Protein 4X3E (pdb70)

Organism: Homo sapiens (NCBI:txid9606)

B-factor: mean 21.31, std 10.8, range [5.72, 80.72]

Nearest PDB structures (foldseek):
  7msb-assembly1_A  TM=9.968E-01  e=7.074E-68  Homo sapiens
  6v3x-assembly1_A  TM=9.983E-01  e=2.914E-67  Homo sapiens
  3ijc-assembly1_A  TM=9.979E-01  e=2.094E-66  Homo sapiens
  7kxt-assembly2_B  TM=9.935E-01  e=1.799E-66  Homo sapiens
  5wuk-assembly1_A  TM=9.928E-01  e=8.200E-66  Homo sapiens

Radius of gyration: 19.61 Å; Cα contacts (8 Å, |Δi|>4): 1020; chains: 2; bounding box: 49×40×53 Å

Solvent-accessible surface area: 15484 Å² total

Foldseek 3Di:
DWDFQDKDFDPVQFFFQEKEWDPLDDDPDFTKMWIFFQQKIWIWGADPSRDTHTDDMAGDPDNPATWNYKDWFADPVPRHIWMWIFFFAQKIFIADPVVRDGPDIDHDAPGTWQYWDAQQPDRQWIWIWFQSQWIWIARNNLGDTLAIAADDATGPGGWAEKEAANNRQKMWTFWFSQKIFIAGCNPPSNVVSVVVSVVDDVVVDPDDRDYHYHHATFAMANPPDDGTWREWYDDHQWIWTDGLPFKIWIKHFDDPPDDSVVRGHVGHDMGTFAIGGDDAANDHQWYKDAAQVRQKIWTWHAQQKIKMWGNPDPTHHPIDIDIDDDPPGGGGFNYWYAGNVNQWIWTTGRSRMIIIMGD/DDDPPDD

CATH classification: 2.130.10.10

InterPro domains:
  IPR001680 WD40 repeat [PF00400] (181-219)
  IPR001680 WD40 repeat [PF00400] (233-263)
  IPR001680 WD40 repeat [PF00400] (401-438)
  IPR001680 WD40 repeat [PS50082] (186-228)
  IPR001680 WD40 repeat [PS50082] (232-273)
  IPR001680 WD40 repeat [SM00320] (81-125)
  IPR001680 WD40 repeat [SM00320] (131-176)
  IPR001680 WD40 repeat [SM00320] (179-219)
  IPR001680 WD40 repeat [SM00320] (222-264)
  IPR001680 WD40 repeat [SM00320] (295-332)
  IPR001680 WD40 repeat [SM00320] (397-438)
  IPR015943 WD40/YVTN repeat-like-containing domain superfamily [G3DSA:2.130.10.10] (74-441)
  IPR019775 WD40 repeat, conserved site [PS00678] (206-220)
  IPR036322 WD40-repeat-containing domain superfamily [SSF50978] (81-438)
  IPR051243 Polycomb group WD repeat-containing protein [PTHR10253] (59-440)

Sequence (366 aa):
SFKCVNSLKEDHNQPLFGVQFNWHSKEGDPLVFATVGSNRVTLYECHSQGEIRLLQSYVDADADENFYTCAWTYDSNTSHPLLAVAGSRGIIRIINPITMQCIKHYVGHGNAINELKFHPRDPNLLLSVSKDHALRLWNIQTDTLVAIFGGVEGHRDEVLSADYDLLGEKIMSCGMDHSLKLWRINSKRMMNAIKESYDYNPNKTNRPFISQKIHFPDFSTRDIHRNYVDCVRWLGDLILSKSCENAIVCWKPGKMEDDIDKIKPSESNVTILGRFDYSQCDIWYMRFSMDFWQKMLALGNQVGKLYVWDLEVEDPHKAKCTTLTHHKCGAAIRQTSFSRDSSILIAVCDDASIWRWDRAQRFAQS

Secondary structure (DSSP, 8-state):
--EEEEEEE-TT-S-EEEEEE--S--TT--EEEEEEETTEEEEEEE-STT-EEEEEEEE-S-TT--EEEEEEEE-TTT--EEEEEEETT--EEEEETTTTEEEEEE---SS-EEEEEE-SS-TTEEEEEETTS-E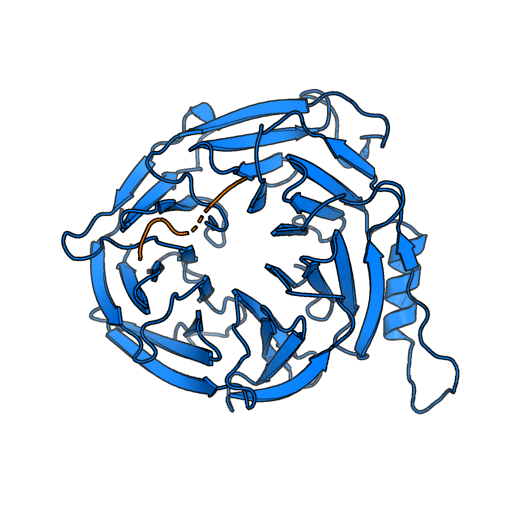EEEETTTTEEEEEE-STTS-SS-EEEEEE-TTSSEEEEEETTS-EEEEES-SHHHHHHHHHHHT--GGG--SPPPPEEE---SEEE-SS-SS---EEEEETTEEEEE-SSSEEEEEEESSTT--TTT--TT---EEEEEEEE-SS--SS----EE-TTSSEEEEE-TTS-EEEEE--SSSGGG--EEEE--TT--S-EEEEEE-TTSSEEEEEETTSEEEEEE-/-------

GO terms:
  GO:0005515 protein binding (F, IPI)
  GO:0001222 transcription corepressor binding (F, IPI)
  GO:0008047 enzyme activator activity (F, IDA)
  GO:0035098 ESC/E(Z) complex (C, IDA)
  GO:0008047 enzyme activator activity (F, IMP)
  GO:0005654 nucleoplasm (C, TAS)
  GO:0042802 identical protein binding (F, IPI)
  GO:0005654 nucleoplasm (C, IDA)

Structure (mmCIF, N/CA/C/O backbone):
data_4X3E
#
_entry.id   4X3E
#
_cell.length_a   49.419
_cell.length_b   58.144
_cell.length_c   127.042
_cell.angle_alpha   90.00
_cell.angle_beta   90.00
_cell.angle_gamma   90.00
#
_symmetry.space_group_name_H-M   'P 21 21 21'
#
loop_
_entity.id
_entity.type
_entity.pdbx_description
1 polymer 'Polycomb protein EED'
2 polymer ALA-GLN-ARG-M3L-PHE-ALA-GLN-SER
3 water water
#
loop_
_atom_site.group_PDB
_atom_site.id
_atom_site.type_symbol
_atom_site.label_atom_id
_atom_site.label_alt_id
_atom_site.label_comp_id
_atom_site.label_asym_id
_atom_site.label_entity_id
_atom_site.label_seq_id
_atom_site.pdbx_PDB_ins_code
_atom_site.Cartn_x
_atom_site.Cartn_y
_atom_site.Cartn_z
_atom_site.occupancy
_atom_site.B_iso_or_equiv
_atom_site.auth_seq_id
_atom_site.auth_comp_id
_atom_site.auth_asym_id
_atom_site.auth_atom_id
_atom_site.pdbx_PDB_model_num
ATOM 1 N N . SER A 1 7 ? 11.906 14.166 -5.361 1.00 31.57 81 SER A N 1
ATOM 2 C CA . SER A 1 7 ? 11.721 13.819 -3.948 1.00 38.49 81 SER A CA 1
ATOM 3 C C . SER A 1 7 ? 10.245 13.655 -3.569 1.00 28.72 81 SER A C 1
ATOM 4 O O . SER A 1 7 ? 9.364 14.281 -4.163 1.00 28.82 81 SER A O 1
ATOM 7 N N . PHE A 1 8 ? 9.995 12.828 -2.556 1.00 23.36 82 PHE A N 1
ATOM 8 C CA . PHE A 1 8 ? 8.655 12.366 -2.237 1.00 23.80 82 PHE A CA 1
ATOM 9 C C . PHE A 1 8 ? 8.455 12.255 -0.736 1.00 24.06 82 PHE A C 1
ATOM 10 O O . PHE A 1 8 ? 9.419 12.013 -0.006 1.00 18.28 82 PHE A O 1
ATOM 18 N N . LYS A 1 9 ? 7.208 12.409 -0.281 1.00 19.02 83 LYS A N 1
ATOM 19 C CA . LYS A 1 9 ? 6.857 12.089 1.108 1.00 23.60 83 LYS A CA 1
ATOM 20 C C . LYS A 1 9 ? 5.704 11.084 1.201 1.00 20.75 83 LYS A C 1
ATOM 21 O O . LYS A 1 9 ? 4.764 11.119 0.406 1.00 20.57 83 LYS A O 1
ATOM 27 N N . CYS A 1 10 ? 5.793 10.173 2.163 1.00 21.80 84 CYS A N 1
ATOM 28 C CA . CYS A 1 10 ? 4.728 9.202 2.372 1.00 21.68 84 CYS A CA 1
ATOM 29 C C . CYS A 1 10 ? 3.569 9.884 3.086 1.00 26.30 84 CYS A C 1
ATOM 30 O O . CYS A 1 10 ? 3.717 10.339 4.220 1.00 24.53 84 CYS A O 1
ATOM 33 N N . VAL A 1 11 ? 2.424 9.961 2.411 1.00 21.98 85 VAL A N 1
ATOM 34 C CA . VAL A 1 11 ? 1.280 10.692 2.923 1.00 21.34 85 VAL A CA 1
ATOM 35 C C . VAL A 1 11 ? 0.103 9.789 3.264 1.00 27.01 85 VAL A C 1
ATOM 36 O O . VAL A 1 11 ? -0.962 10.276 3.654 1.00 30.63 85 VAL A O 1
ATOM 40 N N . ASN A 1 12 ? 0.278 8.482 3.112 1.00 22.82 86 ASN A N 1
ATOM 41 C CA . ASN A 1 12 ? -0.791 7.555 3.470 1.00 20.09 86 ASN A CA 1
ATOM 42 C C . ASN A 1 12 ? -0.438 6.109 3.164 1.00 24.82 86 ASN A C 1
ATOM 43 O O . ASN A 1 12 ? 0.422 5.830 2.325 1.00 20.03 86 ASN A O 1
ATOM 48 N N . SER A 1 13 ? -1.115 5.197 3.855 1.00 19.97 87 SER A N 1
ATOM 49 C CA . SER A 1 13 ? -1.041 3.779 3.566 1.00 20.32 87 SER A CA 1
ATOM 50 C C . SER A 1 13 ? -2.338 3.125 4.023 1.00 21.82 87 SER A C 1
ATOM 51 O O . SER A 1 13 ? -3.050 3.662 4.869 1.00 23.82 87 SER A O 1
ATOM 54 N N . LEU A 1 14 ? -2.627 1.955 3.469 1.00 20.12 88 LEU A N 1
ATOM 55 C CA . LEU A 1 14 ? -3.739 1.147 3.928 1.00 20.77 88 LEU A CA 1
ATOM 56 C C . LEU A 1 14 ? -3.464 -0.305 3.580 1.00 21.49 88 LEU A C 1
ATOM 57 O O . LEU A 1 14 ? -2.437 -0.625 2.975 1.00 18.40 88 LEU A O 1
ATOM 62 N N . LYS A 1 15 ? -4.383 -1.183 3.965 1.00 21.63 89 LYS A N 1
ATOM 63 C CA . LYS A 1 15 ? -4.222 -2.613 3.727 1.00 24.48 89 LYS A CA 1
ATOM 64 C C . LYS A 1 15 ? -5.545 -3.211 3.268 1.00 19.58 89 LYS A C 1
ATOM 65 O O . LYS A 1 15 ? -6.598 -2.865 3.796 1.00 24.92 89 LYS A O 1
ATOM 71 N N . GLU A 1 16 ? -5.497 -4.098 2.279 1.00 18.75 90 GLU A N 1
ATOM 72 C CA . GLU A 1 16 ? -6.706 -4.806 1.842 1.00 21.10 90 GLU A CA 1
ATOM 73 C C . GLU A 1 16 ? -6.991 -6.035 2.718 1.00 20.98 90 GLU A C 1
ATOM 74 O O . GLU A 1 16 ? -6.068 -6.686 3.218 1.00 21.08 90 GLU A O 1
ATOM 80 N N . ASP A 1 17 ? -8.269 -6.354 2.895 1.00 20.27 91 ASP A N 1
ATOM 81 C CA . ASP A 1 17 ? -8.675 -7.344 3.891 1.00 19.32 91 ASP A CA 1
ATOM 82 C C . ASP A 1 17 ? -8.577 -8.809 3.456 1.00 19.86 91 ASP A C 1
ATOM 83 O O . ASP A 1 17 ? -8.991 -9.689 4.195 1.00 19.67 91 ASP A O 1
ATOM 88 N N . HIS A 1 18 ? -8.038 -9.077 2.270 1.00 19.01 92 HIS A N 1
ATOM 89 C CA . HIS A 1 18 ? -7.752 -10.460 1.885 1.00 17.41 92 HIS A CA 1
ATOM 90 C C . HIS A 1 18 ? -6.411 -10.905 2.476 1.00 17.75 92 HIS A C 1
ATOM 91 O O . HIS A 1 18 ? -6.108 -12.097 2.548 1.00 18.30 92 HIS A O 1
ATOM 98 N N . ASN A 1 19 ? -5.613 -9.931 2.902 1.00 17.72 93 ASN A N 1
ATOM 99 C CA . ASN A 1 19 ? -4.291 -10.193 3.481 1.00 19.72 93 ASN A CA 1
ATOM 100 C C . ASN A 1 19 ? -3.371 -11.097 2.640 1.00 19.73 93 ASN A C 1
ATOM 101 O O . ASN A 1 19 ? -2.483 -11.768 3.170 1.00 19.82 93 ASN A O 1
ATOM 106 N N . GLN A 1 20 ? -3.588 -11.084 1.325 1.00 13.84 94 GLN A N 1
ATOM 107 C CA . GLN A 1 20 ? -2.722 -11.768 0.385 1.00 14.51 94 GLN A CA 1
ATOM 108 C C . GLN A 1 20 ? -1.833 -10.729 -0.294 1.00 15.64 94 GLN A C 1
ATOM 109 O O . GLN A 1 20 ? -2.090 -9.531 -0.200 1.00 15.00 94 GLN A O 1
ATOM 115 N N . PRO A 1 21 ? -0.782 -11.187 -0.979 1.00 15.32 95 PRO A N 1
ATOM 116 C CA . PRO A 1 21 ? 0.070 -10.266 -1.736 1.00 17.06 95 PRO A CA 1
ATOM 117 C C . PRO A 1 21 ? -0.720 -9.469 -2.771 1.00 14.94 95 PRO A C 1
ATOM 118 O O . PRO A 1 21 ? -1.621 -10.013 -3.413 1.00 15.29 95 PRO A O 1
ATOM 122 N N . LEU A 1 22 ? -0.400 -8.184 -2.901 1.00 13.93 96 LEU A N 1
ATOM 123 C CA . LEU A 1 22 ? -0.852 -7.403 -4.040 1.00 15.47 96 LEU A CA 1
ATOM 124 C C . LEU A 1 22 ? 0.274 -7.456 -5.047 1.00 14.07 96 LEU A C 1
ATOM 125 O O . LEU A 1 22 ? 1.324 -6.856 -4.829 1.00 17.27 96 LEU A O 1
ATOM 130 N N . PHE A 1 23 ? 0.072 -8.187 -6.139 1.00 16.52 97 PHE A N 1
ATOM 131 C CA . PHE A 1 23 ? 1.127 -8.343 -7.149 1.00 15.20 97 PHE A CA 1
ATOM 132 C C . PHE A 1 23 ? 1.123 -7.229 -8.192 1.00 18.71 97 PHE A C 1
ATOM 133 O O . PHE A 1 23 ? 2.078 -7.101 -8.971 1.00 15.27 97 PHE A O 1
ATOM 141 N N . GLY A 1 24 ? 0.061 -6.428 -8.233 1.00 13.58 98 GLY A N 1
ATOM 142 C CA . GLY A 1 24 ? -0.000 -5.422 -9.273 1.00 13.01 98 GLY A CA 1
ATOM 143 C C . GLY A 1 24 ? -0.673 -4.113 -8.932 1.00 14.77 98 GLY A C 1
ATOM 144 O O . GLY A 1 24 ? -1.562 -4.052 -8.073 1.00 13.60 98 GLY A O 1
ATOM 145 N N . VAL A 1 25 ? -0.229 -3.059 -9.612 1.00 10.95 99 VAL A N 1
ATOM 146 C CA . VAL A 1 25 ? -0.861 -1.753 -9.521 1.00 12.55 99 VAL A CA 1
ATOM 147 C C . VAL A 1 25 ? -0.662 -0.952 -10.798 1.00 12.24 99 VAL A C 1
ATOM 148 O O . VAL A 1 25 ? 0.431 -0.897 -11.344 1.00 10.86 99 VAL A O 1
ATOM 152 N N . GLN A 1 26 ? -1.739 -0.339 -11.276 1.00 14.50 100 GLN A N 1
ATOM 153 C CA . GLN A 1 26 ? -1.663 0.550 -12.432 1.00 11.98 100 GLN A CA 1
ATOM 154 C C . GLN A 1 26 ? -2.576 1.756 -12.271 1.00 13.44 100 GLN A C 1
ATOM 155 O O . GLN A 1 26 ? -3.783 1.591 -12.106 1.00 13.74 100 GLN A O 1
ATOM 161 N N . PHE A 1 27 ? -2.006 2.963 -12.314 1.00 11.38 101 PHE A N 1
ATOM 162 C CA . PHE A 1 27 ? -2.811 4.162 -12.457 1.00 13.59 101 PHE A CA 1
ATOM 163 C C . PHE A 1 27 ? -3.476 4.124 -13.835 1.00 17.31 101 PHE A C 1
ATOM 164 O O . PHE A 1 27 ? -2.910 3.600 -14.794 1.00 17.66 101 PHE A O 1
ATOM 172 N N . ASN A 1 28 ? -4.675 4.678 -13.924 1.00 13.89 102 ASN A N 1
ATOM 173 C CA . ASN A 1 28 ? -5.336 4.843 -15.204 1.00 19.66 102 ASN A CA 1
ATOM 174 C C . ASN A 1 28 ? -4.836 6.122 -15.881 1.00 23.21 102 ASN A C 1
ATOM 175 O O . ASN A 1 28 ? -5.169 7.229 -15.446 1.00 25.74 102 ASN A O 1
ATOM 180 N N . TRP A 1 29 ? -4.013 5.959 -16.916 1.00 16.03 103 TRP A N 1
ATOM 181 C CA . TRP A 1 29 ? -3.548 7.086 -17.727 1.00 21.17 103 TRP A CA 1
ATOM 182 C C . TRP A 1 29 ? -4.540 7.391 -18.860 1.00 25.85 103 TRP A C 1
ATOM 183 O O . TRP A 1 29 ? -4.426 8.415 -19.535 1.00 28.78 103 TRP A O 1
ATOM 194 N N . HIS A 1 30 ? -5.505 6.493 -19.063 1.00 24.09 104 HIS A N 1
ATOM 195 C CA . HIS A 1 30 ? -6.535 6.663 -20.094 1.00 27.68 104 HIS A CA 1
ATOM 196 C C . HIS A 1 30 ? -7.757 7.435 -19.586 1.00 31.61 104 HIS A C 1
ATOM 197 O O . HIS A 1 30 ? -8.880 7.128 -19.976 1.00 32.43 104 HIS A O 1
ATOM 204 N N . SER A 1 31 ? -7.539 8.421 -18.718 1.00 33.52 105 SER A N 1
ATOM 205 C CA . SER A 1 31 ? -8.638 9.192 -18.135 1.00 39.31 105 SER A CA 1
ATOM 206 C C . SER A 1 31 ? -8.816 10.535 -18.840 1.00 47.17 105 SER A C 1
ATOM 207 O O . SER A 1 31 ? -8.091 10.842 -19.787 1.00 51.70 105 SER A O 1
ATOM 210 N N . LYS A 1 32 ? -9.781 11.330 -18.378 1.00 59.17 106 LYS A N 1
ATOM 211 C CA . LYS A 1 32 ? -10.194 12.531 -19.105 1.00 58.40 106 LYS A CA 1
ATOM 212 C C . LYS A 1 32 ? -9.794 13.830 -18.421 1.00 64.46 106 LYS A C 1
ATOM 213 O O . LYS A 1 32 ? -8.933 13.847 -17.538 1.00 59.33 106 LYS A O 1
ATOM 219 N N . GLU A 1 33 ? -10.430 14.919 -18.846 1.00 72.53 107 GLU A N 1
ATOM 220 C CA . GLU A 1 33 ? -10.134 16.246 -18.313 1.00 72.92 107 GLU A CA 1
ATOM 221 C C . GLU A 1 33 ? -10.539 16.348 -16.844 1.00 71.08 107 GLU A C 1
ATOM 222 O O . GLU A 1 33 ? -11.712 16.188 -16.499 1.00 72.99 107 GLU A O 1
ATOM 228 N N . GLY A 1 34 ? -9.555 16.589 -15.982 1.00 62.69 108 GLY A N 1
ATOM 229 C CA . GLY A 1 34 ? -9.812 16.849 -14.576 1.00 64.76 108 GLY A CA 1
ATOM 230 C C . GLY A 1 34 ? -10.424 15.722 -13.758 1.00 73.55 108 GLY A C 1
ATOM 231 O O . GLY A 1 34 ? -10.680 15.900 -12.565 1.00 74.51 108 GLY A O 1
ATOM 232 N N . ASP A 1 35 ? -10.662 14.568 -14.380 1.00 73.49 109 ASP A N 1
ATOM 233 C CA . ASP A 1 35 ? -11.214 13.415 -13.661 1.00 68.33 109 ASP A CA 1
ATOM 234 C C . ASP A 1 35 ? -10.347 13.017 -12.466 1.00 64.82 109 ASP A C 1
ATOM 235 O O . ASP A 1 35 ? -9.130 13.224 -12.480 1.00 62.53 109 ASP A O 1
ATOM 240 N N . PRO A 1 36 ? -10.971 12.445 -11.419 1.00 69.28 110 PRO A N 1
ATOM 241 C CA . PRO A 1 36 ? -10.173 12.008 -10.266 1.00 61.13 110 PRO A CA 1
ATOM 242 C C . PRO A 1 36 ? -9.118 10.985 -10.693 1.00 37.76 110 PRO A C 1
ATOM 243 O O . PRO A 1 36 ? -9.365 10.212 -11.623 1.00 28.77 110 PRO A O 1
ATOM 247 N N . LEU A 1 37 ? -7.959 11.013 -10.034 1.00 33.27 111 LEU A N 1
ATOM 248 C CA . LEU A 1 37 ? -6.859 10.088 -10.309 1.00 33.55 111 LEU A CA 1
ATOM 249 C C . LEU A 1 37 ? -7.192 8.700 -9.776 1.00 26.63 111 LEU A C 1
ATOM 250 O O . LEU A 1 37 ? -7.288 8.502 -8.566 1.00 30.86 111 LEU A O 1
ATOM 255 N N . VAL A 1 38 ? -7.356 7.738 -10.672 1.00 23.40 112 VAL A N 1
ATOM 256 C CA . VAL A 1 38 ? -7.746 6.393 -10.264 1.00 20.61 112 VAL A CA 1
ATOM 257 C C . VAL A 1 38 ? -6.644 5.363 -10.535 1.00 19.16 112 VAL A C 1
ATOM 258 O O . VAL A 1 38 ? -5.960 5.418 -11.569 1.00 17.59 112 VAL A O 1
ATOM 262 N N . PHE A 1 39 ? -6.455 4.437 -9.597 1.00 16.07 113 PHE A N 1
ATOM 263 C CA . PHE A 1 39 ? -5.574 3.297 -9.840 1.00 15.16 113 PHE A CA 1
ATOM 264 C C . PHE A 1 39 ? -6.227 1.982 -9.456 1.00 17.43 113 PHE A C 1
ATOM 265 O O . PHE A 1 39 ? -7.114 1.944 -8.600 1.00 15.20 113 PHE A O 1
ATOM 273 N N . ALA A 1 40 ? -5.785 0.910 -10.106 1.00 12.85 114 ALA A N 1
ATOM 274 C CA . ALA A 1 40 ? -6.262 -0.427 -9.798 1.00 13.39 114 ALA A CA 1
ATOM 275 C C . ALA A 1 40 ? -5.165 -1.239 -9.137 1.00 16.30 114 ALA A C 1
ATOM 276 O O . ALA A 1 40 ? -3.984 -1.109 -9.484 1.00 14.58 114 ALA A O 1
ATOM 278 N N . THR A 1 41 ? -5.559 -2.070 -8.177 1.00 16.24 115 THR A N 1
ATOM 279 C CA . THR A 1 41 ? -4.650 -3.021 -7.554 1.00 16.99 115 THR A CA 1
ATOM 280 C C . THR A 1 41 ? -5.151 -4.437 -7.824 1.00 17.53 115 THR A C 1
ATOM 281 O O . THR A 1 41 ? -6.361 -4.671 -7.845 1.00 17.97 115 THR A O 1
ATOM 285 N N . VAL A 1 42 ? -4.234 -5.380 -8.034 1.00 13.56 116 VAL A N 1
ATOM 286 C CA . VAL A 1 42 ? -4.612 -6.791 -8.168 1.00 15.70 116 VAL A CA 1
ATOM 287 C C . VAL A 1 42 ? -3.909 -7.682 -7.129 1.00 15.78 116 VAL A C 1
ATOM 288 O O . VAL A 1 42 ? -2.691 -7.612 -6.953 1.00 15.96 116 VAL A O 1
ATOM 292 N N . GLY A 1 43 ? -4.684 -8.514 -6.441 1.00 16.90 117 GLY A N 1
ATOM 293 C CA . GLY A 1 43 ? -4.134 -9.480 -5.502 1.00 14.40 117 GLY A CA 1
ATOM 294 C C . GLY A 1 43 ? -5.219 -10.475 -5.183 1.00 17.10 117 GLY A C 1
ATOM 295 O O . GLY A 1 43 ? -6.381 -10.257 -5.552 1.00 15.37 117 GLY A O 1
ATOM 296 N N . SER A 1 44 ? -4.868 -11.564 -4.505 1.00 15.04 118 SER A N 1
ATOM 297 C CA . SER A 1 44 ? -5.867 -12.590 -4.223 1.00 16.90 118 SER A CA 1
ATOM 298 C C . SER A 1 44 ? -6.679 -12.822 -5.509 1.00 17.30 118 SER A C 1
ATOM 299 O O . SER A 1 44 ? -6.103 -12.867 -6.597 1.00 18.46 118 SER A O 1
ATOM 302 N N . ASN A 1 45 ? -8.001 -12.945 -5.400 1.00 13.83 119 ASN A N 1
ATOM 303 C CA . ASN A 1 45 ? -8.841 -13.076 -6.591 1.00 15.95 119 ASN A CA 1
ATOM 304 C C . ASN A 1 45 ? -9.615 -11.802 -6.921 1.00 15.25 119 ASN A C 1
ATOM 305 O O . ASN A 1 45 ? -10.672 -11.851 -7.538 1.00 20.23 119 ASN A O 1
ATOM 310 N N . ARG A 1 46 ? -9.097 -10.652 -6.517 1.00 17.00 120 ARG A N 1
ATOM 311 C CA . ARG A 1 46 ? -9.840 -9.428 -6.766 1.00 19.99 120 ARG A CA 1
ATOM 312 C C . ARG A 1 46 ? -9.051 -8.339 -7.480 1.00 19.24 120 ARG A C 1
ATOM 313 O O . ARG A 1 46 ? -7.817 -8.355 -7.524 1.00 18.52 120 ARG A O 1
ATOM 321 N N . VAL A 1 47 ? -9.789 -7.420 -8.088 1.00 19.23 121 VAL A N 1
ATOM 322 C CA . VAL A 1 47 ? -9.207 -6.192 -8.582 1.00 18.27 121 VAL A CA 1
ATOM 323 C C . VAL A 1 47 ? -9.978 -5.039 -7.943 1.00 17.84 121 VAL A C 1
ATOM 324 O O . VAL A 1 47 ? -11.198 -5.083 -7.843 1.00 19.85 121 VAL A O 1
ATOM 328 N N . THR A 1 48 ? -9.258 -4.024 -7.484 1.00 17.46 122 THR A N 1
ATOM 329 C CA . THR A 1 48 ? -9.847 -2.974 -6.666 1.00 16.65 122 THR A CA 1
ATOM 330 C C . THR A 1 48 ? -9.469 -1.612 -7.207 1.00 17.85 122 THR A C 1
ATOM 331 O O . THR A 1 48 ? -8.327 -1.398 -7.606 1.00 19.25 122 THR A O 1
ATOM 335 N N . LEU A 1 49 ? -10.438 -0.701 -7.212 1.00 18.59 123 LEU A N 1
ATOM 336 C CA . LEU A 1 49 ? -10.271 0.643 -7.749 1.00 19.11 123 LEU A CA 1
ATOM 337 C C . LEU A 1 49 ? -10.276 1.680 -6.635 1.00 19.18 123 LEU A C 1
ATOM 338 O O . LEU A 1 49 ? -11.173 1.679 -5.801 1.00 22.94 123 LEU A O 1
ATOM 343 N N . TYR A 1 50 ? -9.299 2.584 -6.654 1.00 16.86 124 TYR A N 1
ATOM 344 C CA . TYR A 1 50 ? -9.202 3.674 -5.688 1.00 18.52 124 TYR A CA 1
ATOM 345 C C . TYR A 1 50 ? -9.046 5.002 -6.410 1.00 20.21 124 TYR A C 1
ATOM 346 O O . TYR A 1 50 ? -8.398 5.056 -7.447 1.00 20.00 124 TYR A O 1
ATOM 355 N N . GLU A 1 51 ? -9.620 6.066 -5.847 1.00 20.79 125 GLU A N 1
ATOM 356 C CA . GLU A 1 51 ? -9.382 7.434 -6.304 1.00 23.12 125 GLU A CA 1
ATOM 357 C C . GLU A 1 51 ? -8.431 8.089 -5.336 1.00 19.02 125 GLU A C 1
ATOM 358 O O . GLU A 1 51 ? -8.551 7.897 -4.130 1.00 21.24 125 GLU A O 1
ATOM 364 N N . CYS A 1 52 ? -7.515 8.899 -5.850 1.00 23.25 126 CYS A N 1
ATOM 365 C CA . CYS A 1 52 ? -6.625 9.671 -4.989 1.00 30.26 126 CYS A CA 1
ATOM 366 C C . CYS A 1 52 ? -7.163 11.076 -4.753 1.00 28.59 126 CYS A C 1
ATOM 367 O O . CYS A 1 52 ? -7.570 11.760 -5.688 1.00 27.39 126 CYS A O 1
ATOM 370 N N . HIS A 1 53 ? -7.159 11.503 -3.495 1.00 26.43 127 HIS A N 1
ATOM 371 C CA . HIS A 1 53 ? -7.543 12.867 -3.161 1.00 30.61 127 HIS A CA 1
ATOM 372 C C . HIS A 1 53 ? -6.468 13.528 -2.318 1.00 33.23 127 HIS A C 1
ATOM 373 O O . HIS A 1 53 ? -5.506 12.879 -1.909 1.00 29.60 127 HIS A O 1
ATOM 380 N N . SER A 1 54 ? -6.629 14.824 -2.068 1.00 39.98 128 SER A N 1
ATOM 381 C CA . SER A 1 54 ? -5.668 15.574 -1.259 1.00 41.63 128 SER A CA 1
ATOM 382 C C . SER A 1 54 ? -5.651 15.058 0.172 1.00 42.08 128 SER A C 1
ATOM 383 O O . SER A 1 54 ? -6.503 14.250 0.563 1.00 42.22 128 SER A O 1
ATOM 386 N N . GLN A 1 55 ? -4.688 15.539 0.955 1.00 43.19 129 GLN A N 1
ATOM 387 C CA . GLN A 1 55 ? -4.473 15.027 2.303 1.00 40.23 129 GLN A CA 1
ATOM 388 C C . GLN A 1 55 ? -4.067 13.574 2.207 1.00 40.55 129 GLN A C 1
ATOM 389 O O . GLN A 1 55 ? -4.202 12.816 3.172 1.00 49.33 129 GLN A O 1
ATOM 395 N N . GLY A 1 56 ? -3.586 13.184 1.032 1.00 30.84 130 GLY A N 1
ATOM 396 C CA . GLY A 1 56 ? -3.155 11.816 0.809 1.00 31.25 130 GLY A CA 1
ATOM 397 C C . GLY A 1 56 ? -4.295 10.821 0.923 1.00 27.69 130 GLY A C 1
ATOM 398 O O . GLY A 1 56 ? -4.082 9.626 1.144 1.00 27.46 130 GLY A O 1
ATOM 399 N N . GLU A 1 57 ? -5.519 11.306 0.777 1.00 29.96 131 GLU A N 1
ATOM 400 C CA . GLU A 1 57 ? -6.668 10.420 0.905 1.00 32.84 131 GLU A CA 1
ATOM 401 C C . GLU A 1 57 ? -6.683 9.404 -0.225 1.00 28.15 131 GLU A C 1
ATOM 402 O O . GLU A 1 57 ? -6.460 9.743 -1.383 1.00 28.81 131 GLU A O 1
ATOM 408 N N . ILE A 1 58 ? -6.930 8.151 0.121 1.00 27.06 132 ILE A N 1
ATOM 409 C CA . ILE A 1 58 ? -7.161 7.127 -0.880 1.00 27.40 132 ILE A CA 1
ATOM 410 C C . ILE A 1 58 ? -8.547 6.537 -0.679 1.00 32.82 132 ILE A C 1
ATOM 411 O O . ILE A 1 58 ? -8.791 5.762 0.248 1.00 33.10 132 ILE A O 1
ATOM 416 N N . ARG A 1 59 ? -9.447 6.903 -1.578 1.00 34.46 133 ARG A N 1
ATOM 417 C CA . ARG A 1 59 ? -10.838 6.520 -1.488 1.00 23.89 133 ARG A CA 1
ATOM 418 C C . ARG A 1 59 ? -11.075 5.251 -2.311 1.00 25.88 133 ARG A C 1
ATOM 419 O O . ARG A 1 59 ? -10.914 5.247 -3.533 1.00 22.96 133 ARG A O 1
ATOM 427 N N . LEU A 1 60 ? -11.445 4.170 -1.634 1.00 22.90 134 LEU A N 1
ATOM 428 C CA . LEU A 1 60 ? -11.869 2.945 -2.306 1.00 23.22 134 LEU A CA 1
ATOM 429 C C . LEU A 1 60 ? -13.169 3.163 -3.076 1.00 26.05 134 LEU A C 1
ATOM 430 O O . LEU A 1 60 ? -14.165 3.627 -2.512 1.00 28.85 134 LEU A O 1
ATOM 435 N N . LEU A 1 61 ? -13.165 2.821 -4.360 1.00 24.09 135 LEU A N 1
ATOM 436 C CA . LEU A 1 61 ? -14.367 2.956 -5.181 1.00 24.73 135 LEU A CA 1
ATOM 437 C C . LEU A 1 61 ? -15.177 1.669 -5.230 1.00 26.41 135 LEU A C 1
ATOM 438 O O . LEU A 1 61 ? -16.178 1.526 -4.534 1.00 27.37 135 LEU A O 1
ATOM 443 N N . GLN A 1 62 ? -14.751 0.743 -6.079 1.00 31.18 136 GLN A N 1
ATOM 444 C CA . GLN A 1 62 ? -15.393 -0.561 -6.188 1.00 31.60 136 GLN A CA 1
ATOM 445 C C . GLN A 1 62 ? -14.340 -1.650 -6.301 1.00 27.78 136 GLN A C 1
ATOM 446 O O . GLN A 1 62 ? -13.148 -1.371 -6.497 1.00 25.74 136 GLN A O 1
ATOM 452 N N . SER A 1 63 ? -14.800 -2.890 -6.194 1.00 22.51 137 SER A N 1
ATOM 453 C CA . SER A 1 63 ? -13.967 -4.059 -6.416 1.00 20.20 137 SER A CA 1
ATOM 454 C C . SER A 1 63 ? -14.698 -5.040 -7.305 1.00 19.60 137 SER A C 1
ATOM 455 O O . SER A 1 63 ? -15.920 -5.041 -7.365 1.00 23.16 137 SER A O 1
ATOM 458 N N . TYR A 1 64 ? -13.931 -5.866 -7.999 1.00 21.32 138 TYR A N 1
ATOM 459 C CA . TYR A 1 64 ? -14.447 -7.045 -8.665 1.00 19.13 138 TYR A CA 1
ATOM 460 C C . TYR A 1 64 ? -13.778 -8.217 -7.972 1.00 20.47 138 TYR A C 1
ATOM 461 O O . TYR A 1 64 ? -12.557 -8.221 -7.787 1.00 20.40 138 TYR A O 1
ATOM 470 N N . VAL A 1 65 ? -14.582 -9.188 -7.550 1.00 21.65 139 VAL A N 1
ATOM 471 C CA . VAL A 1 65 ? -14.065 -10.423 -6.984 1.00 21.26 139 VAL A CA 1
ATOM 472 C C . VAL A 1 65 ? -14.437 -11.553 -7.924 1.00 23.54 139 VAL A C 1
ATOM 473 O O . VAL A 1 65 ? -15.566 -11.626 -8.381 1.00 23.61 139 VAL A O 1
ATOM 477 N N . ASP A 1 66 ? -13.488 -12.433 -8.219 1.00 21.39 140 ASP A N 1
ATOM 478 C CA . ASP A 1 66 ? -13.743 -13.487 -9.193 1.00 22.49 140 ASP A CA 1
ATOM 479 C C . ASP A 1 66 ? -14.644 -14.577 -8.634 1.00 25.47 140 ASP A C 1
ATOM 480 O O . ASP A 1 66 ? -14.485 -15.005 -7.489 1.00 26.66 140 ASP A O 1
ATOM 485 N N . ALA A 1 67 ? -15.580 -15.031 -9.459 1.00 24.88 141 ALA A N 1
ATOM 486 C CA . ALA A 1 67 ? -16.501 -16.091 -9.072 1.00 24.90 141 ALA A CA 1
ATOM 487 C C . ALA A 1 67 ? -15.741 -17.298 -8.532 1.00 29.64 141 ALA A C 1
ATOM 488 O O . ALA A 1 67 ? -16.254 -18.039 -7.693 1.00 28.00 141 ALA A O 1
ATOM 490 N N . ASP A 1 68 ? -14.515 -17.481 -9.017 1.00 25.09 142 ASP A N 1
ATOM 491 C CA . ASP A 1 68 ? -13.678 -18.605 -8.624 1.00 26.22 142 ASP A CA 1
ATOM 492 C C . ASP A 1 68 ? -12.718 -18.221 -7.502 1.00 26.70 142 ASP A C 1
ATOM 493 O O . ASP A 1 68 ? -11.772 -17.458 -7.714 1.00 19.22 142 ASP A O 1
ATOM 498 N N . ALA A 1 69 ? -12.970 -18.750 -6.309 1.00 23.73 143 ALA A N 1
ATOM 499 C CA . ALA A 1 69 ? -12.147 -18.449 -5.138 1.00 22.95 143 ALA A CA 1
ATOM 500 C C . ALA A 1 69 ? -10.701 -18.944 -5.276 1.00 21.12 143 ALA A C 1
ATOM 501 O O . ALA A 1 69 ? -9.840 -18.582 -4.481 1.00 24.34 143 ALA A O 1
ATOM 503 N N . ASP A 1 70 ? -10.442 -19.768 -6.288 1.00 25.11 144 ASP A N 1
ATOM 504 C CA . ASP A 1 70 ? -9.103 -20.311 -6.529 1.00 22.93 144 ASP A CA 1
ATOM 505 C C . ASP A 1 70 ? -8.267 -19.459 -7.504 1.00 24.98 144 ASP A C 1
ATOM 506 O O . ASP A 1 70 ? -7.051 -19.654 -7.630 1.00 23.49 144 ASP A O 1
ATOM 511 N N . GLU A 1 71 ? -8.907 -18.509 -8.182 1.00 19.97 145 GLU A N 1
ATOM 512 C CA . GLU A 1 71 ? -8.183 -17.579 -9.042 1.00 21.51 145 GLU A CA 1
ATOM 513 C C . GLU A 1 71 ? -7.268 -16.673 -8.217 1.00 18.72 145 GLU A C 1
ATOM 514 O O . GLU A 1 71 ? -7.613 -16.281 -7.104 1.00 17.29 145 GLU A O 1
ATOM 520 N N . ASN A 1 72 ? -6.104 -16.345 -8.774 1.00 13.28 146 ASN A N 1
ATOM 521 C CA . ASN A 1 72 ? -5.168 -15.401 -8.158 1.00 12.29 146 ASN A CA 1
ATOM 522 C C . ASN A 1 72 ? -4.635 -14.469 -9.255 1.00 14.14 146 ASN A C 1
ATOM 523 O O . ASN A 1 72 ? -3.790 -14.864 -10.062 1.00 15.49 146 ASN A O 1
ATOM 528 N N . PHE A 1 73 ? -5.154 -13.249 -9.309 1.00 11.00 147 PHE A N 1
ATOM 529 C CA . PHE A 1 73 ? -4.754 -12.276 -10.327 1.00 12.65 147 PHE A CA 1
ATOM 530 C C . PHE A 1 73 ? -3.349 -11.719 -10.066 1.00 13.41 147 PHE A C 1
ATOM 531 O O . PHE A 1 73 ? -3.020 -11.363 -8.941 1.00 13.28 147 PHE A O 1
ATOM 539 N N . TYR A 1 74 ? -2.537 -11.638 -11.121 1.00 13.38 148 TYR A N 1
ATOM 540 C CA . TYR A 1 74 ? -1.139 -11.232 -11.009 1.00 11.14 148 TYR A CA 1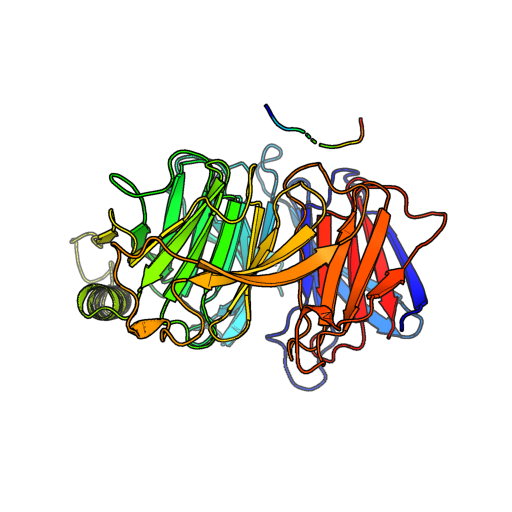
ATOM 541 C C . TYR A 1 74 ? -0.890 -9.835 -11.580 1.00 14.05 148 TYR A C 1
ATOM 542 O O . TYR A 1 74 ? 0.047 -9.155 -11.171 1.00 13.48 148 TYR A O 1
ATOM 551 N N . THR A 1 75 ? -1.714 -9.423 -12.544 1.00 11.74 149 THR A N 1
ATOM 552 C CA . THR A 1 75 ? -1.428 -8.230 -13.324 1.00 12.46 149 THR A CA 1
ATOM 553 C C . THR A 1 75 ? -2.694 -7.618 -13.914 1.00 15.07 149 THR A C 1
ATOM 554 O O . THR A 1 75 ? -3.718 -8.289 -14.052 1.00 14.13 149 THR A O 1
ATOM 558 N N . CYS A 1 76 ? -2.624 -6.342 -14.271 1.00 10.49 150 CYS A N 1
ATOM 559 C CA . CYS A 1 76 ? -3.715 -5.731 -15.016 1.00 13.34 150 CYS A CA 1
ATOM 560 C C . CYS A 1 76 ? -3.175 -4.650 -15.947 1.00 12.62 150 CYS A C 1
ATOM 561 O O . CYS A 1 76 ? -2.008 -4.267 -15.852 1.00 10.70 150 CYS A O 1
ATOM 564 N N . ALA A 1 77 ? -4.028 -4.159 -16.841 1.00 9.83 151 ALA A N 1
ATOM 565 C CA . ALA A 1 77 ? -3.622 -3.106 -17.761 1.00 11.66 151 ALA A CA 1
ATOM 566 C C . ALA A 1 77 ? -4.831 -2.355 -18.279 1.00 11.58 151 ALA A C 1
ATOM 567 O O . ALA A 1 77 ? -5.858 -2.959 -18.613 1.00 11.33 151 ALA A O 1
ATOM 569 N N . TRP A 1 78 ? -4.698 -1.037 -18.348 1.00 11.09 152 TRP A N 1
ATOM 570 C CA . TRP A 1 78 ? -5.763 -0.174 -18.839 1.00 10.84 152 TRP A CA 1
ATOM 571 C C . TRP A 1 78 ? -5.755 0.015 -20.351 1.00 13.66 152 TRP A C 1
ATOM 572 O O . TRP A 1 78 ? -4.698 0.029 -20.983 1.00 17.63 152 TRP A O 1
ATOM 583 N N . THR A 1 79 ? -6.935 0.207 -20.925 1.00 11.95 153 THR A N 1
ATOM 584 C CA . THR A 1 79 ? -7.051 0.583 -22.331 1.00 14.38 153 THR A CA 1
ATOM 585 C C . THR A 1 79 ? -8.352 1.378 -22.536 1.00 15.89 153 THR A C 1
ATOM 586 O O . THR A 1 79 ? -9.022 1.732 -21.567 1.00 13.52 153 THR A O 1
ATOM 590 N N . TYR A 1 80 ? -8.700 1.670 -23.786 1.00 13.72 154 TYR A N 1
ATOM 591 C CA . TYR A 1 80 ? -10.023 2.206 -24.099 1.00 16.40 154 TYR A CA 1
ATOM 592 C C . TYR A 1 80 ? -10.877 1.113 -24.718 1.00 14.51 154 TYR A C 1
ATOM 593 O O . TYR A 1 80 ? -10.382 0.318 -25.517 1.00 16.88 154 TYR A O 1
ATOM 602 N N . ASP A 1 81 ? -12.157 1.073 -24.357 1.00 14.44 155 ASP A N 1
ATOM 603 C CA . ASP A 1 81 ? -13.136 0.270 -25.096 1.00 14.32 155 ASP A CA 1
ATOM 604 C C . ASP A 1 81 ? -13.431 0.997 -26.401 1.00 15.69 155 ASP A C 1
ATOM 605 O O . ASP A 1 81 ? -14.028 2.065 -26.382 1.00 13.85 155 ASP A O 1
ATOM 610 N N . SER A 1 82 ? -13.016 0.421 -27.526 1.00 12.71 156 SER A N 1
ATOM 611 C CA . SER A 1 82 ? -13.303 0.999 -28.845 1.00 17.87 156 SER A CA 1
ATOM 612 C C . SER A 1 82 ? -14.784 1.199 -29.139 1.00 13.75 156 SER A C 1
ATOM 613 O O . SER A 1 82 ? -15.155 2.054 -29.935 1.00 18.93 156 SER A O 1
ATOM 616 N N . ASN A 1 83 ? -15.619 0.375 -28.523 1.00 15.56 157 ASN A N 1
ATOM 617 C CA . ASN A 1 83 ? -17.047 0.365 -28.795 1.00 17.67 157 ASN A CA 1
ATOM 618 C C . ASN A 1 83 ? -17.820 1.457 -28.042 1.00 20.34 157 ASN A C 1
ATOM 619 O O . ASN A 1 83 ? -18.633 2.165 -28.633 1.00 21.68 157 ASN A O 1
ATOM 624 N N . THR A 1 84 ? -17.563 1.591 -26.741 1.00 16.20 158 THR A N 1
ATOM 625 C CA . THR A 1 84 ? -18.278 2.563 -25.908 1.00 17.37 158 THR A CA 1
ATOM 626 C C . THR A 1 84 ? -17.439 3.799 -25.593 1.00 19.40 158 THR A C 1
ATOM 627 O O . THR A 1 84 ? -17.971 4.794 -25.116 1.00 18.81 158 THR A O 1
ATOM 631 N N . SER A 1 85 ? -16.132 3.708 -25.838 1.00 15.30 159 SER A N 1
ATOM 632 C CA . SER A 1 85 ? -15.169 4.793 -25.614 1.00 19.05 159 SER A CA 1
ATOM 633 C C . SER A 1 85 ? -14.776 4.984 -24.145 1.00 16.94 159 SER A C 1
ATOM 634 O O . SER A 1 85 ? -14.073 5.921 -23.802 1.00 24.09 159 SER A O 1
ATOM 637 N N . HIS A 1 86 ? -15.225 4.088 -23.281 1.00 18.26 160 HIS A N 1
ATOM 638 C CA . HIS A 1 86 ? -14.864 4.147 -21.871 1.00 18.12 160 HIS A CA 1
ATOM 639 C C . HIS A 1 86 ? -13.564 3.404 -21.631 1.00 17.15 160 HIS A C 1
ATOM 640 O O . HIS A 1 86 ? -13.242 2.475 -22.358 1.00 16.81 160 HIS A O 1
ATOM 647 N N . PRO A 1 87 ? -12.809 3.814 -20.605 1.00 18.80 161 PRO A N 1
ATOM 648 C CA . PRO A 1 87 ? -11.685 3.015 -20.102 1.00 14.77 161 PRO A CA 1
ATOM 649 C C . PRO A 1 87 ? -12.087 1.569 -19.866 1.00 14.35 161 PRO A C 1
ATOM 650 O O . PRO A 1 87 ? -13.191 1.341 -19.363 1.00 19.49 161 PRO A O 1
ATOM 654 N N . LEU A 1 88 ? -11.224 0.622 -20.249 1.00 14.61 162 LEU A N 1
ATOM 655 C CA . LEU A 1 88 ? -11.357 -0.790 -19.865 1.00 13.92 162 LEU A CA 1
ATOM 656 C C . LEU A 1 88 ? -10.134 -1.213 -19.076 1.00 14.59 162 LEU A C 1
ATOM 657 O O . LEU A 1 88 ? -9.093 -0.586 -19.163 1.00 11.74 162 LEU A O 1
ATOM 662 N N . LEU A 1 89 ? -10.269 -2.305 -18.336 1.00 13.92 163 LEU A N 1
ATOM 663 C CA . LEU A 1 89 ? -9.184 -2.852 -17.553 1.00 13.91 163 LEU A CA 1
ATOM 664 C C . LEU A 1 89 ? -9.108 -4.341 -17.845 1.00 17.18 163 LEU A C 1
ATOM 665 O O . LEU A 1 89 ? -10.097 -5.049 -17.682 1.00 17.15 163 LEU A O 1
ATOM 670 N N . ALA A 1 90 ? -7.954 -4.830 -18.286 1.00 12.19 164 ALA A N 1
ATOM 671 C CA . ALA A 1 90 ? -7.799 -6.267 -18.445 1.00 8.95 164 ALA A CA 1
ATOM 672 C C . ALA A 1 90 ? -6.990 -6.840 -17.274 1.00 13.14 164 ALA A C 1
ATOM 673 O O . ALA A 1 90 ? -6.016 -6.229 -16.844 1.00 14.25 164 ALA A O 1
ATOM 675 N N . VAL A 1 91 ? -7.419 -7.983 -16.731 1.00 11.95 165 VAL A N 1
ATOM 676 C CA . VAL A 1 91 ? -6.715 -8.631 -15.609 1.00 12.98 165 VAL A CA 1
ATOM 677 C C . VAL A 1 91 ? -6.497 -10.123 -15.879 1.00 10.28 165 VAL A C 1
ATOM 678 O O . VAL A 1 91 ? -7.278 -10.751 -16.596 1.00 12.57 165 VAL A O 1
ATOM 682 N N . ALA A 1 92 ? -5.435 -10.683 -15.305 1.00 10.52 166 ALA A N 1
ATOM 683 C CA . ALA A 1 92 ? -5.111 -12.099 -15.492 1.00 12.20 166 ALA A CA 1
ATOM 684 C C . ALA A 1 92 ? -4.209 -12.620 -14.388 1.00 12.43 166 ALA A C 1
ATOM 685 O O . ALA A 1 92 ? -3.497 -11.852 -13.735 1.00 12.82 166 ALA A O 1
ATOM 687 N N . GLY A 1 93 ? -4.230 -13.931 -14.172 1.00 13.72 167 GLY A N 1
ATOM 688 C CA . GLY A 1 93 ? -3.317 -14.527 -13.212 1.00 12.59 167 GLY A CA 1
ATOM 689 C C . GLY A 1 93 ? -3.156 -16.026 -13.368 1.00 13.36 167 GLY A C 1
ATOM 690 O O . GLY A 1 93 ? -3.051 -16.533 -14.482 1.00 13.33 167 GLY A O 1
ATOM 691 N N . SER A 1 94 ? -3.172 -16.733 -12.239 1.00 17.20 168 SER A N 1
ATOM 692 C CA . SER A 1 94 ? -2.838 -18.161 -12.187 1.00 16.19 168 SER A CA 1
ATOM 693 C C . SER A 1 94 ? -3.756 -19.063 -13.016 1.00 14.94 168 SER A C 1
ATOM 694 O O . SER A 1 94 ? -3.337 -20.131 -13.457 1.00 16.24 168 SER A O 1
ATOM 697 N N . ARG A 1 95 ? -5.001 -18.644 -13.227 1.00 14.65 169 ARG A N 1
ATOM 698 C CA . ARG A 1 95 ? -5.946 -19.465 -14.003 1.00 20.88 169 ARG A CA 1
ATOM 699 C C . ARG A 1 95 ? -5.737 -19.391 -15.511 1.00 15.70 169 ARG A C 1
ATOM 700 O O . ARG A 1 95 ? -6.289 -20.203 -16.242 1.00 15.55 169 ARG A O 1
ATOM 708 N N . GLY A 1 96 ? -4.946 -18.418 -15.966 1.00 15.35 170 GLY A N 1
ATOM 709 C CA . GLY A 1 96 ? -4.589 -18.304 -17.375 1.00 13.11 170 GLY A CA 1
ATOM 710 C C . GLY A 1 96 ? -5.728 -17.786 -18.234 1.00 14.54 170 GLY A C 1
ATOM 711 O O . GLY A 1 96 ? -5.815 -18.081 -19.430 1.00 13.74 170 GLY A O 1
ATOM 712 N N . ILE A 1 97 ? -6.594 -16.996 -17.611 1.00 14.37 171 ILE A N 1
ATOM 713 C CA . ILE A 1 97 ? -7.780 -16.459 -18.257 1.00 13.08 171 ILE A CA 1
ATOM 714 C C . ILE A 1 97 ? -7.774 -14.943 -18.183 1.00 13.93 171 ILE A C 1
ATOM 715 O O . ILE A 1 97 ? -7.688 -14.378 -17.098 1.00 14.81 171 ILE A O 1
ATOM 720 N N . ILE A 1 98 ? -7.886 -14.282 -19.330 1.00 12.94 172 ILE A N 1
ATOM 721 C CA . ILE A 1 98 ? -7.948 -12.825 -19.351 1.00 15.29 172 ILE A CA 1
ATOM 722 C C . ILE A 1 98 ? -9.384 -12.370 -19.167 1.00 13.65 172 ILE A C 1
ATOM 723 O O . ILE A 1 98 ? -10.264 -12.762 -19.927 1.00 16.45 172 ILE A O 1
ATOM 728 N N . ARG A 1 99 ? -9.622 -11.549 -18.148 1.00 14.59 173 ARG A N 1
ATOM 729 C CA . ARG A 1 99 ? -10.939 -10.944 -17.957 1.00 14.48 173 ARG A CA 1
ATOM 730 C C . ARG A 1 99 ? -10.876 -9.489 -18.361 1.00 14.95 173 ARG A C 1
ATOM 731 O O . ARG A 1 99 ? -9.937 -8.783 -18.003 1.00 15.56 173 ARG A O 1
ATOM 739 N N . ILE A 1 100 ? -11.867 -9.059 -19.134 1.00 15.55 174 ILE A N 1
ATOM 740 C CA . ILE A 1 100 ? -12.002 -7.670 -19.510 1.00 16.09 174 ILE A CA 1
ATOM 741 C C . ILE A 1 100 ? -13.059 -7.024 -18.621 1.00 18.53 174 ILE A C 1
ATOM 742 O O . ILE A 1 100 ? -14.243 -7.343 -18.722 1.00 17.91 174 ILE A O 1
ATOM 747 N N . ILE A 1 101 ? -12.631 -6.110 -17.754 1.00 20.63 175 ILE A N 1
ATOM 748 C CA . ILE A 1 101 ? -13.518 -5.543 -16.736 1.00 15.79 175 ILE A CA 1
ATOM 749 C C . ILE A 1 101 ? -13.961 -4.124 -17.059 1.00 17.23 175 ILE A C 1
ATOM 750 O O . ILE A 1 101 ? -13.146 -3.267 -17.391 1.00 20.27 175 ILE A O 1
ATOM 755 N N . ASN A 1 102 ? -15.262 -3.877 -16.955 1.00 17.77 176 ASN A N 1
ATOM 756 C CA . ASN A 1 102 ? -15.779 -2.521 -17.020 1.00 20.29 176 ASN A CA 1
ATOM 757 C C . ASN A 1 102 ? -15.475 -1.861 -15.681 1.00 21.47 176 ASN A C 1
ATOM 758 O O . ASN A 1 102 ? -16.022 -2.258 -14.664 1.00 23.33 176 ASN A O 1
ATOM 763 N N . PRO A 1 103 ? -14.567 -0.870 -15.667 1.00 23.04 177 PRO A N 1
ATOM 764 C CA . PRO A 1 103 ? -14.091 -0.371 -14.377 1.00 21.20 177 PRO A CA 1
ATOM 765 C C . PRO A 1 103 ? -15.157 0.456 -13.670 1.00 23.19 177 PRO A C 1
ATOM 766 O O . PRO A 1 103 ? -15.111 0.618 -12.452 1.00 27.04 177 PRO A O 1
ATOM 770 N N . ILE A 1 104 ? -16.117 0.958 -14.435 1.00 26.05 178 ILE A N 1
ATOM 771 C CA . ILE A 1 104 ? -17.216 1.743 -13.886 1.00 25.40 178 ILE A CA 1
ATOM 772 C C . ILE A 1 104 ? -18.162 0.880 -13.053 1.00 29.89 178 ILE A C 1
ATOM 773 O O . ILE A 1 104 ? -18.513 1.233 -11.929 1.00 34.49 178 ILE A O 1
ATOM 778 N N . THR A 1 105 ? -18.556 -0.257 -13.619 1.00 30.89 179 THR A N 1
ATOM 779 C CA . THR A 1 105 ? -19.510 -1.171 -13.004 1.00 28.25 179 THR A CA 1
ATOM 780 C C . THR A 1 105 ? -18.817 -2.350 -12.336 1.00 29.91 179 THR A C 1
ATOM 781 O O . THR A 1 105 ? -19.468 -3.164 -11.681 1.00 29.06 179 THR A O 1
ATOM 785 N N . MET A 1 106 ? -17.502 -2.442 -12.528 1.00 25.05 180 MET A N 1
ATOM 786 C CA . MET A 1 106 ? -16.706 -3.601 -12.121 1.00 23.24 180 MET A CA 1
ATOM 787 C C . MET A 1 106 ? -17.306 -4.974 -12.480 1.00 21.51 180 MET A C 1
ATOM 788 O O . MET A 1 106 ? -17.156 -5.926 -11.725 1.00 24.08 180 MET A O 1
ATOM 793 N N . GLN A 1 107 ? -17.966 -5.076 -13.633 1.00 22.35 181 GLN A N 1
ATOM 794 C CA . GLN A 1 107 ? -18.367 -6.383 -14.151 1.00 23.50 181 GLN A CA 1
ATOM 795 C C . GLN A 1 107 ? -17.415 -6.850 -15.256 1.00 25.99 181 GLN A C 1
ATOM 796 O O . GLN A 1 107 ? -16.846 -6.041 -15.989 1.00 17.65 181 GLN A O 1
ATOM 802 N N . CYS A 1 108 ? -17.249 -8.162 -15.367 1.00 24.32 182 CYS A N 1
ATOM 803 C CA . CYS A 1 108 ? -16.515 -8.746 -16.479 1.00 19.56 182 CYS A CA 1
ATOM 804 C C . CYS A 1 108 ? -17.419 -8.770 -17.709 1.00 21.61 182 CYS A C 1
ATOM 805 O O . CYS A 1 108 ? -18.417 -9.482 -17.734 1.00 20.39 182 CYS A O 1
ATOM 808 N N . ILE A 1 109 ? -17.062 -7.969 -18.709 1.00 24.79 183 ILE A N 1
ATOM 809 C CA . ILE A 1 109 ? -17.725 -7.933 -20.010 1.00 23.46 183 ILE A CA 1
ATOM 810 C C . ILE A 1 109 ? -17.519 -9.218 -20.805 1.00 27.45 183 ILE A C 1
ATOM 811 O O . ILE A 1 109 ? -18.475 -9.811 -21.309 1.00 32.02 183 ILE A O 1
ATOM 816 N N . LYS A 1 110 ? -16.253 -9.612 -20.946 1.00 27.32 184 LYS A N 1
ATOM 817 C CA . LYS A 1 110 ? -15.873 -10.824 -21.669 1.00 27.08 184 LYS A CA 1
ATOM 818 C C . LYS A 1 110 ? -14.552 -11.380 -21.148 1.00 21.80 184 LYS A C 1
ATOM 819 O O . LYS A 1 110 ? -13.933 -10.807 -20.260 1.00 20.65 184 LYS A O 1
ATOM 825 N N . HIS A 1 111 ? -14.119 -12.503 -21.702 1.00 22.13 185 HIS A N 1
ATOM 826 C CA . HIS A 1 111 ? -12.885 -13.113 -21.235 1.00 24.87 185 HIS A CA 1
ATOM 827 C C . HIS A 1 111 ? -12.264 -14.030 -22.296 1.00 24.35 185 HIS A C 1
ATOM 828 O O . HIS A 1 111 ? -12.960 -14.544 -23.185 1.00 23.99 185 HIS A O 1
ATOM 835 N N . TYR A 1 112 ? -10.954 -14.223 -22.204 1.00 14.85 186 TYR A N 1
ATOM 836 C CA . TYR A 1 112 ? -10.235 -15.026 -23.189 1.00 18.54 186 TYR A CA 1
ATOM 837 C C . TYR A 1 112 ? -9.480 -16.176 -22.534 1.00 21.26 186 TYR A C 1
ATOM 838 O O . TYR A 1 112 ? -8.691 -15.973 -21.601 1.00 21.76 186 TYR A O 1
ATOM 847 N N . VAL A 1 113 ? -9.725 -17.385 -23.023 1.00 18.36 187 VAL A N 1
ATOM 848 C CA . VAL A 1 113 ? -8.982 -18.549 -22.559 1.00 23.34 187 VAL A CA 1
ATOM 849 C C . VAL A 1 113 ? -8.056 -19.015 -23.682 1.00 22.54 187 VAL A C 1
ATOM 850 O O . VAL A 1 113 ? -8.240 -18.638 -24.838 1.00 23.19 187 VAL A O 1
ATOM 854 N N . GLY A 1 114 ? -7.056 -19.821 -23.348 1.00 31.16 188 GLY A N 1
ATOM 855 C CA . GLY A 1 114 ? -6.179 -20.389 -24.362 1.00 25.29 188 GLY A CA 1
ATOM 856 C C . GLY A 1 114 ? -4.802 -20.729 -23.832 1.00 24.38 188 GLY A C 1
ATOM 857 O O . GLY A 1 114 ? -4.306 -21.826 -24.048 1.00 28.26 188 GLY A O 1
ATOM 858 N N . HIS A 1 115 ? -4.172 -19.778 -23.149 1.00 28.49 189 HIS A N 1
ATOM 859 C CA . HIS A 1 115 ? -2.909 -20.062 -22.469 1.00 26.12 189 HIS A CA 1
ATOM 860 C C . HIS A 1 115 ? -2.999 -21.358 -21.669 1.00 28.34 189 HIS A C 1
ATOM 861 O O . HIS A 1 115 ? -3.985 -21.605 -20.957 1.00 26.41 189 HIS A O 1
ATOM 868 N N . GLY A 1 116 ? -1.969 -22.190 -21.807 1.00 30.73 190 GLY A N 1
ATOM 869 C CA . GLY A 1 116 ? -1.907 -23.461 -21.110 1.00 27.50 190 GLY A CA 1
ATOM 870 C C . GLY A 1 116 ? -1.634 -23.322 -19.624 1.00 27.64 190 GLY A C 1
ATOM 871 O O . GLY A 1 116 ? -1.444 -24.323 -18.929 1.00 24.57 190 GLY A O 1
ATOM 872 N N . ASN A 1 117 ? -1.631 -22.088 -19.128 0.97 22.44 191 ASN A N 1
ATOM 873 C CA . ASN A 1 117 ? -1.317 -21.860 -17.728 0.97 19.69 191 ASN A CA 1
ATOM 874 C C . ASN A 1 117 ? -1.350 -20.393 -17.349 0.97 15.86 191 ASN A C 1
ATOM 875 O O . ASN A 1 117 ? -1.850 -19.551 -18.091 0.97 15.92 191 ASN A O 1
ATOM 880 N N . ALA A 1 118 ? -0.792 -20.100 -16.183 1.00 16.58 192 ALA A N 1
ATOM 881 C CA . ALA A 1 118 ? -0.834 -18.767 -15.598 1.00 15.47 192 ALA A CA 1
ATOM 882 C C . ALA A 1 118 ? -0.365 -17.678 -16.552 1.00 13.66 192 ALA A C 1
ATOM 883 O O . ALA A 1 118 ? 0.562 -17.872 -17.338 1.00 11.00 192 ALA A O 1
ATOM 885 N N . ILE A 1 119 ? -1.016 -16.528 -16.471 1.00 10.87 193 ILE A N 1
ATOM 886 C CA . ILE A 1 119 ? -0.582 -15.363 -17.208 1.00 11.16 193 ILE A CA 1
ATOM 887 C C . ILE A 1 119 ? 0.206 -14.445 -16.276 1.00 11.51 193 ILE A C 1
ATOM 888 O O . ILE A 1 119 ? -0.247 -14.123 -15.182 1.00 13.86 193 ILE A O 1
ATOM 893 N N . ASN A 1 120 ? 1.397 -14.050 -16.708 1.00 9.78 194 ASN A N 1
ATOM 894 C CA . ASN A 1 120 ? 2.314 -13.289 -15.872 1.00 12.23 194 ASN A CA 1
ATOM 895 C C . ASN A 1 120 ? 2.292 -11.804 -16.150 1.00 11.92 194 ASN A C 1
ATOM 896 O O . ASN A 1 120 ? 2.710 -11.018 -15.311 1.00 11.58 194 ASN A O 1
ATOM 901 N N . GLU A 1 121 ? 1.798 -11.414 -17.320 1.00 9.10 195 GLU A N 1
ATOM 902 C CA . GLU A 1 121 ? 1.874 -10.020 -17.697 1.00 12.13 195 GLU A CA 1
ATOM 903 C C . GLU A 1 121 ? 0.903 -9.690 -18.828 1.00 11.30 195 GLU A C 1
ATOM 904 O O . GLU A 1 121 ? 0.697 -10.505 -19.728 1.00 12.28 195 GLU A O 1
ATOM 910 N N . LEU A 1 122 ? 0.298 -8.503 -18.759 1.00 12.16 196 LEU A N 1
ATOM 911 C CA . LEU A 1 122 ? -0.570 -7.979 -19.834 1.00 11.52 196 LEU A CA 1
ATOM 912 C C . LEU A 1 122 ? -0.098 -6.585 -20.255 1.00 10.22 196 LEU A C 1
ATOM 913 O O . LEU A 1 122 ? 0.331 -5.801 -19.413 1.00 12.54 196 LEU A O 1
ATOM 918 N N . LYS A 1 123 ? -0.138 -6.288 -21.551 1.00 8.26 197 LYS A N 1
ATOM 919 C CA . LYS A 1 123 ? 0.251 -4.961 -22.046 1.00 8.01 197 LYS A CA 1
ATOM 920 C C . LYS A 1 123 ? -0.627 -4.584 -23.226 1.00 11.07 197 LYS A C 1
ATOM 921 O O . LYS A 1 123 ? -0.867 -5.404 -24.113 1.00 15.44 197 LYS A O 1
ATOM 927 N N . PHE A 1 124 ? -1.104 -3.346 -23.250 1.00 9.62 198 PHE A N 1
ATOM 928 C CA . PHE A 1 124 ? -1.819 -2.863 -24.417 1.00 9.98 198 PHE A CA 1
ATOM 929 C C . PHE A 1 124 ? -0.885 -2.101 -25.356 1.00 10.01 198 PHE A C 1
ATOM 930 O O . PHE A 1 124 ? 0.043 -1.425 -24.925 1.00 8.91 198 PHE A O 1
ATOM 938 N N . HIS A 1 125 ? -1.141 -2.239 -26.647 1.00 10.99 199 HIS A N 1
ATOM 939 C CA . HIS A 1 125 ? -0.405 -1.543 -27.690 1.00 11.76 199 HIS A CA 1
ATOM 940 C C . HIS A 1 125 ? -0.505 -0.037 -27.420 1.00 13.34 199 HIS A C 1
ATOM 941 O O . HIS A 1 125 ? -1.549 0.440 -26.982 1.00 14.57 199 HIS A O 1
ATOM 948 N N . PRO A 1 126 ? 0.581 0.717 -27.667 1.00 13.65 200 PRO A N 1
ATOM 949 C CA . PRO A 1 126 ? 0.617 2.150 -27.322 1.00 11.58 200 PRO A CA 1
ATOM 950 C C . PRO A 1 126 ? -0.180 3.052 -28.265 1.00 11.60 200 PRO A C 1
ATOM 951 O O . PRO A 1 126 ? -0.452 4.208 -27.930 1.00 15.92 200 PRO A O 1
ATOM 955 N N . ARG A 1 127 ? -0.557 2.532 -29.422 1.00 11.80 201 ARG A N 1
ATOM 956 C CA . ARG A 1 127 ? -1.269 3.335 -30.414 1.00 12.48 201 ARG A CA 1
ATOM 957 C C . ARG A 1 127 ? -2.638 2.762 -30.716 1.00 15.28 201 ARG A C 1
ATOM 958 O O . ARG A 1 127 ? -3.571 3.506 -31.022 1.00 15.86 201 ARG A O 1
ATOM 966 N N . ASP A 1 128 ? -2.756 1.438 -30.641 1.00 10.60 202 ASP A N 1
ATOM 967 C CA . ASP A 1 128 ? -4.028 0.767 -30.908 1.00 11.33 202 ASP A CA 1
ATOM 968 C C . ASP A 1 128 ? -4.563 0.109 -29.643 1.00 9.95 202 ASP A C 1
ATOM 969 O O . ASP A 1 128 ? -4.040 -0.907 -29.196 1.00 8.94 202 ASP A O 1
ATOM 974 N N . PRO A 1 129 ? -5.609 0.707 -29.057 1.00 14.07 203 PRO A N 1
ATOM 975 C CA . PRO A 1 129 ? -6.230 0.277 -27.794 1.00 13.18 203 PRO A CA 1
ATOM 976 C C . PRO A 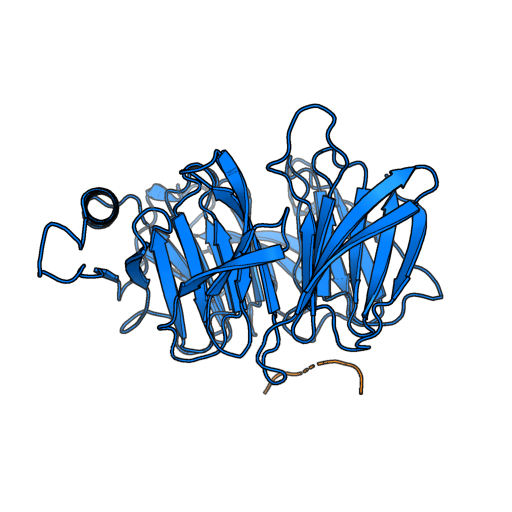1 129 ? -6.775 -1.166 -27.803 1.00 11.84 203 PRO A C 1
ATOM 977 O O . PRO A 1 129 ? -6.935 -1.745 -26.732 1.00 11.74 203 PRO A O 1
ATOM 981 N N . ASN A 1 130 ? -7.041 -1.731 -28.978 1.00 14.15 204 ASN A N 1
ATOM 982 C CA . ASN A 1 130 ? -7.586 -3.096 -29.083 1.00 14.03 204 ASN A CA 1
ATOM 983 C C . ASN A 1 130 ? -6.538 -4.214 -29.028 1.00 12.29 204 ASN A C 1
ATOM 984 O O . ASN A 1 130 ? -6.897 -5.390 -28.912 1.00 8.40 204 ASN A O 1
ATOM 989 N N . LEU A 1 131 ? -5.253 -3.862 -29.115 1.00 9.57 205 LEU A N 1
ATOM 990 C CA . LEU A 1 131 ? -4.225 -4.896 -29.233 1.00 9.49 205 LEU A CA 1
ATOM 991 C C . LEU A 1 131 ? -3.619 -5.276 -27.882 1.00 11.68 205 LEU A C 1
ATOM 992 O O . LEU A 1 131 ? -2.797 -4.550 -27.326 1.00 11.22 205 LEU A O 1
ATOM 997 N N . LEU A 1 132 ? -4.036 -6.425 -27.360 1.00 11.36 206 LEU A N 1
ATOM 998 C CA . LEU A 1 132 ? -3.583 -6.880 -26.050 1.00 11.50 206 LEU A CA 1
ATOM 999 C C . LEU A 1 132 ? -2.511 -7.975 -26.145 1.00 12.03 206 LEU A C 1
ATOM 1000 O O . LEU A 1 132 ? -2.679 -8.979 -26.848 1.00 11.34 206 LEU A O 1
ATOM 1005 N N . LEU A 1 133 ? -1.406 -7.765 -25.432 1.00 12.95 207 LEU A N 1
ATOM 1006 C CA . LEU A 1 133 ? -0.329 -8.747 -25.355 1.00 11.63 207 LEU A CA 1
ATOM 1007 C C . LEU A 1 133 ? -0.410 -9.486 -24.030 1.00 10.78 207 LEU A C 1
ATOM 1008 O O . LEU A 1 133 ? -0.580 -8.858 -22.982 1.00 12.52 207 LEU A O 1
ATOM 1013 N N . SER A 1 134 ? -0.296 -10.811 -24.061 1.00 11.33 208 SER A N 1
ATOM 1014 C CA . SER A 1 134 ? -0.213 -11.587 -22.819 1.00 11.77 208 SER A CA 1
ATOM 1015 C C . SER A 1 134 ? 1.001 -12.506 -22.833 1.00 10.70 208 SER A C 1
ATOM 1016 O O . SER A 1 134 ? 1.369 -13.036 -23.877 1.00 13.41 208 SER A O 1
ATOM 1019 N N . VAL A 1 135 ? 1.650 -12.657 -21.683 1.00 11.59 209 VAL A N 1
ATOM 1020 C CA . VAL A 1 135 ? 2.777 -13.586 -21.565 1.00 13.42 209 VAL A CA 1
ATOM 1021 C C . VAL A 1 135 ? 2.501 -14.621 -20.477 1.00 13.21 209 VAL A C 1
ATOM 1022 O O . VAL A 1 135 ? 1.931 -14.315 -19.433 1.00 12.73 209 VAL A O 1
ATOM 1026 N N . SER A 1 136 ? 2.902 -15.857 -20.730 1.00 13.00 210 SER A N 1
ATOM 1027 C CA . SER A 1 136 ? 2.398 -16.960 -19.937 1.00 13.72 210 SER A CA 1
ATOM 1028 C C . SER A 1 136 ? 3.452 -17.941 -19.451 1.00 14.85 210 SER A C 1
ATOM 1029 O O . SER A 1 136 ? 4.524 -18.101 -20.049 1.00 11.43 210 SER A O 1
ATOM 1032 N N . LYS A 1 137 ? 3.096 -18.601 -18.355 1.00 16.45 211 LYS A N 1
ATOM 1033 C CA . LYS A 1 137 ? 3.855 -19.688 -17.773 1.00 17.49 211 LYS A CA 1
ATOM 1034 C C . LYS A 1 137 ? 3.999 -20.829 -18.774 1.00 16.14 211 LYS A C 1
ATOM 1035 O O . LYS A 1 137 ? 4.883 -21.668 -18.644 1.00 18.75 211 LYS A O 1
ATOM 1041 N N . ASP A 1 138 ? 3.147 -20.851 -19.791 1.00 14.19 212 ASP A N 1
ATOM 1042 C CA . ASP A 1 138 ? 3.246 -21.901 -20.799 1.00 15.22 212 ASP A CA 1
ATOM 1043 C C . ASP A 1 138 ? 4.324 -21.672 -21.876 1.00 15.62 212 ASP A C 1
ATOM 1044 O O . ASP A 1 138 ? 4.350 -22.400 -22.864 1.00 14.06 212 ASP A O 1
ATOM 1049 N N . HIS A 1 139 ? 5.196 -20.673 -21.682 1.00 13.79 213 HIS A N 1
ATOM 1050 C CA . HIS A 1 139 ? 6.326 -20.384 -22.582 1.00 16.07 213 HIS A CA 1
ATOM 1051 C C . HIS A 1 139 ? 5.990 -19.508 -23.792 1.00 14.38 213 HIS A C 1
ATOM 1052 O O . HIS A 1 139 ? 6.864 -19.233 -24.632 1.00 13.38 213 HIS A O 1
ATOM 1059 N N . ALA A 1 140 ? 4.736 -19.083 -23.889 1.00 12.40 214 ALA A N 1
ATOM 1060 C CA . ALA A 1 140 ? 4.275 -18.345 -25.060 1.00 14.72 214 ALA A CA 1
ATOM 1061 C C . ALA A 1 140 ? 3.829 -16.907 -24.761 1.00 15.09 214 ALA A C 1
ATOM 1062 O O . ALA A 1 140 ? 3.434 -16.567 -23.644 1.00 16.37 214 ALA A O 1
ATOM 1064 N N . LEU A 1 141 ? 3.914 -16.067 -25.781 1.00 15.08 215 LEU A N 1
ATOM 1065 C CA . LEU A 1 141 ? 3.255 -14.780 -25.790 1.00 11.68 215 LEU A CA 1
ATOM 1066 C C . LEU A 1 141 ? 2.113 -14.921 -26.770 1.00 15.44 215 LEU A C 1
ATOM 1067 O O . LEU A 1 141 ? 2.197 -15.720 -27.705 1.00 16.54 215 LEU A O 1
ATOM 1072 N N . ARG A 1 142 ? 1.049 -14.154 -26.562 1.00 13.57 216 ARG A N 1
ATOM 1073 C CA . ARG A 1 142 ? -0.076 -14.153 -27.487 1.00 14.70 216 ARG A CA 1
ATOM 1074 C C . ARG A 1 142 ? -0.514 -12.719 -27.732 1.00 16.69 216 ARG A C 1
ATOM 1075 O O . ARG A 1 142 ? -0.421 -11.883 -26.838 1.00 17.35 216 ARG A O 1
ATOM 1083 N N . LEU A 1 143 ? -0.958 -12.434 -28.954 1.00 14.83 217 LEU A N 1
ATOM 1084 C CA . LEU A 1 143 ? -1.463 -11.120 -29.306 1.00 10.40 217 LEU A CA 1
ATOM 1085 C C . LEU A 1 143 ? -2.949 -11.247 -29.596 1.00 14.39 217 LEU A C 1
ATOM 1086 O O . LEU A 1 143 ? -3.347 -12.045 -30.445 1.00 14.63 217 LEU A O 1
ATOM 1091 N N . TRP A 1 144 ? -3.767 -10.480 -28.879 1.00 11.96 218 TRP A N 1
ATOM 1092 C CA . TRP A 1 144 ? -5.211 -10.502 -29.094 1.00 14.73 218 TRP A CA 1
ATOM 1093 C C . TRP A 1 144 ? -5.747 -9.170 -29.616 1.00 9.96 218 TRP A C 1
ATOM 1094 O O . TRP A 1 144 ? -5.262 -8.101 -29.260 1.00 9.41 218 TRP A O 1
ATOM 1105 N N . ASN A 1 145 ? -6.765 -9.255 -30.454 1.00 10.70 219 ASN A N 1
ATOM 1106 C CA . ASN A 1 145 ? -7.536 -8.090 -30.856 1.00 12.41 219 ASN A CA 1
ATOM 1107 C C . ASN A 1 145 ? -8.807 -8.162 -30.039 1.00 12.37 219 ASN A C 1
ATOM 1108 O O . ASN A 1 145 ? -9.645 -9.016 -30.300 1.00 14.05 219 ASN A O 1
ATOM 1113 N N . ILE A 1 146 ? -8.954 -7.298 -29.038 1.00 11.20 220 ILE A N 1
ATOM 1114 C CA . ILE A 1 146 ? -10.133 -7.380 -28.163 1.00 14.73 220 ILE A CA 1
ATOM 1115 C C . ILE A 1 146 ? -11.367 -6.686 -28.727 1.00 13.84 220 ILE A C 1
ATOM 1116 O O . ILE A 1 146 ? -12.422 -6.716 -28.106 1.00 17.26 220 ILE A O 1
ATOM 1121 N N . GLN A 1 147 ? -11.247 -6.056 -29.892 1.00 13.26 221 GLN A N 1
ATOM 1122 C CA . GLN A 1 147 ? -12.433 -5.512 -30.561 1.00 11.90 221 GLN A CA 1
ATOM 1123 C C . GLN A 1 147 ? -13.216 -6.614 -31.290 1.00 15.54 221 GLN A C 1
ATOM 1124 O O . GLN A 1 147 ? -14.445 -6.637 -31.241 1.00 18.22 221 GLN A O 1
ATOM 1130 N N . THR A 1 148 ? -12.513 -7.534 -31.951 1.00 11.95 222 THR A N 1
ATOM 1131 C CA . THR A 1 148 ? -13.181 -8.637 -32.649 1.00 14.06 222 THR A CA 1
ATOM 1132 C C . THR A 1 148 ? -12.972 -9.988 -31.965 1.00 15.52 222 THR A C 1
ATOM 1133 O O . THR A 1 148 ? -13.327 -11.021 -32.522 1.00 15.47 222 THR A O 1
ATOM 1137 N N . ASP A 1 149 ? -12.370 -9.966 -30.775 1.00 14.58 223 ASP A N 1
ATOM 1138 C CA . ASP A 1 149 ? -12.164 -11.164 -29.961 1.00 13.93 223 ASP A CA 1
ATOM 1139 C C . ASP A 1 149 ? -11.382 -12.263 -30.671 1.00 18.29 223 ASP A C 1
ATOM 1140 O O . ASP A 1 149 ? -11.759 -13.437 -30.623 1.00 18.19 223 ASP A O 1
ATOM 1145 N N . THR A 1 150 ? -10.285 -11.878 -31.318 1.00 12.32 224 THR A N 1
ATOM 1146 C CA . THR A 1 150 ? -9.481 -12.825 -32.069 1.00 16.11 224 THR A CA 1
ATOM 1147 C C . THR A 1 150 ? -8.080 -12.973 -31.488 1.00 14.55 224 THR A C 1
ATOM 1148 O O . THR A 1 150 ? -7.493 -12.005 -30.991 1.00 15.78 224 THR A O 1
ATOM 1152 N N . LEU A 1 151 ? -7.566 -14.196 -31.530 1.00 12.81 225 LEU A N 1
ATOM 1153 C CA . LEU A 1 151 ? -6.157 -14.452 -31.266 1.00 14.00 225 LEU A CA 1
ATOM 1154 C C . LEU A 1 151 ? -5.411 -14.169 -32.573 1.00 13.81 225 LEU A C 1
ATOM 1155 O O . LEU A 1 151 ? -5.581 -14.872 -33.570 1.00 12.64 225 LEU A O 1
ATOM 1160 N N . VAL A 1 152 ? -4.622 -13.105 -32.580 1.00 12.40 226 VAL A N 1
ATOM 1161 C CA . VAL A 1 152 ? -3.936 -12.690 -33.794 1.00 11.80 226 VAL A CA 1
ATOM 1162 C C . VAL A 1 152 ? -2.717 -13.576 -34.042 1.00 12.22 226 VAL A C 1
ATOM 1163 O O . VAL A 1 152 ? -2.472 -13.999 -35.164 1.00 11.93 226 VAL A O 1
ATOM 1167 N N . ALA A 1 153 ? -1.976 -13.882 -32.981 1.00 12.77 227 ALA A N 1
ATOM 1168 C CA . ALA A 1 153 ? -0.715 -14.600 -33.111 1.00 11.01 227 ALA A CA 1
ATOM 1169 C C . ALA A 1 153 ? -0.264 -15.226 -31.799 1.00 13.11 227 ALA A C 1
ATOM 1170 O O . ALA A 1 153 ? -0.631 -14.765 -30.708 1.00 16.04 227 ALA A O 1
ATOM 1172 N N . ILE A 1 154 ? 0.520 -16.294 -31.919 1.00 13.18 228 ILE A N 1
ATOM 1173 C CA . ILE A 1 154 ? 1.136 -16.959 -30.780 1.00 14.41 228 ILE A CA 1
ATOM 1174 C C . ILE A 1 154 ? 2.616 -16.907 -31.057 1.00 14.59 228 ILE A C 1
ATOM 1175 O O . ILE A 1 154 ? 3.053 -17.370 -32.107 1.00 16.31 228 ILE A O 1
ATOM 1180 N N . PHE A 1 155 ? 3.391 -16.342 -30.137 1.00 14.84 229 PHE A N 1
ATOM 1181 C CA . PHE A 1 155 ? 4.829 -16.229 -30.338 1.00 13.07 229 PHE A CA 1
ATOM 1182 C C . PHE A 1 155 ? 5.521 -17.236 -29.449 1.00 14.71 229 PHE A C 1
ATOM 1183 O O . PHE A 1 155 ? 5.542 -17.083 -28.232 1.00 13.42 229 PHE A O 1
ATOM 1191 N N . GLY A 1 156 ? 6.090 -18.270 -30.054 1.00 18.53 230 GLY A N 1
ATOM 1192 C CA . GLY A 1 156 ? 6.676 -19.354 -29.286 1.00 16.25 230 GLY A CA 1
ATOM 1193 C C . GLY A 1 156 ? 6.895 -20.591 -30.134 1.00 16.14 230 GLY A C 1
ATOM 1194 O O . GLY A 1 156 ? 6.457 -20.664 -31.283 1.00 15.09 230 GLY A O 1
ATOM 1195 N N . GLY A 1 157 ? 7.577 -21.576 -29.571 1.00 17.09 231 GLY A N 1
ATOM 1196 C CA . GLY A 1 157 ? 7.855 -22.783 -30.324 1.00 21.02 231 GLY A CA 1
ATOM 1197 C C . GLY A 1 157 ? 9.336 -22.990 -30.572 1.00 16.07 231 GLY A C 1
ATOM 1198 O O . GLY A 1 157 ? 10.127 -22.997 -29.621 1.00 19.05 231 GLY A O 1
ATOM 1199 N N . VAL A 1 158 ? 9.708 -23.167 -31.837 1.00 16.59 232 VAL A N 1
ATOM 1200 C CA . VAL A 1 158 ? 11.066 -23.603 -32.168 1.00 20.00 232 VAL A CA 1
ATOM 1201 C C . VAL A 1 158 ? 12.174 -22.728 -31.561 1.00 19.26 232 VAL A C 1
ATOM 1202 O O . VAL A 1 158 ? 13.059 -23.228 -30.880 1.00 17.48 232 VAL A O 1
ATOM 1206 N N . GLU A 1 159 ? 12.109 -21.422 -31.792 1.00 18.55 233 GLU A N 1
ATOM 1207 C CA . GLU A 1 159 ? 13.084 -20.505 -31.224 1.00 21.91 233 GLU A CA 1
ATOM 1208 C C . GLU A 1 159 ? 12.436 -19.676 -30.116 1.00 21.63 233 GLU A C 1
ATOM 1209 O O . GLU A 1 159 ? 12.999 -18.681 -29.684 1.00 19.89 233 GLU A O 1
ATOM 1215 N N . GLY A 1 160 ? 11.247 -20.082 -29.669 1.00 16.99 234 GLY A N 1
ATOM 1216 C CA . GLY A 1 160 ? 10.537 -19.352 -28.627 1.00 16.62 234 GLY A CA 1
ATOM 1217 C C . GLY A 1 160 ? 11.180 -19.574 -27.271 1.00 19.29 234 GLY A C 1
ATOM 1218 O O . GLY A 1 160 ? 12.190 -20.298 -27.180 1.00 16.55 234 GLY A O 1
ATOM 1219 N N . HIS A 1 161 ? 10.623 -18.955 -26.225 1.00 9.94 235 HIS A N 1
ATOM 1220 C CA . HIS A 1 161 ? 11.145 -19.155 -24.873 1.00 13.97 235 HIS A CA 1
ATOM 1221 C C . HIS A 1 161 ? 11.055 -20.626 -24.497 1.00 16.96 235 HIS A C 1
ATOM 1222 O O . HIS A 1 161 ? 10.236 -21.362 -25.037 1.00 13.75 235 HIS A O 1
ATOM 1229 N N . ARG A 1 162 ? 11.912 -21.052 -23.576 1.00 18.31 236 ARG A N 1
ATOM 1230 C CA . ARG A 1 162 ? 11.959 -22.457 -23.176 1.00 20.33 236 ARG A CA 1
ATOM 1231 C C . ARG A 1 162 ? 11.578 -22.654 -21.715 1.00 15.20 236 ARG A C 1
ATOM 1232 O O . ARG A 1 162 ? 11.727 -23.741 -21.165 1.00 21.39 236 ARG A O 1
ATOM 1240 N N . ASP A 1 163 ? 11.107 -21.578 -21.099 1.00 12.76 237 ASP A N 1
ATOM 1241 C CA . ASP A 1 163 ? 10.530 -21.612 -19.766 1.00 16.34 237 ASP A CA 1
ATOM 1242 C C . ASP A 1 163 ? 9.483 -20.493 -19.711 1.00 15.36 237 ASP A C 1
ATOM 1243 O O . ASP A 1 163 ? 9.153 -19.893 -20.737 1.00 16.37 237 ASP A O 1
ATOM 1248 N N . GLU A 1 164 ? 8.955 -20.214 -18.526 1.00 19.78 238 GLU A N 1
ATOM 1249 C CA . GLU A 1 164 ? 7.917 -19.196 -18.363 1.00 12.34 238 GLU A CA 1
ATOM 1250 C C . GLU A 1 164 ? 8.340 -17.848 -18.906 1.00 13.87 238 GLU A C 1
ATOM 1251 O O . GLU A 1 164 ? 9.435 -17.374 -18.611 1.00 13.58 238 GLU A O 1
ATOM 1257 N N . VAL A 1 165 ? 7.464 -17.223 -19.686 1.00 13.91 239 VAL A N 1
ATOM 1258 C CA . VAL A 1 165 ? 7.640 -15.823 -20.054 1.00 13.70 239 VAL A CA 1
ATOM 1259 C C . VAL A 1 165 ? 7.102 -14.935 -18.922 1.00 12.35 239 VAL A C 1
ATOM 1260 O O . VAL A 1 165 ? 5.940 -15.064 -18.515 1.00 11.66 239 VAL A O 1
ATOM 1264 N N . LEU A 1 166 ? 7.946 -14.035 -18.419 1.00 9.38 240 LEU A N 1
ATOM 1265 C CA . LEU A 1 166 ? 7.618 -13.283 -17.216 1.00 10.01 240 LEU A CA 1
ATOM 1266 C C . LEU A 1 166 ? 7.191 -11.856 -17.506 1.00 11.39 240 LEU A C 1
ATOM 1267 O O . LEU A 1 166 ? 6.444 -11.271 -16.738 1.00 7.76 240 LEU A O 1
ATOM 1272 N N . SER A 1 167 ? 7.690 -11.287 -18.600 1.00 11.91 241 SER A N 1
ATOM 1273 C CA . SER A 1 167 ? 7.420 -9.884 -18.910 1.00 10.92 241 SER A CA 1
ATOM 1274 C C . SER A 1 167 ? 7.594 -9.645 -20.402 1.00 13.99 241 SER A C 1
ATOM 1275 O O . SER A 1 167 ? 8.214 -10.453 -21.104 1.00 16.25 241 SER A O 1
ATOM 1278 N N . ALA A 1 168 ? 7.026 -8.545 -20.881 1.00 10.31 242 ALA A N 1
ATOM 1279 C CA . ALA A 1 168 ? 7.183 -8.123 -22.273 1.00 12.50 242 ALA A CA 1
ATOM 1280 C C . ALA A 1 168 ? 6.768 -6.662 -22.378 1.00 12.83 242 ALA A C 1
ATOM 1281 O O . ALA A 1 168 ? 6.121 -6.131 -21.483 1.00 10.45 242 ALA A O 1
ATOM 1283 N N . ASP A 1 169 ? 7.133 -6.020 -23.480 1.00 14.23 243 ASP A N 1
ATOM 1284 C CA . ASP A 1 169 ? 6.862 -4.611 -23.662 1.00 12.48 243 ASP A CA 1
ATOM 1285 C C . ASP A 1 169 ? 6.880 -4.262 -25.149 1.00 18.46 243 ASP A C 1
ATOM 1286 O O . ASP A 1 169 ? 7.798 -4.684 -25.884 1.00 12.98 243 ASP A O 1
ATOM 1291 N N . TYR A 1 170 ? 5.868 -3.502 -25.581 1.00 9.75 244 TYR A N 1
ATOM 1292 C CA . TYR A 1 170 ? 5.857 -2.892 -26.901 1.00 13.07 244 TYR A CA 1
ATOM 1293 C C . TYR A 1 170 ? 6.845 -1.732 -26.884 1.00 15.87 244 TYR A C 1
ATOM 1294 O O . TYR A 1 170 ? 6.993 -1.068 -25.852 1.00 15.91 244 TYR A O 1
ATOM 1303 N N . ASP A 1 171 ? 7.490 -1.462 -28.019 1.00 12.34 245 ASP A N 1
ATOM 1304 C CA . ASP A 1 171 ? 8.277 -0.244 -28.145 1.00 15.33 245 ASP A CA 1
ATOM 1305 C C . ASP A 1 171 ? 7.322 0.923 -28.307 1.00 14.89 245 ASP A C 1
ATOM 1306 O O . ASP A 1 171 ? 6.118 0.729 -28.405 1.00 12.30 245 ASP A O 1
ATOM 1311 N N . LEU A 1 172 ? 7.873 2.129 -28.333 1.00 21.19 246 LEU A N 1
ATOM 1312 C CA . LEU A 1 172 ? 7.092 3.365 -28.387 1.00 20.26 246 LEU A CA 1
ATOM 1313 C C . LEU A 1 172 ? 6.093 3.420 -29.538 1.00 18.28 246 LEU A C 1
ATOM 1314 O O . LEU A 1 172 ? 4.985 3.910 -29.383 1.00 18.29 246 LEU A O 1
ATOM 1319 N N . LEU A 1 173 ? 6.492 2.912 -30.695 1.00 19.80 247 LEU A N 1
ATOM 1320 C CA . LEU A 1 173 ? 5.672 3.013 -31.889 1.00 22.87 247 LEU A CA 1
ATOM 1321 C C . LEU A 1 173 ? 4.687 1.860 -31.988 1.00 17.59 247 LEU A C 1
ATOM 1322 O O . LEU A 1 173 ? 3.709 1.932 -32.732 1.00 22.14 247 LEU A O 1
ATOM 1327 N N . GLY A 1 174 ? 4.943 0.800 -31.234 1.00 14.74 248 GLY A N 1
ATOM 1328 C CA . GLY A 1 174 ? 4.137 -0.404 -31.345 1.00 17.56 248 GLY A CA 1
ATOM 1329 C C . GLY A 1 174 ? 4.484 -1.242 -32.565 1.00 15.11 248 GLY A C 1
ATOM 1330 O O . GLY A 1 174 ? 3.621 -1.909 -33.130 1.00 13.92 248 GLY A O 1
ATOM 1331 N N . GLU A 1 175 ? 5.750 -1.205 -32.977 1.00 16.28 249 GLU A N 1
ATOM 1332 C CA . GLU A 1 175 ? 6.221 -2.000 -34.122 1.00 15.52 249 GLU A CA 1
ATOM 1333 C C . GLU A 1 175 ? 6.887 -3.310 -33.700 1.00 14.76 249 GLU A C 1
ATOM 1334 O O . GLU A 1 175 ? 7.051 -4.228 -34.507 1.00 13.12 249 GLU A O 1
ATOM 1340 N N . LYS A 1 176 ? 7.277 -3.390 -32.432 1.00 11.10 250 LYS A N 1
ATOM 1341 C CA . LYS A 1 176 ? 8.010 -4.543 -31.952 1.00 12.57 250 LYS A CA 1
ATOM 1342 C C . LYS A 1 176 ? 7.805 -4.757 -30.468 1.00 11.89 250 LYS A C 1
ATOM 1343 O O . LYS A 1 176 ? 7.350 -3.873 -29.760 1.00 13.81 250 LYS A O 1
ATOM 1349 N N . ILE A 1 177 ? 8.162 -5.952 -30.020 1.00 10.32 251 ILE A N 1
ATOM 1350 C CA . ILE A 1 177 ? 7.986 -6.382 -28.650 1.00 11.94 251 ILE A CA 1
ATOM 1351 C C . ILE A 1 177 ? 9.285 -7.036 -28.223 1.00 13.68 251 ILE A C 1
ATOM 1352 O O . ILE A 1 177 ? 9.889 -7.782 -28.999 1.00 13.93 251 ILE A O 1
ATOM 1357 N N . MET A 1 178 ? 9.715 -6.747 -26.999 1.00 12.09 252 MET A N 1
ATOM 1358 C CA . MET A 1 178 ? 10.762 -7.522 -26.353 1.00 10.79 252 MET A CA 1
ATOM 1359 C C . MET A 1 178 ? 10.110 -8.297 -25.218 1.00 15.62 252 MET A C 1
ATOM 1360 O O . MET A 1 178 ? 9.299 -7.747 -24.467 1.00 11.31 252 MET A O 1
ATOM 1365 N N . SER A 1 179 ? 10.447 -9.580 -25.122 1.00 13.92 253 SER A N 1
ATOM 1366 C CA . SER A 1 179 ? 9.967 -10.451 -24.050 1.00 12.32 253 SER A CA 1
ATOM 1367 C C . SER A 1 179 ? 11.144 -11.024 -23.256 1.00 13.94 253 SER A C 1
ATOM 1368 O O . SER A 1 179 ? 12.284 -11.006 -23.723 1.00 12.88 253 SER A O 1
ATOM 1371 N N . CYS A 1 180 ? 10.869 -11.532 -22.058 1.00 12.38 254 CYS A N 1
ATOM 1372 C CA . CYS A 1 180 ? 11.918 -12.091 -21.218 1.00 11.91 254 CYS A CA 1
ATOM 1373 C C . CYS A 1 180 ? 11.300 -13.127 -20.287 1.00 14.09 254 CYS A C 1
ATOM 1374 O O . CYS A 1 180 ? 10.084 -13.162 -20.111 1.00 11.35 254 CYS A O 1
ATOM 1377 N N . GLY A 1 181 ? 12.125 -13.974 -19.685 1.00 15.29 255 GLY A N 1
ATOM 1378 C CA . GLY A 1 181 ? 11.583 -15.006 -18.830 1.00 12.56 255 GLY A CA 1
ATOM 1379 C C . GLY A 1 181 ? 12.592 -15.807 -18.057 1.00 11.72 255 GLY A C 1
ATOM 1380 O O . GLY A 1 181 ? 13.724 -15.384 -17.860 1.00 16.76 255 GLY A O 1
ATOM 1381 N N . MET A 1 182 ? 12.158 -16.979 -17.618 1.00 10.74 256 MET A N 1
ATOM 1382 C CA . MET A 1 182 ? 12.947 -17.846 -16.755 1.00 15.70 256 MET A CA 1
ATOM 1383 C C . MET A 1 182 ? 14.111 -18.531 -17.453 1.00 16.08 256 MET A C 1
ATOM 1384 O O . MET A 1 182 ? 15.014 -19.020 -16.785 1.00 19.91 256 MET A O 1
ATOM 1389 N N . ASP A 1 183 ? 14.101 -18.575 -18.783 1.00 15.02 257 ASP A N 1
ATOM 1390 C CA . ASP A 1 183 ? 15.246 -19.121 -19.512 1.00 14.72 257 ASP A CA 1
ATOM 1391 C C . ASP A 1 183 ? 16.411 -18.136 -19.600 1.00 15.75 257 ASP A C 1
ATOM 1392 O O . ASP A 1 183 ? 17.400 -18.417 -20.259 1.00 19.67 257 ASP A O 1
ATOM 1397 N N . HIS A 1 184 ? 16.293 -16.990 -18.935 1.00 15.38 258 HIS A N 1
ATOM 1398 C CA . HIS A 1 184 ? 17.372 -15.996 -18.897 1.00 17.06 258 HIS A CA 1
ATOM 1399 C C . HIS A 1 184 ? 17.438 -15.174 -20.176 1.00 17.63 258 HIS A C 1
ATOM 1400 O O . HIS A 1 184 ? 18.294 -14.301 -20.308 1.00 15.46 258 HIS A O 1
ATOM 1407 N N . SER A 1 185 ? 16.551 -15.442 -21.128 1.00 16.63 259 SER A N 1
ATOM 1408 C CA . SER A 1 185 ? 16.672 -14.747 -22.400 1.00 19.70 259 SER A CA 1
ATOM 1409 C C . SER A 1 185 ? 15.709 -13.591 -22.561 1.00 17.27 259 SER A C 1
ATOM 1410 O O . SER A 1 185 ? 14.644 -13.554 -21.956 1.00 15.59 259 SER A O 1
ATOM 1413 N N . LEU A 1 186 ? 16.129 -12.647 -23.391 1.00 17.12 260 LEU A N 1
ATOM 1414 C CA . LEU A 1 186 ? 15.302 -11.558 -23.848 1.00 14.48 260 LEU A CA 1
ATOM 1415 C C . LEU A 1 186 ? 15.111 -11.777 -25.344 1.00 16.84 260 LEU A C 1
ATOM 1416 O O . LEU A 1 186 ? 16.080 -12.064 -26.056 1.00 14.44 260 LEU A O 1
ATOM 1421 N N . LYS A 1 187 ? 13.872 -11.660 -25.823 1.00 13.30 261 LYS A N 1
ATOM 1422 C CA . LYS A 1 187 ? 13.593 -11.933 -27.233 1.00 14.65 261 LYS A CA 1
ATOM 1423 C C . LYS A 1 187 ? 12.800 -10.834 -27.909 1.00 14.66 261 LYS A C 1
ATOM 1424 O O . LYS A 1 187 ? 11.823 -10.333 -27.361 1.00 13.85 261 LYS A O 1
ATOM 1430 N N . LEU A 1 188 ? 13.246 -10.473 -29.109 1.00 14.15 262 LEU A N 1
ATOM 1431 C CA . LEU A 1 188 ? 12.625 -9.436 -29.911 1.00 12.68 262 LEU A CA 1
ATOM 1432 C C . LEU A 1 188 ? 11.674 -10.071 -30.917 1.00 14.89 262 LEU A C 1
ATOM 1433 O O . LEU A 1 188 ? 12.003 -11.076 -31.535 1.00 14.59 262 LEU A O 1
ATOM 1438 N N . TRP A 1 189 ? 10.497 -9.480 -31.073 1.00 14.12 263 TRP A N 1
ATOM 1439 C CA . TRP A 1 189 ? 9.512 -9.962 -32.031 1.00 16.00 263 TRP A CA 1
ATOM 1440 C C . TRP A 1 189 ? 8.945 -8.763 -32.797 1.00 16.47 263 TRP A C 1
ATOM 1441 O O . TRP A 1 189 ? 8.266 -7.915 -32.229 1.00 15.09 263 TRP A O 1
ATOM 1452 N N . ARG A 1 190 ? 9.224 -8.678 -34.087 1.00 17.30 264 ARG A N 1
ATOM 1453 C CA . ARG A 1 190 ? 8.662 -7.589 -34.863 1.00 18.18 264 ARG A CA 1
ATOM 1454 C C . ARG A 1 190 ? 7.213 -7.900 -35.245 1.00 16.71 264 ARG A C 1
ATOM 1455 O O . ARG A 1 190 ? 6.896 -8.982 -35.732 1.00 19.24 264 ARG A O 1
ATOM 1463 N N . ILE A 1 191 ? 6.329 -6.945 -35.012 1.00 17.74 265 ILE A N 1
ATOM 1464 C CA . ILE A 1 191 ? 4.942 -7.106 -35.400 1.00 18.09 265 ILE A CA 1
ATOM 1465 C C . ILE A 1 191 ? 4.583 -6.099 -36.486 1.00 19.01 265 ILE A C 1
ATOM 1466 O O . ILE A 1 191 ? 3.408 -5.843 -36.736 1.00 18.26 265 ILE A O 1
ATOM 1471 N N . ASN A 1 192 ? 5.599 -5.518 -37.119 1.00 16.70 266 ASN A N 1
ATOM 1472 C CA . ASN A 1 192 ? 5.365 -4.629 -38.252 1.00 18.23 266 ASN A CA 1
ATOM 1473 C C . ASN A 1 192 ? 5.792 -5.280 -39.560 1.00 18.12 266 ASN A C 1
ATOM 1474 O O . ASN A 1 192 ? 5.872 -4.625 -40.597 1.00 22.99 266 ASN A O 1
ATOM 1479 N N . SER A 1 193 ? 6.073 -6.574 -39.505 1.00 16.24 267 SER A N 1
ATOM 1480 C CA . SER A 1 193 ? 6.332 -7.326 -40.717 1.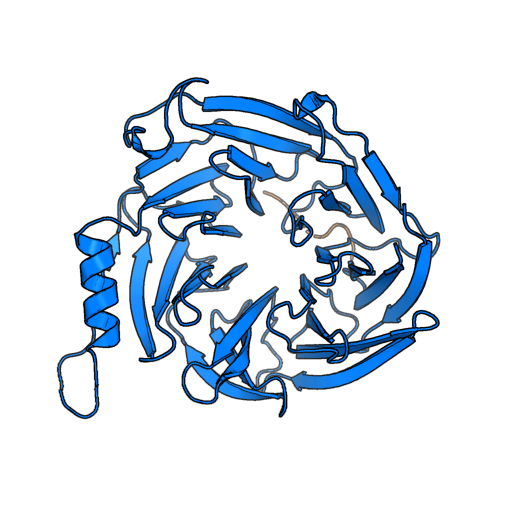00 18.47 267 SER A CA 1
ATOM 1481 C C . SER A 1 193 ? 5.080 -7.321 -41.584 1.00 19.60 267 SER A C 1
ATOM 1482 O O . SER A 1 193 ? 3.969 -7.086 -41.102 1.00 19.39 267 SER A O 1
ATOM 1485 N N . LYS A 1 194 ? 5.258 -7.575 -42.870 1.00 20.75 268 LYS A N 1
ATOM 1486 C CA . LYS A 1 194 ? 4.120 -7.614 -43.784 1.00 25.26 268 LYS A CA 1
ATOM 1487 C C . LYS A 1 194 ? 3.103 -8.659 -43.327 1.00 26.03 268 LYS A C 1
ATOM 1488 O O . LYS A 1 194 ? 1.887 -8.430 -43.386 1.00 20.42 268 LYS A O 1
ATOM 1494 N N . ARG A 1 195 ? 3.619 -9.795 -42.857 1.00 21.84 269 ARG A N 1
ATOM 1495 C CA . ARG A 1 195 ? 2.797 -10.897 -42.371 1.00 20.40 269 ARG A CA 1
ATOM 1496 C C . ARG A 1 195 ? 1.949 -10.506 -41.165 1.00 18.59 269 ARG A C 1
ATOM 1497 O O . ARG A 1 195 ? 0.762 -10.810 -41.126 1.00 18.84 269 ARG A O 1
ATOM 1505 N N . MET A 1 196 ? 2.559 -9.839 -40.185 1.00 19.23 270 MET A N 1
ATOM 1506 C CA . MET A 1 196 ? 1.854 -9.437 -38.969 1.00 14.69 270 MET A CA 1
ATOM 1507 C C . MET A 1 196 ? 0.911 -8.271 -39.200 1.00 14.43 270 MET A C 1
ATOM 1508 O O . MET A 1 196 ? -0.224 -8.283 -38.722 1.00 15.66 270 MET A O 1
ATOM 1513 N N . MET A 1 197 ? 1.373 -7.257 -39.921 1.00 17.91 271 MET A N 1
ATOM 1514 C CA . MET A 1 197 ? 0.477 -6.162 -40.303 1.00 17.45 271 MET A CA 1
ATOM 1515 C C . MET A 1 197 ? -0.764 -6.718 -40.994 1.00 14.63 271 MET A C 1
ATOM 1516 O O . MET A 1 197 ? -1.883 -6.392 -40.620 1.00 17.86 271 MET A O 1
ATOM 1521 N N . ASN A 1 198 ? -0.559 -7.581 -41.983 1.00 15.97 272 ASN A N 1
ATOM 1522 C CA . ASN A 1 198 ? -1.660 -8.257 -42.678 1.00 18.18 272 ASN A CA 1
ATOM 1523 C C . ASN A 1 198 ? -2.574 -9.091 -41.754 1.00 17.78 272 ASN A C 1
ATOM 1524 O O . ASN A 1 198 ? -3.803 -9.038 -41.872 1.00 15.39 272 ASN A O 1
ATOM 1529 N N . ALA A 1 199 ? -1.981 -9.846 -40.829 1.00 15.72 273 ALA A N 1
ATOM 1530 C CA . ALA A 1 199 ? -2.765 -10.622 -39.847 1.00 12.87 273 ALA A CA 1
ATOM 1531 C C . ALA A 1 199 ? -3.629 -9.729 -38.921 1.00 12.27 273 ALA A C 1
ATOM 1532 O O . ALA A 1 199 ? -4.774 -10.046 -38.603 1.00 13.12 273 ALA A O 1
ATOM 1534 N N . ILE A 1 200 ? -3.070 -8.604 -38.503 1.00 14.08 274 ILE A N 1
ATOM 1535 C CA . ILE A 1 200 ? -3.812 -7.598 -37.762 1.00 12.08 274 ILE A CA 1
ATOM 1536 C C . ILE A 1 200 ? -4.951 -7.014 -38.604 1.00 14.14 274 ILE A C 1
ATOM 1537 O O . ILE A 1 200 ? -6.052 -6.802 -38.101 1.00 13.36 274 ILE A O 1
ATOM 1542 N N . LYS A 1 201 ? -4.688 -6.759 -39.883 1.00 13.95 275 LYS A N 1
ATOM 1543 C CA . LYS A 1 201 ? -5.728 -6.265 -40.777 1.00 15.91 275 LYS A CA 1
ATOM 1544 C C . LYS A 1 201 ? -6.874 -7.283 -40.855 1.00 16.79 275 LYS A C 1
ATOM 1545 O O . LYS A 1 201 ? -8.042 -6.923 -40.766 1.00 16.54 275 LYS A O 1
ATOM 1551 N N . GLU A 1 202 ? -6.524 -8.557 -40.979 1.00 16.57 276 GLU A N 1
ATOM 1552 C CA . GLU A 1 202 ? -7.502 -9.646 -41.017 1.00 16.35 276 GLU A CA 1
ATOM 1553 C C . GLU A 1 202 ? -8.308 -9.813 -39.726 1.00 15.65 276 GLU A C 1
ATOM 1554 O O . GLU A 1 202 ? -9.478 -10.201 -39.767 1.00 15.05 276 GLU A O 1
ATOM 1560 N N . SER A 1 203 ? -7.683 -9.557 -38.579 1.00 15.45 277 SER A N 1
ATOM 1561 C CA . SER A 1 203 ? -8.377 -9.742 -37.303 1.00 13.42 277 SER A CA 1
ATOM 1562 C C . SER A 1 203 ? -9.481 -8.694 -37.172 1.00 13.72 277 SER A C 1
ATOM 1563 O O . SER A 1 203 ? -10.492 -8.910 -36.506 1.00 12.78 277 SER A O 1
ATOM 1566 N N . TYR A 1 204 ? -9.265 -7.548 -37.810 1.00 13.72 278 TYR A N 1
ATOM 1567 C CA . TYR A 1 204 ? -10.249 -6.482 -37.814 1.00 17.26 278 TYR A CA 1
ATOM 1568 C C . TYR A 1 204 ? -11.373 -6.808 -38.774 1.00 19.72 278 TYR A C 1
ATOM 1569 O O . TYR A 1 204 ? -12.519 -6.443 -38.515 1.00 20.77 278 TYR A O 1
ATOM 1578 N N . ASP A 1 205 ? -11.046 -7.501 -39.868 1.00 17.15 279 ASP A N 1
ATOM 1579 C CA . ASP A 1 205 ? -12.040 -7.874 -40.875 1.00 22.24 279 ASP A CA 1
ATOM 1580 C C . ASP A 1 205 ? -12.810 -9.146 -40.517 1.00 22.54 279 ASP A C 1
ATOM 1581 O O . ASP A 1 205 ? -13.577 -9.662 -41.321 1.00 21.53 279 ASP A O 1
ATOM 1586 N N . TYR A 1 206 ? -12.597 -9.660 -39.312 1.00 20.59 280 TYR A N 1
ATOM 1587 C CA . TYR A 1 206 ? -13.219 -10.921 -38.931 1.00 19.43 280 TYR A CA 1
ATOM 1588 C C . TYR A 1 206 ? -14.541 -10.724 -38.195 1.00 21.43 280 TYR A C 1
ATOM 1589 O O . TYR A 1 206 ? -14.608 -10.020 -37.187 1.00 16.21 280 TYR A O 1
ATOM 1598 N N . ASN A 1 207 ? -15.586 -11.367 -38.704 1.00 24.04 281 ASN A N 1
ATOM 1599 C CA . ASN A 1 207 ? -16.908 -11.307 -38.108 1.00 19.41 281 ASN A CA 1
ATOM 1600 C C . ASN A 1 207 ? -17.573 -12.674 -38.125 1.00 26.17 281 ASN A C 1
ATOM 1601 O O . ASN A 1 207 ? -18.046 -13.127 -39.169 1.00 25.08 281 ASN A O 1
ATOM 1606 N N . PRO A 1 208 ? -17.638 -13.318 -36.955 1.00 25.77 282 PRO A N 1
ATOM 1607 C CA . PRO A 1 208 ? -18.059 -14.717 -36.825 1.00 35.13 282 PRO A CA 1
ATOM 1608 C C . PRO A 1 208 ? -19.553 -14.908 -37.046 1.00 35.18 282 PRO A C 1
ATOM 1609 O O . PRO A 1 208 ? -20.007 -16.034 -37.248 1.00 39.74 282 PRO A O 1
ATOM 1613 N N . ASN A 1 209 ? -20.311 -13.820 -37.013 1.00 42.51 283 ASN A N 1
ATOM 1614 C CA . ASN A 1 209 ? -21.725 -13.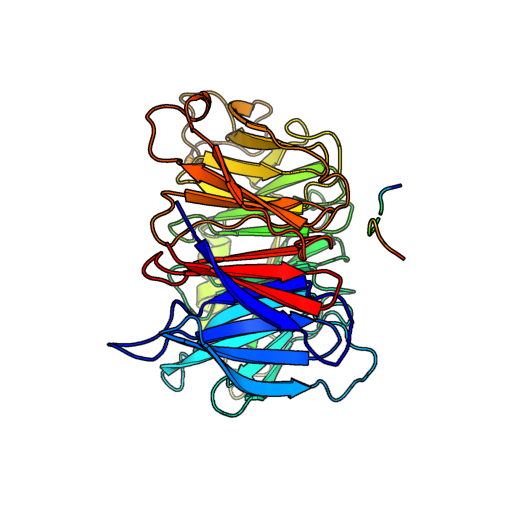892 -37.351 1.00 39.22 283 ASN A CA 1
ATOM 1615 C C . ASN A 1 209 ? -21.898 -14.104 -38.850 1.00 43.72 283 ASN A C 1
ATOM 1616 O O . ASN A 1 209 ? -22.833 -14.780 -39.283 1.00 51.81 283 ASN A O 1
ATOM 1621 N N . LYS A 1 210 ? -20.983 -13.539 -39.638 1.00 40.66 284 LYS A N 1
ATOM 1622 C CA . LYS A 1 210 ? -21.088 -13.555 -41.101 1.00 44.71 284 LYS A CA 1
ATOM 1623 C C . LYS A 1 210 ? -20.196 -14.612 -41.766 1.00 45.51 284 LYS A C 1
ATOM 1624 O O . LYS A 1 210 ? -19.823 -14.480 -42.937 1.00 38.13 284 LYS A O 1
ATOM 1630 N N . THR A 1 211 ? -19.854 -15.657 -41.020 1.00 42.86 285 THR A N 1
ATOM 1631 C CA . THR A 1 211 ? -18.945 -16.680 -41.522 1.00 34.32 285 THR A CA 1
ATOM 1632 C C . THR A 1 211 ? -18.931 -17.890 -40.605 1.00 33.26 285 THR A C 1
ATOM 1633 O O . THR A 1 211 ? -19.499 -17.877 -39.511 1.00 34.41 285 THR A O 1
ATOM 1637 N N . ASN A 1 212 ? -18.278 -18.943 -41.072 1.00 35.16 286 ASN A N 1
ATOM 1638 C CA . ASN A 1 212 ? -18.161 -20.183 -40.321 1.00 33.50 286 ASN A CA 1
ATOM 1639 C C . ASN A 1 212 ? -16.694 -20.582 -40.228 1.00 25.38 286 ASN A C 1
ATOM 1640 O O . ASN A 1 212 ? -16.319 -21.460 -39.452 1.00 24.57 286 ASN A O 1
ATOM 1645 N N . ARG A 1 213 ? -15.860 -19.922 -41.024 1.00 20.76 287 ARG A N 1
ATOM 1646 C CA . ARG A 1 213 ? -14.427 -20.029 -40.834 1.00 22.99 287 ARG A CA 1
ATOM 1647 C C . ARG A 1 213 ? -14.057 -19.550 -39.431 1.00 19.70 287 ARG A C 1
ATOM 1648 O O . ARG A 1 213 ? -14.605 -18.561 -38.938 1.00 19.61 287 ARG A O 1
ATOM 1656 N N . PRO A 1 214 ? -13.139 -20.266 -38.770 1.00 19.01 288 PRO A N 1
ATOM 1657 C CA . PRO A 1 214 ? -12.600 -19.750 -37.513 1.00 20.26 288 PRO A CA 1
ATOM 1658 C C . PRO A 1 214 ? -11.537 -18.711 -37.869 1.00 15.73 288 PRO A C 1
ATOM 1659 O O . PRO A 1 214 ? -11.147 -18.645 -39.039 1.00 17.02 288 PRO A O 1
ATOM 1663 N N . PHE A 1 215 ? -11.108 -17.894 -36.914 1.00 13.74 289 PHE A N 1
ATOM 1664 C CA . PHE A 1 215 ? -9.979 -17.015 -37.172 1.00 15.57 289 PHE A CA 1
ATOM 1665 C C . PHE A 1 215 ? -8.655 -17.737 -36.920 1.00 13.47 289 PHE A C 1
ATOM 1666 O O . PHE A 1 215 ? -8.444 -18.293 -35.836 1.00 12.89 289 PHE A O 1
ATOM 1674 N N . ILE A 1 216 ? -7.780 -17.726 -37.930 1.00 12.42 290 ILE A N 1
ATOM 1675 C CA . ILE A 1 216 ? -6.505 -18.450 -37.881 1.00 12.00 290 ILE A CA 1
ATOM 1676 C C . ILE A 1 216 ? -5.399 -17.556 -37.311 1.00 10.99 290 ILE A C 1
ATOM 1677 O O . ILE A 1 216 ? -5.170 -16.455 -37.803 1.00 14.68 290 ILE A O 1
ATOM 1682 N N . SER A 1 217 ? -4.736 -18.019 -36.261 1.00 10.58 291 SER A N 1
ATOM 1683 C CA . SER A 1 217 ? -3.626 -17.290 -35.650 1.00 12.03 291 SER A CA 1
ATOM 1684 C C . SER A 1 217 ? -2.334 -17.513 -36.426 1.00 13.32 291 SER A C 1
ATOM 1685 O O . SER A 1 217 ? -2.187 -18.524 -37.102 1.00 13.45 291 SER A O 1
ATOM 1688 N N . GLN A 1 218 ? -1.402 -16.568 -36.310 1.00 12.36 292 GLN A N 1
ATOM 1689 C CA . GLN A 1 218 ? -0.050 -16.758 -36.806 1.00 13.85 292 GLN A CA 1
ATOM 1690 C C . GLN A 1 218 ? 0.725 -17.523 -35.751 1.00 14.67 292 GLN A C 1
ATOM 1691 O O . GLN A 1 218 ? 0.597 -17.255 -34.548 1.00 11.11 292 GLN A O 1
ATOM 1697 N N . LYS A 1 219 ? 1.499 -18.500 -36.202 1.00 11.71 293 LYS A N 1
ATOM 1698 C CA . LYS A 1 219 ? 2.425 -19.193 -35.327 1.00 12.45 293 LYS A CA 1
ATOM 1699 C C . LYS A 1 219 ? 3.816 -18.663 -35.618 1.00 17.93 293 LYS A C 1
ATOM 1700 O O . LYS A 1 219 ? 4.484 -19.102 -36.562 1.00 16.39 293 LYS A O 1
ATOM 1706 N N . ILE A 1 220 ? 4.232 -17.690 -34.815 1.00 15.72 294 ILE A N 1
ATOM 1707 C CA . ILE A 1 220 ? 5.560 -17.115 -34.932 1.00 14.07 294 ILE A CA 1
ATOM 1708 C C . ILE A 1 220 ? 6.538 -17.894 -34.066 1.00 14.67 294 ILE A C 1
ATOM 1709 O O . ILE A 1 220 ? 6.586 -17.708 -32.848 1.00 16.80 294 ILE A O 1
ATOM 1714 N N . HIS A 1 221 ? 7.325 -18.754 -34.706 1.00 16.52 295 HIS A N 1
ATOM 1715 C CA . HIS A 1 221 ? 8.279 -19.620 -34.014 1.00 14.24 295 HIS A CA 1
ATOM 1716 C C . HIS A 1 221 ? 9.653 -18.993 -33.823 1.00 14.14 295 HIS A C 1
ATOM 1717 O O . HIS A 1 221 ? 10.431 -19.458 -32.990 1.00 15.39 295 HIS A O 1
ATOM 1724 N N . PHE A 1 222 ? 9.962 -17.957 -34.596 1.00 14.59 296 PHE A N 1
ATOM 1725 C CA . PHE A 1 222 ? 11.304 -17.367 -34.573 1.00 13.35 296 PHE A CA 1
ATOM 1726 C C . PHE A 1 222 ? 11.293 -15.872 -34.260 1.00 15.38 296 PHE A C 1
ATOM 1727 O O . PHE A 1 222 ? 10.670 -15.092 -34.968 1.00 14.52 296 PHE A O 1
ATOM 1735 N N . PRO A 1 223 ? 11.988 -15.467 -33.186 1.00 16.67 297 PRO A N 1
ATOM 1736 C CA . PRO A 1 223 ? 12.146 -14.037 -32.882 1.00 14.80 297 PRO A CA 1
ATOM 1737 C C . PRO A 1 223 ? 13.161 -13.378 -33.814 1.00 15.76 297 PRO A C 1
ATOM 1738 O O . PRO A 1 223 ? 13.933 -14.077 -34.467 1.00 20.38 297 PRO A O 1
ATOM 1742 N N . ASP A 1 224 ? 13.181 -12.050 -33.848 1.00 18.28 298 ASP A N 1
ATOM 1743 C CA . ASP A 1 224 ? 14.084 -11.306 -34.730 1.00 17.13 298 ASP A CA 1
ATOM 1744 C C . ASP A 1 224 ? 15.411 -10.928 -34.048 1.00 18.99 298 ASP A C 1
ATOM 1745 O O . ASP A 1 224 ? 16.272 -10.245 -34.617 1.00 20.28 298 ASP A O 1
ATOM 1750 N N . PHE A 1 225 ? 15.555 -11.384 -32.816 1.00 15.05 299 PHE A N 1
ATOM 1751 C CA . PHE A 1 225 ? 16.774 -11.215 -32.040 1.00 16.96 299 PHE A CA 1
ATOM 1752 C C . PHE A 1 225 ? 16.562 -11.956 -30.731 1.00 17.04 299 PHE A C 1
ATOM 1753 O O . PHE A 1 225 ? 15.436 -12.015 -30.228 1.00 15.13 299 PHE A O 1
ATOM 1761 N N . SER A 1 226 ? 17.635 -12.538 -30.199 1.00 18.48 300 SER A N 1
ATOM 1762 C CA . SER A 1 226 ? 17.587 -13.237 -28.920 1.00 17.40 300 SER A CA 1
ATOM 1763 C C . SER A 1 226 ? 18.930 -13.133 -28.207 1.00 17.18 300 SER A C 1
ATOM 1764 O O . SER A 1 226 ? 19.974 -13.169 -28.851 1.00 16.93 300 SER A O 1
ATOM 1767 N N . THR A 1 227 ? 18.913 -12.998 -26.885 1.00 17.75 301 THR A N 1
ATOM 1768 C CA . THR A 1 227 ? 20.165 -12.938 -26.135 1.00 16.15 301 THR A CA 1
ATOM 1769 C C . THR A 1 227 ? 20.014 -13.448 -24.710 1.00 21.65 301 THR A C 1
ATOM 1770 O O . THR A 1 227 ? 18.980 -13.249 -24.075 1.00 21.39 301 THR A O 1
ATOM 1774 N N . ARG A 1 228 ? 21.059 -14.099 -24.210 1.00 16.47 302 ARG A N 1
ATOM 1775 C CA . ARG A 1 228 ? 21.092 -14.529 -22.834 1.00 17.56 302 ARG A CA 1
ATOM 1776 C C . ARG A 1 228 ? 22.324 -13.965 -22.148 1.00 20.29 302 ARG A C 1
ATOM 1777 O O . ARG A 1 228 ? 22.788 -14.500 -21.150 1.00 24.02 302 ARG A O 1
ATOM 1785 N N . ASP A 1 229 ? 22.856 -12.879 -22.688 1.00 22.49 303 ASP A N 1
ATOM 1786 C CA . ASP A 1 229 ? 24.123 -12.350 -22.198 1.00 22.32 303 ASP A CA 1
ATOM 1787 C C . ASP A 1 229 ? 23.973 -11.101 -21.342 1.00 25.16 303 ASP A C 1
ATOM 1788 O O . ASP A 1 229 ? 24.967 -10.457 -21.029 1.00 29.31 303 ASP A O 1
ATOM 1793 N N . ILE A 1 230 ? 22.742 -10.756 -20.972 1.00 21.70 304 ILE A N 1
ATOM 1794 C CA . ILE A 1 230 ? 22.517 -9.617 -20.089 1.00 19.38 304 ILE A CA 1
ATOM 1795 C C . ILE A 1 230 ? 22.456 -10.057 -18.624 1.00 18.33 304 ILE A C 1
ATOM 1796 O O . ILE A 1 230 ? 22.994 -9.384 -17.748 1.00 21.78 304 ILE A O 1
ATOM 1801 N N . HIS A 1 231 ? 21.794 -11.183 -18.365 1.00 17.96 305 HIS A N 1
ATOM 1802 C CA . HIS A 1 231 ? 21.527 -11.644 -16.997 1.00 17.30 305 HIS A CA 1
ATOM 1803 C C . HIS A 1 231 ? 21.866 -13.126 -16.834 1.00 20.93 305 HIS A C 1
ATOM 1804 O O . HIS A 1 231 ? 21.938 -13.859 -17.818 1.00 22.14 305 HIS A O 1
ATOM 1811 N N . ARG A 1 232 ? 22.033 -13.563 -15.588 1.00 22.95 306 ARG A N 1
ATOM 1812 C CA . ARG A 1 232 ? 22.360 -14.954 -15.280 1.00 27.19 306 ARG A CA 1
ATOM 1813 C C . ARG A 1 232 ? 21.265 -15.633 -14.452 1.00 25.97 306 ARG A C 1
ATOM 1814 O O . ARG A 1 232 ? 21.529 -16.594 -13.730 1.00 25.86 306 ARG A O 1
ATOM 1822 N N . ASN A 1 233 ? 20.042 -15.124 -14.551 1.00 21.27 307 ASN A N 1
ATOM 1823 C CA . ASN A 1 233 ? 18.914 -15.684 -13.822 1.00 21.02 307 ASN A CA 1
ATOM 1824 C C . ASN A 1 233 ? 17.587 -15.219 -14.446 1.00 19.97 307 ASN A C 1
ATOM 1825 O O . ASN A 1 233 ? 17.600 -14.533 -15.466 1.00 19.33 307 ASN A O 1
ATOM 1830 N N . TYR A 1 234 ? 16.455 -15.595 -13.847 1.00 17.45 308 TYR A N 1
ATOM 1831 C CA . TYR A 1 234 ? 15.140 -15.160 -14.325 1.00 19.54 308 TYR A CA 1
ATOM 1832 C C . TYR A 1 234 ? 15.123 -13.680 -14.695 1.00 15.33 308 TYR A C 1
ATOM 1833 O O . TYR A 1 234 ? 15.430 -12.831 -13.875 1.00 20.37 308 TYR A O 1
ATOM 1842 N N . VAL A 1 235 ? 14.760 -13.368 -15.931 1.00 15.92 309 VAL A N 1
ATOM 1843 C CA . VAL A 1 235 ? 14.541 -11.977 -16.300 1.00 16.20 309 VAL A CA 1
ATOM 1844 C C . VAL A 1 235 ? 13.049 -11.690 -16.116 1.00 11.16 309 VAL A C 1
ATOM 1845 O O . VAL A 1 235 ? 12.224 -12.259 -16.820 1.00 14.83 309 VAL A O 1
ATOM 1849 N N . ASP A 1 236 ? 12.700 -10.842 -15.152 1.00 12.21 310 ASP A N 1
ATOM 1850 C CA . ASP A 1 236 ? 11.292 -10.716 -14.745 1.00 13.50 310 ASP A CA 1
ATOM 1851 C C . ASP A 1 236 ? 10.656 -9.362 -15.012 1.00 12.48 310 ASP A C 1
ATOM 1852 O O . ASP A 1 236 ? 9.527 -9.109 -14.596 1.00 13.75 310 ASP A O 1
ATOM 1857 N N . CYS A 1 237 ? 11.371 -8.505 -15.723 1.00 11.77 311 CYS A N 1
ATOM 1858 C CA . CYS A 1 237 ? 10.812 -7.228 -16.132 1.00 15.26 311 CYS A CA 1
ATOM 1859 C C . CYS A 1 237 ? 11.678 -6.653 -17.233 1.00 15.14 311 CYS A C 1
ATOM 1860 O O . CYS A 1 237 ? 12.905 -6.603 -17.113 1.00 12.64 311 CYS A O 1
ATOM 1863 N N . VAL A 1 238 ? 11.026 -6.262 -18.321 1.00 10.37 312 VAL A N 1
ATOM 1864 C CA . VAL A 1 238 ? 11.693 -5.620 -19.436 1.00 12.39 312 VAL A CA 1
ATOM 1865 C C . VAL A 1 238 ? 10.884 -4.392 -19.863 1.00 15.17 312 VAL A C 1
ATOM 1866 O O . VAL A 1 238 ? 9.646 -4.371 -19.792 1.00 15.96 312 VAL A O 1
ATOM 1870 N N . ARG A 1 239 ? 11.592 -3.370 -20.310 1.00 13.85 313 ARG A N 1
ATOM 1871 C CA . ARG A 1 239 ? 10.958 -2.137 -20.715 1.00 13.51 313 ARG A CA 1
ATOM 1872 C C . ARG A 1 239 ? 11.796 -1.515 -21.832 1.00 12.42 313 ARG A C 1
ATOM 1873 O O . ARG A 1 239 ? 13.025 -1.560 -21.782 1.00 17.93 313 ARG A O 1
ATOM 1881 N N . TRP A 1 240 ? 11.146 -0.980 -22.861 1.00 10.45 314 TRP A N 1
ATOM 1882 C CA . TRP A 1 240 ? 11.842 -0.177 -23.864 1.00 11.87 314 TRP A CA 1
ATOM 1883 C C . TRP A 1 240 ? 12.140 1.231 -23.325 1.00 14.89 314 TRP A C 1
ATOM 1884 O O . TRP A 1 240 ? 11.312 1.837 -22.653 1.00 14.36 314 TRP A O 1
ATOM 1895 N N . LEU A 1 241 ? 13.330 1.739 -23.618 1.00 11.38 315 LEU A N 1
ATOM 1896 C CA . LEU A 1 241 ? 13.641 3.145 -23.397 1.00 15.82 315 LEU A CA 1
ATOM 1897 C C . LEU A 1 241 ? 14.118 3.702 -24.745 1.00 17.88 315 LEU A C 1
ATOM 1898 O O . LEU A 1 241 ? 15.304 3.659 -25.061 1.00 12.40 315 LEU A O 1
ATOM 1903 N N . GLY A 1 242 ? 13.177 4.200 -25.545 1.00 20.29 316 GLY A N 1
ATOM 1904 C CA . GLY A 1 242 ? 13.433 4.455 -26.951 1.00 17.12 316 GLY A CA 1
ATOM 1905 C C . GLY A 1 242 ? 13.844 3.156 -27.636 1.00 16.46 316 GLY A C 1
ATOM 1906 O O . GLY A 1 242 ? 13.155 2.151 -27.526 1.00 14.97 316 GLY A O 1
ATOM 1907 N N . ASP A 1 243 ? 14.968 3.181 -28.342 1.00 17.61 317 ASP A N 1
ATOM 1908 C CA . ASP A 1 243 ? 15.533 1.982 -28.961 1.00 18.97 317 ASP A CA 1
ATOM 1909 C C . ASP A 1 243 ? 16.406 1.176 -27.983 1.00 19.60 317 ASP A C 1
ATOM 1910 O O . ASP A 1 243 ? 16.930 0.119 -28.344 1.00 19.34 317 ASP A O 1
ATOM 1915 N N . LEU A 1 244 ? 16.591 1.690 -26.767 1.00 14.04 318 LEU A N 1
ATOM 1916 C CA . LEU A 1 244 ? 17.300 0.947 -25.717 1.00 15.64 318 LEU A CA 1
ATOM 1917 C C . LEU A 1 244 ? 16.334 0.091 -24.888 1.00 14.46 318 LEU A C 1
ATOM 1918 O O . LEU A 1 244 ? 15.116 0.330 -24.885 1.00 13.85 318 LEU A O 1
ATOM 1923 N N . ILE A 1 245 ? 16.893 -0.908 -24.205 1.00 11.73 319 ILE A N 1
ATOM 1924 C CA . ILE A 1 245 ? 16.158 -1.780 -23.308 1.00 12.83 319 ILE A CA 1
ATOM 1925 C C . ILE A 1 245 ? 16.596 -1.569 -21.847 1.00 16.05 319 ILE A C 1
ATOM 1926 O O . ILE A 1 245 ? 17.775 -1.385 -21.569 1.00 13.82 319 ILE A O 1
ATOM 1931 N N . LEU A 1 246 ? 15.627 -1.575 -20.932 1.00 13.90 320 LEU A N 1
ATOM 1932 C CA . LEU A 1 246 ? 15.880 -1.696 -19.502 1.00 14.14 320 LEU A CA 1
ATOM 1933 C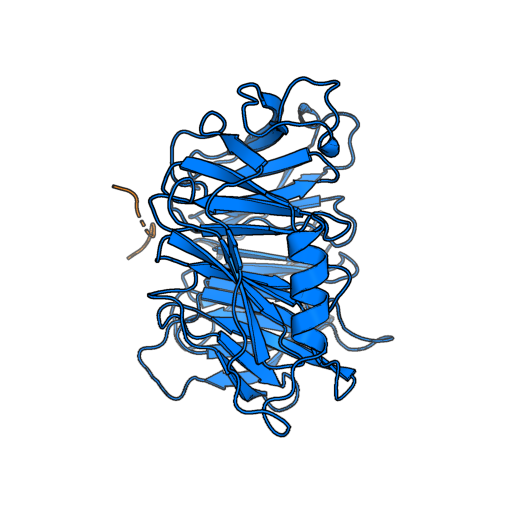 C . LEU A 1 246 ? 15.331 -3.050 -19.051 1.00 13.94 320 LEU A C 1
ATOM 1934 O O . LEU A 1 246 ? 14.173 -3.374 -19.302 1.00 14.05 320 LEU A O 1
ATOM 1939 N N . SER A 1 247 ? 16.145 -3.851 -18.387 1.00 11.31 321 SER A N 1
ATOM 1940 C CA . SER A 1 247 ? 15.647 -5.137 -17.910 1.00 14.26 321 SER A CA 1
ATOM 1941 C C . SER A 1 247 ? 16.300 -5.503 -16.592 1.00 14.41 321 SER A C 1
ATOM 1942 O O . SER A 1 247 ? 17.406 -5.039 -16.291 1.00 14.25 321 SER A O 1
ATOM 1945 N N . LYS A 1 248 ? 15.618 -6.324 -15.800 1.00 12.25 322 LYS A N 1
ATOM 1946 C CA . LYS A 1 248 ? 16.175 -6.752 -14.523 1.00 13.08 322 LYS A CA 1
ATOM 1947 C C . LYS A 1 248 ? 16.039 -8.250 -14.333 1.00 15.10 322 LYS A C 1
ATOM 1948 O O . LYS A 1 248 ? 15.088 -8.872 -14.802 1.00 12.10 322 LYS A O 1
ATOM 1954 N N . SER A 1 249 ? 17.013 -8.828 -13.647 1.00 14.32 323 SER A N 1
ATOM 1955 C CA . SER A 1 249 ? 16.882 -10.184 -13.176 1.00 16.83 323 SER A CA 1
ATOM 1956 C C . SER A 1 249 ? 16.678 -10.083 -11.668 1.00 18.85 323 SER A C 1
ATOM 1957 O O . SER A 1 249 ? 16.221 -9.059 -11.166 1.00 16.76 323 SER A O 1
ATOM 1960 N N . CYS A 1 250 ? 17.024 -11.130 -10.936 1.00 19.30 324 CYS A N 1
ATOM 1961 C CA . CYS A 1 250 ? 16.932 -11.048 -9.489 1.00 22.21 324 CYS A CA 1
ATOM 1962 C C . CYS A 1 250 ? 18.341 -10.995 -8.891 1.00 23.19 324 CYS A C 1
ATOM 1963 O O . CYS A 1 250 ? 18.645 -11.677 -7.918 1.00 22.84 324 CYS A O 1
ATOM 1966 N N . GLU A 1 251 ? 19.183 -10.153 -9.491 1.00 19.89 325 GLU A N 1
ATOM 1967 C CA . GLU A 1 251 ? 20.590 -10.050 -9.144 1.00 18.35 325 GLU A CA 1
ATOM 1968 C C . GLU A 1 251 ? 20.914 -8.601 -8.780 1.00 21.09 325 GLU A C 1
ATOM 1969 O O . GLU A 1 251 ? 22.054 -8.144 -8.893 1.00 20.29 325 GLU A O 1
ATOM 1975 N N . ASN A 1 252 ? 19.880 -7.880 -8.361 1.00 20.41 326 ASN A N 1
ATOM 1976 C CA . ASN A 1 252 ? 20.026 -6.553 -7.761 1.00 18.71 326 ASN A CA 1
ATOM 1977 C C . ASN A 1 252 ? 20.506 -5.433 -8.662 1.00 15.58 326 ASN A C 1
ATOM 1978 O O . ASN A 1 252 ? 21.162 -4.495 -8.217 1.00 18.73 326 ASN A O 1
ATOM 1983 N N . ALA A 1 253 ? 20.159 -5.520 -9.933 1.00 15.87 327 ALA A N 1
ATOM 1984 C CA . ALA A 1 253 ? 20.443 -4.424 -10.840 1.00 14.71 327 ALA A CA 1
ATOM 1985 C C . ALA A 1 253 ? 19.494 -4.442 -12.018 1.00 15.09 327 ALA A C 1
ATOM 1986 O O . ALA A 1 253 ? 19.130 -5.500 -12.526 1.00 15.35 327 ALA A O 1
ATOM 1988 N N . ILE A 1 254 ? 19.089 -3.252 -12.431 1.00 12.75 328 ILE A N 1
ATOM 1989 C CA . ILE A 1 254 ? 18.457 -3.050 -13.706 1.00 13.62 328 ILE A CA 1
ATOM 1990 C C . ILE A 1 254 ? 19.546 -2.714 -14.707 1.00 17.47 328 ILE A C 1
ATOM 1991 O O . ILE A 1 254 ? 20.367 -1.828 -14.445 1.00 18.92 328 ILE A O 1
ATOM 1996 N N . VAL A 1 255 ? 19.566 -3.415 -15.841 1.00 13.88 329 VAL A N 1
ATOM 1997 C CA . VAL A 1 255 ? 20.582 -3.172 -16.866 1.00 13.88 329 VAL A CA 1
ATOM 1998 C C . VAL A 1 255 ? 20.031 -2.380 -18.060 1.00 17.18 329 VAL A C 1
ATOM 1999 O O . VAL A 1 255 ? 18.929 -2.647 -18.545 1.00 19.77 329 VAL A O 1
ATOM 2003 N N . CYS A 1 256 ? 20.794 -1.395 -18.526 1.00 15.90 330 CYS A N 1
ATOM 2004 C CA . CYS A 1 256 ? 20.417 -0.663 -19.727 1.00 15.77 330 CYS A CA 1
ATOM 2005 C C . CYS A 1 256 ? 21.332 -1.085 -20.872 1.00 15.00 330 CYS A C 1
ATOM 2006 O O . CYS A 1 256 ? 22.543 -0.934 -20.791 1.00 16.41 330 CYS A O 1
ATOM 2009 N N . TRP A 1 257 ? 20.745 -1.638 -21.928 1.00 15.51 331 TRP A N 1
ATOM 2010 C CA . TRP A 1 257 ? 21.514 -2.267 -23.002 1.00 14.37 331 TRP A CA 1
ATOM 2011 C C . TRP A 1 257 ? 20.781 -2.174 -24.340 1.00 15.46 331 TRP A C 1
ATOM 2012 O O . TRP A 1 257 ? 19.628 -1.747 -24.397 1.00 16.31 331 TRP A O 1
ATOM 2023 N N . LYS A 1 258 ? 21.462 -2.563 -25.412 1.00 13.44 332 LYS A N 1
ATOM 2024 C CA . LYS A 1 258 ? 20.871 -2.620 -26.745 1.00 16.23 332 LYS A CA 1
ATOM 2025 C C . LYS A 1 258 ? 21.490 -3.776 -27.520 1.00 18.16 332 LYS A C 1
ATOM 2026 O O . LYS A 1 258 ? 22.634 -4.169 -27.255 1.00 15.82 332 LYS A O 1
ATOM 2032 N N . PRO A 1 259 ? 20.737 -4.326 -28.488 1.00 19.15 333 PRO A N 1
ATOM 2033 C CA . PRO A 1 259 ? 21.294 -5.363 -29.365 1.00 18.07 333 PRO A CA 1
ATOM 2034 C C . PRO A 1 259 ? 22.369 -4.777 -30.260 1.00 19.60 333 PRO A C 1
ATOM 2035 O O . PRO A 1 259 ? 22.284 -3.605 -30.637 1.00 18.87 333 PRO A O 1
ATOM 2039 N N . GLY A 1 260 ? 23.355 -5.592 -30.610 1.00 16.99 334 GLY A N 1
ATOM 2040 C CA . GLY A 1 260 ? 24.371 -5.181 -31.555 1.00 22.59 334 GLY A CA 1
ATOM 2041 C C . GLY A 1 260 ? 25.359 -4.195 -30.967 1.00 20.15 334 GLY A C 1
ATOM 2042 O O . GLY A 1 260 ? 25.465 -4.055 -29.751 1.00 18.95 334 GLY A O 1
ATOM 2043 N N . LYS A 1 261 ? 26.086 -3.519 -31.847 1.00 20.87 335 LYS A N 1
ATOM 2044 C CA . LYS A 1 261 ? 27.059 -2.510 -31.450 1.00 22.61 335 LYS A CA 1
ATOM 2045 C C . LYS A 1 261 ? 26.401 -1.158 -31.211 1.00 25.09 335 LYS A C 1
ATOM 2046 O O . LYS A 1 261 ? 25.264 -0.922 -31.612 1.00 27.84 335 LYS A O 1
ATOM 2052 N N . MET A 1 262 ? 27.155 -0.270 -30.575 1.00 25.58 336 MET A N 1
ATOM 2053 C CA . MET A 1 262 ? 26.708 1.068 -30.233 1.00 23.49 336 MET A CA 1
ATOM 2054 C C . MET A 1 262 ? 25.954 1.742 -31.363 1.00 26.57 336 MET A C 1
ATOM 2055 O O . MET A 1 262 ? 24.934 2.382 -31.146 1.00 26.50 336 MET A O 1
ATOM 2060 N N . GLU A 1 263 ? 26.479 1.595 -32.570 1.00 26.58 337 GLU A N 1
ATOM 2061 C CA . GLU A 1 263 ? 26.000 2.324 -33.736 1.00 29.68 337 GLU A CA 1
ATOM 2062 C C . GLU A 1 263 ? 24.892 1.605 -34.498 1.00 24.79 337 GLU A C 1
ATOM 2063 O O . GLU A 1 263 ? 24.234 2.202 -35.347 1.00 33.46 337 GLU A O 1
ATOM 2069 N N . ASP A 1 264 ? 24.690 0.324 -34.203 1.00 27.35 338 ASP A N 1
ATOM 2070 C CA . ASP A 1 264 ? 23.706 -0.489 -34.927 1.00 26.48 338 ASP A CA 1
ATOM 2071 C C . ASP A 1 264 ? 22.274 -0.017 -34.689 1.00 22.24 338 ASP A C 1
ATOM 2072 O O . ASP A 1 264 ? 21.830 0.096 -33.550 1.00 20.84 338 ASP A O 1
ATOM 2077 N N . ASP A 1 265 ? 21.548 0.256 -35.767 1.00 26.58 339 ASP A N 1
ATOM 2078 C CA . ASP A 1 265 ? 20.149 0.638 -35.633 1.00 25.45 339 ASP A CA 1
ATOM 2079 C C . ASP A 1 265 ? 19.301 -0.584 -35.285 1.00 22.66 339 ASP A C 1
ATOM 2080 O O . ASP A 1 265 ? 19.482 -1.668 -35.836 1.00 22.92 339 ASP A O 1
ATOM 2085 N N . ILE A 1 266 ? 18.386 -0.410 -34.345 1.00 21.95 340 ILE A N 1
ATOM 2086 C CA . ILE A 1 266 ? 17.557 -1.522 -33.902 1.00 21.59 340 ILE A CA 1
ATOM 2087 C C . ILE A 1 266 ? 16.828 -2.187 -35.083 1.00 21.01 340 ILE A C 1
ATOM 2088 O O . ILE A 1 266 ? 16.593 -3.392 -35.078 1.00 24.86 340 ILE A O 1
ATOM 2093 N N . ASP A 1 267 ? 16.492 -1.413 -36.109 1.00 20.64 341 ASP A N 1
ATOM 2094 C CA . ASP A 1 267 ? 15.729 -1.960 -37.233 1.00 24.52 341 ASP A CA 1
ATOM 2095 C C . ASP A 1 267 ? 16.586 -2.585 -38.325 1.00 27.63 341 ASP A C 1
ATOM 2096 O O . ASP A 1 267 ? 16.060 -3.115 -39.301 1.00 27.73 341 ASP A O 1
ATOM 2101 N N . LYS A 1 268 ? 17.903 -2.521 -38.155 1.00 26.07 342 LYS A N 1
ATOM 2102 C CA . LYS A 1 268 ? 18.825 -3.173 -39.075 1.00 28.42 342 LYS A CA 1
ATOM 2103 C C . LYS A 1 268 ? 19.308 -4.496 -38.491 1.00 26.40 342 LYS A C 1
ATOM 2104 O O . LYS A 1 268 ? 19.830 -5.343 -39.204 1.00 29.81 342 LYS A O 1
ATOM 2110 N N . ILE A 1 269 ? 19.139 -4.651 -37.181 1.00 28.58 343 ILE A N 1
ATOM 2111 C CA . ILE A 1 269 ? 19.507 -5.873 -36.461 1.00 26.53 343 ILE A CA 1
ATOM 2112 C C . ILE A 1 269 ? 18.926 -7.138 -37.106 1.00 31.59 343 ILE A C 1
ATOM 2113 O O . ILE A 1 269 ? 17.714 -7.228 -37.341 1.00 34.06 343 ILE A O 1
ATOM 2118 N N . LYS A 1 270 ? 19.790 -8.111 -37.380 1.00 30.71 344 LYS A N 1
ATOM 2119 C CA . LYS A 1 270 ? 19.368 -9.419 -37.890 1.00 29.30 344 LYS A CA 1
ATOM 2120 C C . LYS A 1 270 ? 19.268 -10.446 -36.758 1.00 28.37 344 LYS A C 1
ATOM 2121 O O . LYS A 1 270 ? 19.872 -10.271 -35.696 1.00 21.59 344 LYS A O 1
ATOM 2127 N N . PRO A 1 271 ? 18.498 -11.524 -36.986 1.00 30.21 345 PRO A N 1
ATOM 2128 C CA . PRO A 1 271 ? 18.237 -12.561 -35.974 1.00 28.02 345 PRO A CA 1
ATOM 2129 C C . PRO A 1 271 ? 19.498 -13.328 -35.584 1.00 26.85 345 PRO A C 1
ATOM 2130 O O . PRO A 1 271 ? 19.550 -13.946 -34.522 1.00 26.97 345 PRO A O 1
ATOM 2134 N N . SER A 1 272 ? 20.510 -13.284 -36.439 1.00 26.53 346 SER A N 1
ATOM 2135 C CA . SER A 1 272 ? 21.780 -13.948 -36.146 1.00 38.39 346 SER A CA 1
ATOM 2136 C C . SER A 1 272 ? 22.672 -13.134 -35.191 1.00 36.89 346 SER A C 1
ATOM 2137 O O . SER A 1 272 ? 23.676 -13.650 -34.670 1.00 31.37 346 SER A O 1
ATOM 2140 N N . GLU A 1 273 ? 22.291 -11.872 -34.965 1.00 29.20 347 GLU A N 1
ATOM 2141 C CA . GLU A 1 273 ? 23.110 -10.916 -34.204 1.00 29.13 347 GLU A CA 1
ATOM 2142 C C . GLU A 1 273 ? 23.461 -11.430 -32.816 1.00 27.51 347 GLU A C 1
ATOM 2143 O O . GLU A 1 273 ? 22.579 -11.731 -32.013 1.00 29.57 347 GLU A O 1
ATOM 2149 N N . SER A 1 274 ? 24.755 -11.516 -32.530 1.00 24.81 348 SER A N 1
ATOM 2150 C CA . SER A 1 274 ? 25.216 -12.126 -31.287 1.00 25.72 348 SER A CA 1
ATOM 2151 C C . SER A 1 274 ? 25.757 -11.113 -30.282 1.00 24.87 348 SER A C 1
ATOM 2152 O O . SER A 1 274 ? 26.015 -11.453 -29.128 1.00 28.09 348 SER A O 1
ATOM 2155 N N . ASN A 1 275 ? 25.934 -9.872 -30.715 1.00 20.84 349 ASN A N 1
ATOM 2156 C CA . ASN A 1 275 ? 26.468 -8.849 -29.829 1.00 23.08 349 ASN A CA 1
ATOM 2157 C C . ASN A 1 275 ? 25.419 -8.010 -29.122 1.00 21.90 349 ASN A C 1
ATOM 2158 O O . ASN A 1 275 ? 24.338 -7.757 -29.650 1.00 18.86 349 ASN A O 1
ATOM 2163 N N . VAL A 1 276 ? 25.770 -7.585 -27.914 1.00 21.13 350 VAL A N 1
ATOM 2164 C CA . VAL A 1 276 ? 25.006 -6.590 -27.180 1.00 22.38 350 VAL A CA 1
ATOM 2165 C C . VAL A 1 276 ? 25.943 -5.510 -26.620 1.00 17.48 350 VAL A C 1
ATOM 2166 O O . VAL A 1 276 ? 27.116 -5.754 -26.354 1.00 17.76 350 VAL A O 1
ATOM 2170 N N . THR A 1 277 ? 25.406 -4.311 -26.455 1.00 18.38 351 THR A N 1
ATOM 2171 C CA . THR A 1 277 ? 26.135 -3.209 -25.870 1.00 17.58 351 THR A CA 1
ATOM 2172 C C . THR A 1 277 ? 25.440 -2.804 -24.571 1.00 20.04 351 THR A C 1
ATOM 2173 O O . THR A 1 277 ? 24.270 -2.430 -24.594 1.00 13.92 351 THR A O 1
ATOM 2177 N N . ILE A 1 278 ? 26.152 -2.899 -23.445 1.00 18.64 352 ILE A N 1
ATOM 2178 C CA . ILE A 1 278 ? 25.633 -2.429 -22.159 1.00 20.44 352 ILE A CA 1
ATOM 2179 C C . ILE A 1 278 ? 25.957 -0.943 -21.972 1.00 22.10 352 ILE A C 1
ATOM 2180 O O . ILE A 1 278 ? 27.113 -0.532 -22.077 1.00 21.32 352 ILE A O 1
ATOM 2185 N N . LEU A 1 279 ? 24.939 -0.146 -21.671 1.00 20.10 353 LEU A N 1
ATOM 2186 C CA . LEU A 1 279 ? 25.100 1.301 -21.554 1.00 23.11 353 LEU A CA 1
ATOM 2187 C C . LEU A 1 279 ? 25.077 1.809 -20.117 1.00 29.99 353 LEU A C 1
ATOM 2188 O O . LEU A 1 279 ? 25.596 2.890 -19.821 1.00 34.28 353 LEU A O 1
ATOM 2193 N N . GLY A 1 280 ? 24.468 1.039 -19.223 1.00 23.78 354 GLY A N 1
ATOM 2194 C CA . GLY A 1 280 ? 24.341 1.474 -17.852 1.00 26.40 354 GLY A CA 1
ATOM 2195 C C . GLY A 1 280 ? 23.781 0.406 -16.950 1.00 24.83 354 GLY A C 1
ATOM 2196 O O . GLY A 1 280 ? 23.211 -0.587 -17.409 1.00 24.64 354 GLY A O 1
ATOM 2197 N N . ARG A 1 281 ? 23.942 0.625 -15.654 1.00 21.23 355 ARG A N 1
ATOM 2198 C CA . ARG A 1 281 ? 23.465 -0.307 -14.652 1.00 23.56 355 ARG A CA 1
ATOM 2199 C C . ARG A 1 281 ? 22.904 0.505 -13.488 1.00 24.77 355 ARG A C 1
ATOM 2200 O O . ARG A 1 281 ? 23.524 1.477 -13.041 1.00 23.81 355 ARG A O 1
ATOM 2208 N N . PHE A 1 282 ? 21.718 0.123 -13.026 1.00 21.91 356 PHE A N 1
ATOM 2209 C CA . PHE A 1 282 ? 21.128 0.719 -11.833 1.00 22.36 356 PHE A CA 1
ATOM 2210 C C . PHE A 1 282 ? 21.140 -0.298 -10.689 1.00 21.56 356 PHE A C 1
ATOM 2211 O O . PHE A 1 282 ? 20.394 -1.277 -10.726 1.00 19.82 356 PHE A O 1
ATOM 2219 N N . ASP A 1 283 ? 21.996 -0.056 -9.691 1.00 18.10 357 ASP A N 1
ATOM 2220 C CA . ASP A 1 283 ? 22.204 -0.955 -8.552 1.00 18.23 357 ASP A CA 1
ATOM 2221 C C . ASP A 1 283 ? 21.331 -0.624 -7.352 1.00 17.76 357 ASP A C 1
ATOM 2222 O O . ASP A 1 283 ? 21.055 0.539 -7.074 1.00 21.65 357 ASP A O 1
ATOM 2227 N N . TYR A 1 284 ? 20.940 -1.657 -6.615 1.00 18.28 358 TYR A N 1
ATOM 2228 C CA . TYR A 1 284 ? 20.156 -1.517 -5.384 1.00 19.53 358 TYR A CA 1
ATOM 2229 C C . TYR A 1 284 ? 20.384 -2.814 -4.608 1.00 18.76 358 TYR A C 1
ATOM 2230 O O . TYR A 1 284 ? 21.214 -3.629 -5.021 1.00 20.55 358 TYR A O 1
ATOM 2239 N N . SER A 1 285 ? 19.660 -3.022 -3.508 1.00 19.68 359 SER A N 1
ATOM 2240 C CA . SER A 1 285 ? 19.897 -4.185 -2.641 1.00 20.97 359 SER A CA 1
ATOM 2241 C C . SER A 1 285 ? 18.630 -4.970 -2.334 1.00 17.52 359 SER A C 1
ATOM 2242 O O . SER A 1 285 ? 17.525 -4.481 -2.540 1.00 15.81 359 SER A O 1
ATOM 2245 N N . GLN A 1 286 ? 18.828 -6.177 -1.807 1.00 16.71 360 GLN A N 1
ATOM 2246 C CA . GLN A 1 286 ? 17.773 -7.008 -1.240 1.00 16.62 360 GLN A CA 1
ATOM 2247 C C . GLN A 1 286 ? 16.551 -7.113 -2.134 1.00 22.17 360 GLN A C 1
ATOM 2248 O O . GLN A 1 286 ? 15.418 -6.842 -1.707 1.00 16.42 360 GLN A O 1
ATOM 2254 N N . CYS A 1 287 ? 16.791 -7.514 -3.378 1.00 19.71 361 CYS A N 1
ATOM 2255 C CA . CYS A 1 287 ? 15.711 -7.724 -4.326 1.00 19.16 361 CYS A CA 1
ATOM 2256 C C . CYS A 1 287 ? 16.073 -8.928 -5.173 1.00 19.77 361 CYS A C 1
ATOM 2257 O O . CYS A 1 287 ? 16.212 -8.820 -6.391 1.00 20.33 361 CYS A O 1
ATOM 2260 N N . ASP A 1 288 ? 16.217 -10.078 -4.515 1.00 19.13 362 ASP A N 1
ATOM 2261 C CA . ASP A 1 288 ? 16.624 -11.314 -5.181 1.00 18.89 362 ASP A CA 1
ATOM 2262 C C . ASP A 1 288 ? 15.472 -12.295 -5.476 1.00 20.25 362 ASP A C 1
ATOM 2263 O O . ASP A 1 288 ? 15.652 -13.250 -6.227 1.00 20.03 362 ASP A O 1
ATOM 2268 N N . ILE A 1 289 ? 14.297 -12.072 -4.895 1.00 15.81 363 ILE A N 1
ATOM 2269 C CA . ILE A 1 289 ? 13.126 -12.867 -5.261 1.00 15.67 363 ILE A CA 1
ATOM 2270 C C . ILE A 1 289 ? 12.635 -12.450 -6.664 1.00 17.89 363 ILE A C 1
ATOM 2271 O O . ILE A 1 289 ? 12.830 -11.307 -7.081 1.00 12.59 363 ILE A O 1
ATOM 2276 N N . TRP A 1 290 ? 12.018 -13.363 -7.407 1.00 13.13 364 TRP A N 1
ATOM 2277 C CA . TRP A 1 290 ? 11.544 -12.980 -8.729 1.00 11.16 364 TRP A CA 1
ATOM 2278 C C . TRP A 1 290 ? 10.112 -12.449 -8.681 1.00 13.45 364 TRP A C 1
ATOM 2279 O O . TRP A 1 290 ? 9.421 -12.589 -7.673 1.00 10.79 364 TRP A O 1
ATOM 2290 N N . TYR A 1 291 ? 9.696 -11.808 -9.771 1.00 10.04 365 TYR A N 1
ATOM 2291 C CA . TYR A 1 291 ? 8.390 -11.165 -9.864 1.00 10.48 365 TYR A CA 1
ATOM 2292 C C . TYR A 1 291 ? 8.352 -9.873 -9.056 1.00 10.77 365 TYR A C 1
ATOM 2293 O O . TYR A 1 291 ? 7.467 -9.653 -8.219 1.00 11.72 365 TYR A O 1
ATOM 2302 N N . MET A 1 292 ? 9.347 -9.030 -9.323 1.00 9.06 366 MET A N 1
ATOM 2303 C CA . MET A 1 292 ? 9.446 -7.693 -8.758 1.00 10.93 366 MET A CA 1
ATOM 2304 C C . MET A 1 292 ? 9.575 -6.754 -9.943 1.00 10.78 366 MET A C 1
ATOM 2305 O O . MET A 1 292 ? 10.533 -6.840 -10.704 1.00 14.39 366 MET A O 1
ATOM 2310 N N . ARG A 1 293 ? 8.603 -5.874 -10.126 1.00 12.38 367 ARG A N 1
ATOM 2311 C CA . ARG A 1 293 ? 8.522 -5.132 -11.379 1.00 12.21 367 ARG A CA 1
ATOM 2312 C C . ARG A 1 293 ? 8.840 -3.659 -11.164 1.00 13.23 367 ARG A C 1
ATOM 2313 O O . ARG A 1 293 ? 8.445 -3.077 -10.152 1.00 11.13 367 ARG A O 1
ATOM 2321 N N . PHE A 1 294 ? 9.595 -3.070 -12.090 1.00 10.31 368 PHE A N 1
ATOM 2322 C CA . PHE A 1 294 ? 9.852 -1.638 -12.027 1.00 13.60 368 PHE A CA 1
ATOM 2323 C C . PHE A 1 294 ? 8.894 -0.877 -12.952 1.00 15.19 368 PHE A C 1
ATOM 2324 O O . PHE A 1 294 ? 8.270 -1.461 -13.843 1.00 13.72 368 PHE A O 1
ATOM 2332 N N . SER A 1 295 ? 8.767 0.426 -12.733 1.00 14.29 369 SER A N 1
ATOM 2333 C CA . SER A 1 295 ? 7.876 1.238 -13.557 1.00 12.99 369 SER A CA 1
ATOM 2334 C C . SER A 1 295 ? 8.510 2.577 -13.860 1.00 14.42 369 SER A C 1
ATOM 2335 O O . SER A 1 295 ? 9.514 2.948 -13.246 1.00 13.93 369 SER A O 1
ATOM 2338 N N . MET A 1 296 ? 7.913 3.304 -14.801 1.00 15.09 370 MET A N 1
ATOM 2339 C CA . MET A 1 296 ? 8.406 4.624 -15.182 1.00 14.43 370 MET A CA 1
ATOM 2340 C C . MET A 1 296 ? 7.239 5.594 -15.237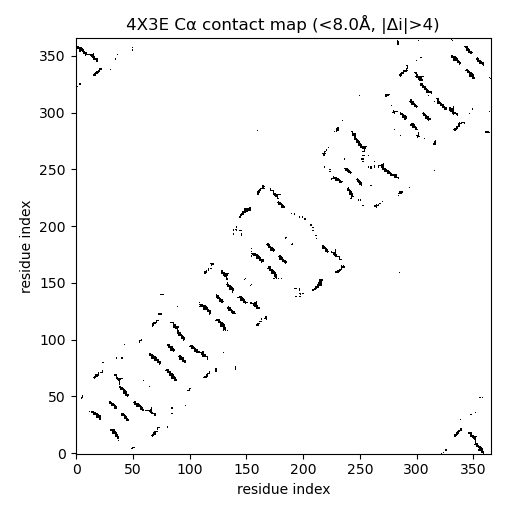 1.00 15.40 370 MET A C 1
ATOM 2341 O O . MET A 1 296 ? 6.095 5.174 -15.427 1.00 13.09 370 MET A O 1
ATOM 2346 N N . ASP A 1 297 ? 7.525 6.885 -15.070 1.00 15.52 371 ASP A N 1
ATOM 2347 C CA . ASP A 1 297 ? 6.494 7.910 -15.174 1.00 12.83 371 ASP A CA 1
ATOM 2348 C C . ASP A 1 297 ? 6.135 8.091 -16.642 1.00 14.03 371 ASP A C 1
ATOM 2349 O O . ASP A 1 297 ? 6.773 7.497 -17.525 1.00 14.05 371 ASP A O 1
ATOM 2354 N N . PHE A 1 298 ? 5.128 8.915 -16.901 1.00 12.36 372 PHE A N 1
ATOM 2355 C CA . PHE A 1 298 ? 4.599 9.062 -18.251 1.00 14.18 372 PHE A CA 1
ATOM 2356 C C . PHE A 1 298 ? 5.662 9.537 -19.231 1.00 15.14 372 PHE A C 1
ATOM 2357 O O . PHE A 1 298 ? 5.660 9.148 -20.394 1.00 15.23 372 PHE A O 1
ATOM 2365 N N . TRP A 1 299 ? 6.566 10.381 -18.756 1.00 12.92 373 TRP A N 1
ATOM 2366 C CA . TRP A 1 299 ? 7.560 10.980 -19.626 1.00 14.17 373 TRP A CA 1
ATOM 2367 C C . TRP A 1 299 ? 8.834 10.159 -19.663 1.00 18.50 373 TRP A C 1
ATOM 2368 O O . TRP A 1 299 ? 9.732 10.455 -20.441 1.00 16.52 373 TRP A O 1
ATOM 2379 N N . GLN A 1 300 ? 8.904 9.134 -18.815 1.00 14.83 374 GLN A N 1
ATOM 2380 C CA . GLN A 1 300 ? 10.099 8.316 -18.695 1.00 17.43 374 GLN A CA 1
ATOM 2381 C C . GLN A 1 300 ? 11.285 9.165 -18.260 1.00 19.67 374 GLN A C 1
ATOM 2382 O O . GLN A 1 300 ? 12.402 9.013 -18.765 1.00 20.32 374 GLN A O 1
ATOM 2388 N N . LYS A 1 301 ? 11.023 10.075 -17.329 1.00 16.37 375 LYS A N 1
ATOM 2389 C CA . LYS A 1 301 ? 12.091 10.833 -16.691 1.00 20.76 375 LYS A CA 1
ATOM 2390 C C . LYS A 1 301 ? 12.570 10.103 -15.447 1.00 18.37 375 LYS A C 1
ATOM 2391 O O . LYS A 1 301 ? 13.680 10.328 -14.976 1.00 23.48 375 LYS A O 1
ATOM 2397 N N . MET A 1 302 ? 11.726 9.232 -14.907 1.00 16.09 376 MET A N 1
ATOM 2398 C CA . MET A 1 302 ? 12.102 8.484 -13.718 1.00 20.26 376 MET A CA 1
ATOM 2399 C C . MET A 1 302 ? 11.686 7.019 -13.704 1.00 16.78 376 MET A C 1
ATOM 2400 O O . MET A 1 302 ? 10.822 6.576 -14.464 1.00 16.36 376 MET A O 1
ATOM 2405 N N . LEU A 1 303 ? 12.330 6.288 -12.808 1.00 17.23 377 LEU A N 1
ATOM 2406 C CA . LEU A 1 303 ? 12.265 4.843 -12.756 1.00 16.47 377 LEU A CA 1
ATOM 2407 C C . LEU A 1 303 ? 12.082 4.440 -11.292 1.00 15.21 377 LEU A C 1
ATOM 2408 O O . LEU A 1 303 ? 12.808 4.908 -10.409 1.00 17.49 377 LEU A O 1
ATOM 2413 N N . ALA A 1 304 ? 11.104 3.586 -11.027 1.00 16.86 378 ALA A N 1
ATOM 2414 C CA . ALA A 1 304 ? 10.823 3.166 -9.656 1.00 13.05 378 ALA A CA 1
ATOM 2415 C C . ALA A 1 304 ? 10.833 1.656 -9.519 1.00 12.16 378 ALA A C 1
ATOM 2416 O O . ALA A 1 304 ? 10.275 0.943 -10.357 1.00 17.42 378 ALA A O 1
ATOM 2418 N N . LEU A 1 305 ? 11.455 1.181 -8.445 1.00 13.34 379 LEU A N 1
ATOM 2419 C CA . LEU A 1 305 ? 11.495 -0.236 -8.108 1.00 10.97 379 LEU A CA 1
ATOM 2420 C C . LEU A 1 305 ? 11.505 -0.397 -6.605 1.00 11.93 379 LEU A C 1
ATOM 2421 O O . LEU A 1 305 ? 12.275 0.264 -5.932 1.00 11.38 379 LEU A O 1
ATOM 2426 N N . GLY A 1 306 ? 10.660 -1.281 -6.074 1.00 12.14 380 GLY A N 1
ATOM 2427 C CA . GLY A 1 306 ? 10.733 -1.617 -4.661 1.00 11.51 380 GLY A CA 1
ATOM 2428 C C . GLY A 1 306 ? 11.468 -2.928 -4.417 1.00 12.97 380 GLY A C 1
ATOM 2429 O O . GLY A 1 306 ? 11.538 -3.760 -5.317 1.00 9.67 380 GLY A O 1
ATOM 2430 N N . ASN A 1 307 ? 12.017 -3.123 -3.214 1.00 10.70 381 ASN A N 1
ATOM 2431 C CA . ASN A 1 307 ? 12.678 -4.388 -2.893 1.00 9.86 381 ASN A CA 1
ATOM 2432 C C . ASN A 1 307 ? 11.887 -5.298 -1.931 1.00 16.14 381 ASN A C 1
ATOM 2433 O O . ASN A 1 307 ? 10.741 -5.002 -1.577 1.00 16.05 381 ASN A O 1
ATOM 2438 N N . GLN A 1 308 ? 12.499 -6.405 -1.517 1.00 12.94 382 GLN A N 1
ATOM 2439 C CA . GLN A 1 308 ? 11.802 -7.402 -0.712 1.00 15.41 382 GLN A CA 1
ATOM 2440 C C . GLN A 1 308 ? 11.684 -7.047 0.771 1.00 15.13 382 GLN A C 1
ATOM 2441 O O . GLN A 1 308 ? 11.052 -7.768 1.535 1.00 11.60 382 GLN A O 1
ATOM 2447 N N . VAL A 1 309 ? 12.274 -5.929 1.174 1.00 14.65 383 VAL A N 1
ATOM 2448 C CA . VAL A 1 309 ? 12.153 -5.481 2.558 1.00 15.41 383 VAL A CA 1
ATOM 2449 C C . VAL A 1 309 ? 11.415 -4.157 2.685 1.00 16.43 383 VAL A C 1
ATOM 2450 O O . VAL A 1 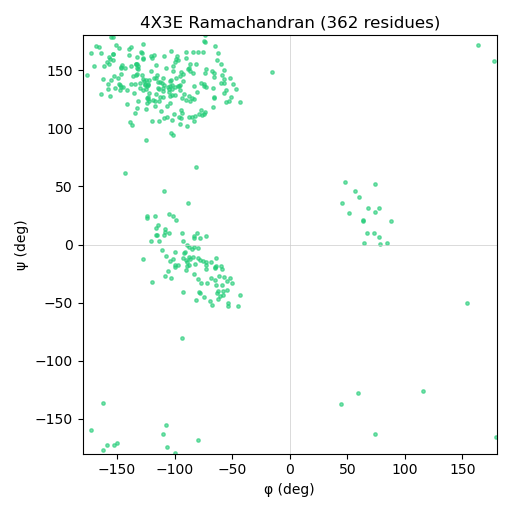309 ? 11.453 -3.525 3.731 1.00 23.41 383 VAL A O 1
ATOM 2454 N N . GLY A 1 310 ? 10.735 -3.744 1.618 1.00 18.40 384 GLY A N 1
ATOM 2455 C CA . GLY A 1 310 ? 9.861 -2.585 1.672 1.00 13.47 384 GLY A CA 1
ATOM 2456 C C . GLY A 1 310 ? 10.550 -1.272 1.377 1.00 14.25 384 GLY A C 1
ATOM 2457 O O . GLY A 1 310 ? 10.052 -0.203 1.724 1.00 13.40 384 GLY A O 1
ATOM 2458 N N . LYS A 1 311 ? 11.699 -1.340 0.720 1.00 17.06 385 LYS A N 1
ATOM 2459 C CA . LYS A 1 311 ? 12.408 -0.126 0.331 1.00 15.94 385 LYS A CA 1
ATOM 2460 C C . LYS A 1 311 ? 12.101 0.267 -1.125 1.00 16.90 385 LYS A C 1
ATOM 2461 O O . LYS A 1 311 ? 12.061 -0.576 -2.021 1.00 14.12 385 LYS A O 1
ATOM 2467 N N . LEU A 1 312 ? 11.876 1.556 -1.348 1.00 17.22 386 LEU A N 1
ATOM 2468 C CA . LEU A 1 312 ? 11.478 2.054 -2.662 1.00 18.70 386 LEU A CA 1
ATOM 2469 C C . LEU A 1 312 ? 12.586 2.913 -3.289 1.00 18.47 386 LEU A C 1
ATOM 2470 O O . LEU A 1 312 ? 12.918 3.977 -2.771 1.00 18.71 386 LEU A O 1
ATOM 2475 N N . TYR A 1 313 ? 13.150 2.446 -4.401 1.00 16.85 387 TYR A N 1
ATOM 2476 C CA . TYR A 1 313 ? 14.163 3.205 -5.138 1.00 15.85 387 TYR A CA 1
ATOM 2477 C C . TYR A 1 313 ? 13.551 4.016 -6.289 1.00 17.09 387 TYR A C 1
ATOM 2478 O O . TYR A 1 313 ? 12.715 3.513 -7.040 1.00 14.99 387 TYR A O 1
ATOM 2487 N N . VAL A 1 314 ? 13.991 5.260 -6.450 1.00 16.03 388 VAL A N 1
ATOM 2488 C CA . VAL A 1 314 ? 13.582 6.067 -7.596 1.00 13.85 388 VAL A CA 1
ATOM 2489 C C . VAL A 1 314 ? 14.790 6.745 -8.241 1.00 19.30 388 VAL A C 1
ATOM 2490 O O . VAL A 1 314 ? 15.462 7.555 -7.611 1.00 23.98 388 VAL A O 1
ATOM 2494 N N . TRP A 1 315 ? 15.064 6.418 -9.499 1.00 18.90 389 TRP A N 1
ATOM 2495 C CA . TRP A 1 315 ? 16.192 7.005 -10.221 1.00 15.79 389 TRP A CA 1
ATOM 2496 C C . TRP A 1 315 ? 15.775 8.143 -11.118 1.00 17.15 389 TRP A C 1
ATOM 2497 O O . TRP A 1 315 ? 14.714 8.104 -11.744 1.00 19.82 389 TRP A O 1
ATOM 2508 N N . ASP A 1 316 ? 16.636 9.148 -11.189 1.00 26.81 390 ASP A N 1
ATOM 2509 C CA . ASP A 1 316 ? 16.496 10.240 -12.136 1.00 23.07 390 ASP A CA 1
ATOM 2510 C C . ASP A 1 316 ? 17.175 9.845 -13.438 1.00 25.74 390 ASP A C 1
ATOM 2511 O O . ASP A 1 316 ? 18.393 9.761 -13.499 1.00 29.30 390 ASP A O 1
ATOM 2516 N N . LEU A 1 317 ? 16.381 9.597 -14.478 1.00 26.04 391 LEU A N 1
ATOM 2517 C CA . LEU A 1 317 ? 16.920 9.191 -15.772 1.00 28.76 391 LEU A CA 1
ATOM 2518 C C . LEU A 1 317 ? 17.250 10.382 -16.671 1.00 34.40 391 LEU A C 1
ATOM 2519 O O . LEU A 1 317 ? 17.729 10.215 -17.797 1.00 30.46 391 LEU A O 1
ATOM 2524 N N . GLU A 1 318 ? 16.995 11.582 -16.164 1.00 33.64 392 GLU A N 1
ATOM 2525 C CA . GLU A 1 318 ? 17.252 12.803 -16.912 1.00 37.49 392 GLU A CA 1
ATOM 2526 C C . GLU A 1 318 ? 18.736 13.203 -16.819 1.00 44.58 392 GLU A C 1
ATOM 2527 O O . GLU A 1 318 ? 19.089 14.223 -16.215 1.00 47.25 392 GLU A O 1
ATOM 2533 N N . VAL A 1 319 ? 19.594 12.371 -17.410 1.00 41.40 393 VAL A N 1
ATOM 2534 C CA . VAL A 1 319 ? 21.034 12.616 -17.484 1.00 44.18 393 VAL A CA 1
ATOM 2535 C C . VAL A 1 319 ? 21.574 12.054 -18.802 1.00 50.45 393 VAL A C 1
ATOM 2536 O O . VAL A 1 319 ? 21.075 11.041 -19.305 1.00 46.17 393 VAL A O 1
ATOM 2540 N N . GLU A 1 320 ? 22.590 12.711 -19.356 1.00 52.48 394 GLU A N 1
ATOM 2541 C CA . GLU A 1 320 ? 23.145 12.323 -20.654 1.00 61.56 394 GLU A CA 1
ATOM 2542 C C . GLU A 1 320 ? 23.358 10.817 -20.787 1.00 57.42 394 GLU A C 1
ATOM 2543 O O . GLU A 1 320 ? 22.898 10.195 -21.747 1.00 52.03 394 GLU A O 1
ATOM 2549 N N . ASP A 1 321 ? 24.071 10.242 -19.827 1.00 60.79 395 ASP A N 1
ATOM 2550 C CA . ASP A 1 321 ? 24.442 8.836 -19.904 1.00 60.40 395 ASP A CA 1
ATOM 2551 C C . ASP A 1 321 ? 24.008 8.072 -18.660 1.00 56.99 395 ASP A C 1
ATOM 2552 O O . ASP A 1 321 ? 24.162 8.559 -17.538 1.00 57.98 395 ASP A O 1
ATOM 2557 N N . PRO A 1 322 ? 23.474 6.857 -18.868 1.00 60.20 396 PRO A N 1
ATOM 2558 C CA . PRO A 1 322 ? 22.825 6.002 -17.861 1.00 54.46 396 PRO A CA 1
ATOM 2559 C C . PRO A 1 322 ? 23.622 5.802 -16.583 1.00 47.81 396 PRO A C 1
ATOM 2560 O O . PRO A 1 322 ? 23.023 5.658 -15.525 1.00 42.66 396 PRO A O 1
ATOM 2564 N N . HIS A 1 323 ? 24.945 5.782 -16.676 1.00 53.84 397 HIS A N 1
ATOM 2565 C CA . HIS A 1 323 ? 25.772 5.571 -15.494 1.00 52.17 397 HIS A CA 1
ATOM 2566 C C . HIS A 1 323 ? 25.706 6.752 -14.509 1.00 53.65 397 HIS A C 1
ATOM 2567 O O . HIS A 1 323 ? 26.086 6.615 -13.342 1.00 45.27 397 HIS A O 1
ATOM 2574 N N . LYS A 1 324 ? 25.185 7.891 -14.972 1.00 55.92 398 LYS A N 1
ATOM 2575 C CA . LYS A 1 324 ? 25.207 9.142 -14.197 1.00 54.36 398 LYS A CA 1
ATOM 2576 C C . LYS A 1 324 ? 23.995 9.343 -13.277 1.00 53.83 398 LYS A C 1
ATOM 2577 O O . LYS A 1 324 ? 24.021 10.204 -12.394 1.00 52.68 398 LYS A O 1
ATOM 2583 N N . ALA A 1 325 ? 22.932 8.569 -13.492 1.00 48.02 399 ALA A N 1
ATOM 2584 C CA . ALA A 1 325 ? 21.675 8.762 -12.758 1.00 45.03 399 ALA A CA 1
ATOM 2585 C C . ALA A 1 325 ? 21.812 8.687 -11.232 1.00 45.50 399 ALA A C 1
ATOM 2586 O O . ALA A 1 325 ? 22.392 7.746 -10.697 1.00 49.18 399 ALA A O 1
ATOM 2588 N N . LYS A 1 326 ? 21.263 9.679 -10.538 1.00 46.65 400 LYS A N 1
ATOM 2589 C CA . LYS A 1 326 ? 21.169 9.647 -9.076 1.00 42.45 400 LYS A CA 1
ATOM 2590 C C . LYS A 1 326 ? 19.901 8.925 -8.592 1.00 42.17 400 LYS A C 1
ATOM 2591 O O . LYS A 1 326 ? 18.885 8.872 -9.294 1.00 34.01 400 LYS A O 1
ATOM 2597 N N . CYS A 1 327 ? 19.957 8.404 -7.372 1.00 34.10 401 CYS A N 1
ATOM 2598 C CA . CYS A 1 327 ? 18.904 7.553 -6.857 1.00 27.22 401 CYS A CA 1
ATOM 2599 C C . CYS A 1 327 ? 18.387 8.046 -5.507 1.00 30.69 401 CYS A C 1
ATOM 2600 O O . CYS A 1 327 ? 19.173 8.346 -4.621 1.00 26.90 401 CYS A O 1
ATOM 2603 N N . THR A 1 328 ? 17.066 8.122 -5.355 1.00 28.42 402 THR A N 1
ATOM 2604 C CA . THR A 1 328 ? 16.447 8.446 -4.076 1.00 23.09 402 THR A CA 1
ATOM 2605 C C . THR A 1 328 ? 15.850 7.176 -3.483 1.00 30.14 402 THR A C 1
ATOM 2606 O O . THR A 1 328 ? 15.206 6.394 -4.193 1.00 23.84 402 THR A O 1
ATOM 2610 N N . THR A 1 329 ? 16.058 6.960 -2.188 1.00 23.12 403 THR A N 1
ATOM 2611 C CA . THR A 1 329 ? 15.430 5.823 -1.541 1.00 23.52 403 THR A CA 1
ATOM 2612 C C . THR A 1 329 ? 14.346 6.288 -0.579 1.00 25.33 403 THR A C 1
ATOM 2613 O O . THR A 1 329 ? 14.571 7.148 0.276 1.00 26.38 403 THR A O 1
ATOM 2617 N N . LEU A 1 330 ? 13.162 5.721 -0.761 1.00 17.59 404 LEU A N 1
ATOM 2618 C CA . LEU A 1 330 ? 12.016 6.015 0.071 1.00 22.17 404 LEU A CA 1
ATOM 2619 C C . LEU A 1 330 ? 11.811 4.846 1.029 1.00 26.49 404 LEU A C 1
ATOM 2620 O O . LEU A 1 330 ? 11.758 3.684 0.617 1.00 20.80 404 LEU A O 1
ATOM 2625 N N . THR A 1 331 ? 11.726 5.166 2.314 1.00 26.83 405 THR A N 1
ATOM 2626 C CA . THR A 1 331 ? 11.560 4.158 3.345 1.00 24.02 405 THR A CA 1
ATOM 2627 C C . THR A 1 331 ? 10.538 4.646 4.362 1.00 22.49 405 THR A C 1
ATOM 2628 O O . THR A 1 331 ? 10.353 5.845 4.533 1.00 23.32 405 THR A O 1
ATOM 2632 N N . HIS A 1 332 ? 9.880 3.702 5.023 1.00 23.86 406 HIS A N 1
ATOM 2633 C CA . HIS A 1 332 ? 8.950 3.991 6.108 1.00 25.62 406 HIS A CA 1
ATOM 2634 C C . HIS A 1 332 ? 9.073 2.832 7.087 1.00 26.67 406 HIS A C 1
ATOM 2635 O O . HIS A 1 332 ? 9.115 1.677 6.668 1.00 20.22 406 HIS A O 1
ATOM 2642 N N . HIS A 1 333 ? 9.148 3.136 8.380 1.00 23.41 407 HIS A N 1
ATOM 2643 C CA . HIS A 1 333 ? 9.401 2.103 9.368 1.00 25.47 407 HIS A CA 1
ATOM 2644 C C . HIS A 1 333 ? 8.262 1.091 9.428 1.00 26.67 407 HIS A C 1
ATOM 2645 O O . HIS A 1 333 ? 8.452 -0.021 9.904 1.00 27.96 407 HIS A O 1
ATOM 2652 N N . LYS A 1 334 ? 7.085 1.460 8.930 1.00 22.31 408 LYS A N 1
ATOM 2653 C CA . LYS A 1 334 ? 5.986 0.501 8.874 1.00 23.59 408 LYS A CA 1
ATOM 2654 C C . LYS A 1 334 ? 5.915 -0.302 7.567 1.00 22.67 408 LYS A C 1
ATOM 2655 O O . LYS A 1 334 ? 5.117 -1.234 7.458 1.00 18.82 408 LYS A O 1
ATOM 2661 N N . CYS A 1 335 ? 6.757 0.038 6.590 1.00 21.08 409 CYS A N 1
ATOM 2662 C CA . CYS A 1 335 ? 6.764 -0.675 5.310 1.00 17.16 409 CYS A CA 1
ATOM 2663 C C . CYS A 1 335 ? 7.927 -1.664 5.253 1.00 19.95 409 CYS A C 1
ATOM 2664 O O . CYS A 1 335 ? 9.048 -1.293 4.882 1.00 23.81 409 CYS A O 1
ATOM 2667 N N . GLY A 1 336 ? 7.665 -2.918 5.620 1.00 15.82 410 GLY A N 1
ATOM 2668 C CA . GLY A 1 336 ? 8.698 -3.939 5.650 1.00 16.03 410 GLY A CA 1
ATOM 2669 C C . GLY A 1 336 ? 8.475 -5.158 4.759 1.00 25.08 410 GLY A C 1
ATOM 2670 O O . GLY A 1 336 ? 9.289 -6.093 4.772 1.00 21.12 410 GLY A O 1
ATOM 2671 N N . ALA A 1 337 ? 7.389 -5.168 3.983 1.00 21.60 411 ALA A N 1
ATOM 2672 C CA . ALA A 1 337 ? 7.113 -6.302 3.093 1.00 19.55 411 ALA A CA 1
ATOM 2673 C C . ALA A 1 337 ? 7.549 -6.035 1.650 1.00 15.16 411 ALA A C 1
ATOM 2674 O O . ALA A 1 337 ? 7.697 -4.896 1.246 1.00 15.67 411 ALA A O 1
ATOM 2676 N N . ALA A 1 338 ? 7.739 -7.095 0.872 1.00 15.18 412 ALA A N 1
ATOM 2677 C CA . ALA A 1 338 ? 8.119 -6.950 -0.534 1.00 17.85 412 ALA A CA 1
ATOM 2678 C C . ALA A 1 338 ? 7.178 -6.026 -1.319 1.00 16.27 412 ALA A C 1
ATOM 2679 O O . ALA A 1 338 ? 5.965 -6.242 -1.362 1.00 18.77 412 ALA A O 1
ATOM 2681 N N . ILE A 1 339 ? 7.750 -4.992 -1.929 1.00 15.24 413 ILE A N 1
ATOM 2682 C CA . ILE A 1 339 ? 7.022 -4.116 -2.845 1.00 13.22 413 ILE A CA 1
ATOM 2683 C C . ILE A 1 339 ? 7.045 -4.760 -4.230 1.00 15.98 413 ILE A C 1
ATOM 2684 O O . ILE A 1 339 ? 8.102 -4.833 -4.863 1.00 17.42 413 ILE A O 1
ATOM 2689 N N . ARG A 1 340 ? 5.892 -5.257 -4.684 1.00 13.52 414 ARG A N 1
ATOM 2690 C CA . ARG A 1 340 ? 5.821 -6.016 -5.941 1.00 13.31 414 ARG A CA 1
ATOM 2691 C C . ARG A 1 340 ? 5.813 -5.153 -7.196 1.00 11.55 414 ARG A C 1
ATOM 2692 O O . ARG A 1 340 ? 6.276 -5.581 -8.251 1.00 9.99 414 ARG A O 1
ATOM 2700 N N . GLN A 1 341 ? 5.271 -3.948 -7.087 1.00 10.95 415 GLN A N 1
ATOM 2701 C CA . GLN A 1 341 ? 5.139 -3.078 -8.248 1.00 16.07 415 GLN A CA 1
ATOM 2702 C C . GLN A 1 341 ? 4.724 -1.680 -7.822 1.00 12.83 415 GLN A C 1
ATOM 2703 O O . GLN A 1 341 ? 4.082 -1.502 -6.796 1.00 14.10 415 GLN A O 1
ATOM 2709 N N . THR A 1 342 ? 5.086 -0.699 -8.631 1.00 9.55 416 THR A N 1
ATOM 2710 C CA . THR A 1 342 ? 4.771 0.686 -8.361 1.00 9.03 416 THR A CA 1
ATOM 2711 C C . THR A 1 342 ? 4.080 1.281 -9.594 1.00 10.77 416 THR A C 1
ATOM 2712 O O . THR A 1 342 ? 4.179 0.742 -10.696 1.00 10.05 416 THR A O 1
ATOM 2716 N N . SER A 1 343 ? 3.371 2.388 -9.401 1.00 10.28 417 SER A N 1
ATOM 2717 C CA . SER A 1 343 ? 2.788 3.117 -10.513 1.00 9.22 417 SER A CA 1
ATOM 2718 C C . SER A 1 343 ? 2.770 4.618 -10.205 1.00 13.02 417 SER A C 1
ATOM 2719 O O . SER A 1 343 ? 2.424 5.024 -9.090 1.00 13.97 417 SER A O 1
ATOM 2722 N N . PHE A 1 344 ? 3.122 5.428 -11.203 1.00 11.05 418 PHE A N 1
ATOM 2723 C CA . PHE A 1 344 ? 2.982 6.880 -11.135 1.00 14.28 418 PHE A CA 1
ATOM 2724 C C . PHE A 1 344 ? 1.642 7.349 -11.714 1.00 14.65 418 PHE A C 1
ATOM 2725 O O . PHE A 1 344 ? 1.191 6.848 -12.748 1.00 12.99 418 PHE A O 1
ATOM 2733 N N . SER A 1 345 ? 1.025 8.336 -11.073 1.00 14.50 419 SER A N 1
ATOM 2734 C CA . SER A 1 345 ? -0.132 8.999 -11.663 1.00 13.52 419 SER A CA 1
ATOM 2735 C C . SER A 1 345 ? 0.344 9.644 -12.949 1.00 16.81 419 SER A C 1
ATOM 2736 O O . SER A 1 345 ? 1.555 9.791 -13.160 1.00 16.95 419 SER A O 1
ATOM 2739 N N . ARG A 1 346 ? -0.591 10.031 -13.810 1.00 12.44 420 ARG A N 1
ATOM 2740 C CA . ARG A 1 346 ? -0.209 10.516 -15.127 1.00 17.38 420 ARG A CA 1
ATOM 2741 C C . ARG A 1 346 ? 0.595 11.812 -15.042 1.00 19.27 420 ARG A C 1
ATOM 2742 O O . ARG A 1 346 ? 1.456 12.070 -15.885 1.00 20.22 420 ARG A O 1
ATOM 2750 N N . ASP A 1 347 ? 0.321 12.619 -14.021 1.00 15.15 421 ASP A N 1
ATOM 2751 C CA . ASP A 1 347 ? 0.983 13.910 -13.907 1.00 19.75 421 ASP A CA 1
ATOM 2752 C C . ASP A 1 347 ? 2.226 13.819 -13.048 1.00 18.17 421 ASP A C 1
ATOM 2753 O O . ASP A 1 347 ? 2.819 14.831 -12.699 1.00 23.66 421 ASP A O 1
ATOM 2758 N N . SER A 1 348 ? 2.620 12.589 -12.725 1.00 20.84 422 SER A N 1
ATOM 2759 C CA . SER A 1 348 ? 3.869 12.331 -12.019 1.00 20.16 422 SER A CA 1
ATOM 2760 C C . SER A 1 348 ? 3.854 12.874 -10.590 1.00 23.54 422 SER A C 1
ATOM 2761 O O . SER A 1 348 ? 4.880 12.875 -9.916 1.00 24.59 422 SER A O 1
ATOM 2764 N N . SER A 1 349 ? 2.691 13.314 -10.117 1.00 21.69 423 SER A N 1
ATOM 2765 C CA . SER A 1 349 ? 2.605 13.885 -8.773 1.00 22.06 423 SER A CA 1
ATOM 2766 C C . SER A 1 349 ? 2.459 12.829 -7.668 1.00 22.31 423 SER A C 1
ATOM 2767 O O . SER A 1 349 ? 2.835 13.067 -6.515 1.00 20.81 423 SER A O 1
ATOM 2770 N N . ILE A 1 350 ? 1.928 11.663 -8.018 1.00 17.66 424 ILE A N 1
ATOM 2771 C CA . ILE A 1 350 ? 1.773 10.590 -7.039 1.00 17.81 424 ILE A CA 1
ATOM 2772 C C . ILE A 1 350 ? 2.460 9.270 -7.434 1.00 15.45 424 ILE A C 1
ATOM 2773 O O . ILE A 1 350 ? 2.377 8.827 -8.578 1.00 15.69 424 ILE A O 1
ATOM 2778 N N . LEU A 1 351 ? 3.115 8.638 -6.465 1.00 15.69 425 LEU A N 1
ATOM 2779 C CA . LEU A 1 351 ? 3.696 7.311 -6.658 1.00 14.65 425 LEU A CA 1
ATOM 2780 C C . LEU A 1 351 ? 3.044 6.339 -5.692 1.00 15.92 425 LEU A C 1
ATOM 2781 O O . LEU A 1 351 ? 3.041 6.574 -4.481 1.00 13.77 425 LEU A O 1
ATOM 2786 N N . ILE A 1 352 ? 2.484 5.254 -6.224 1.00 13.35 426 ILE A N 1
ATOM 2787 C CA . ILE A 1 352 ? 1.902 4.201 -5.384 1.00 13.54 426 ILE A CA 1
ATOM 2788 C C . ILE A 1 352 ? 2.729 2.911 -5.387 1.00 9.42 426 ILE A C 1
ATOM 2789 O O . ILE A 1 352 ? 3.191 2.473 -6.434 1.00 11.01 426 ILE A O 1
ATOM 2794 N N . ALA A 1 353 ? 2.906 2.307 -4.215 1.00 12.70 427 ALA A N 1
ATOM 2795 C CA . ALA A 1 353 ? 3.582 1.007 -4.101 1.00 11.86 427 ALA A CA 1
ATOM 2796 C C . ALA A 1 353 ? 2.661 0.003 -3.405 1.00 14.64 427 ALA A C 1
ATOM 2797 O O . ALA A 1 353 ? 2.004 0.351 -2.430 1.00 14.40 427 ALA A O 1
ATOM 2799 N N . VAL A 1 354 ? 2.619 -1.238 -3.892 1.00 12.66 428 VAL A N 1
ATOM 2800 C CA . VAL A 1 354 ? 1.780 -2.272 -3.279 1.00 11.03 428 VAL A CA 1
ATOM 2801 C C . VAL A 1 354 ? 2.633 -3.465 -2.819 1.00 13.42 428 VAL A C 1
ATOM 2802 O O . VAL A 1 354 ? 3.662 -3.758 -3.416 1.00 14.16 428 VAL A O 1
ATOM 2806 N N . CYS A 1 355 ? 2.207 -4.149 -1.761 1.00 12.46 429 CYS A N 1
ATOM 2807 C CA . CYS A 1 355 ? 3.097 -5.065 -1.054 1.00 13.68 429 CYS A CA 1
ATOM 2808 C C . CYS A 1 355 ? 2.585 -6.478 -0.828 1.00 13.38 429 CYS A C 1
ATOM 2809 O O . CYS A 1 355 ? 1.397 -6.750 -0.930 1.00 13.40 429 CYS A O 1
ATOM 2812 N N . ASP A 1 356 ? 3.513 -7.364 -0.477 1.00 18.10 430 ASP A N 1
ATOM 2813 C CA . ASP A 1 356 ? 3.199 -8.757 -0.171 1.00 18.37 430 ASP A CA 1
ATOM 2814 C C . ASP A 1 356 ? 2.308 -8.944 1.051 1.00 16.83 430 ASP A C 1
ATOM 2815 O O . ASP A 1 356 ? 1.701 -10.006 1.218 1.00 17.70 430 ASP A O 1
ATOM 2820 N N . ASP A 1 357 ? 2.222 -7.923 1.899 1.00 18.48 431 ASP A N 1
ATOM 2821 C CA . ASP A 1 357 ? 1.316 -7.977 3.046 1.00 20.41 431 ASP A CA 1
ATOM 2822 C C . ASP A 1 357 ? -0.012 -7.243 2.782 1.00 18.40 431 ASP A C 1
ATOM 2823 O O . ASP A 1 357 ? -0.707 -6.850 3.714 1.00 18.22 431 ASP A O 1
ATOM 2828 N N . ALA A 1 358 ? -0.345 -7.055 1.506 1.00 16.44 432 ALA A N 1
ATOM 2829 C CA . ALA A 1 358 ? -1.627 -6.486 1.099 1.00 17.38 432 ALA A CA 1
ATOM 2830 C C . ALA A 1 358 ? -1.711 -4.993 1.365 1.00 18.92 432 ALA A C 1
ATOM 2831 O O . ALA A 1 358 ? -2.780 -4.389 1.243 1.00 18.15 432 ALA A O 1
ATOM 2833 N N . SER A 1 359 ? -0.578 -4.400 1.719 1.00 16.54 433 SER A N 1
ATOM 2834 C CA . SER A 1 359 ? -0.539 -2.977 2.027 1.00 17.27 433 SER A CA 1
ATOM 2835 C C . SER A 1 359 ? -0.298 -2.134 0.781 1.00 16.56 433 SER A C 1
ATOM 2836 O O . SER A 1 359 ? 0.343 -2.577 -0.183 1.00 13.69 433 SER A O 1
ATOM 2839 N N . ILE A 1 360 ? -0.815 -0.913 0.826 1.00 18.35 434 ILE A N 1
ATOM 2840 C CA . ILE A 1 360 ? -0.717 0.036 -0.272 1.00 17.51 434 ILE A CA 1
ATOM 2841 C C . ILE A 1 360 ? -0.084 1.305 0.285 1.00 18.53 434 ILE A C 1
ATOM 2842 O O . ILE A 1 360 ? -0.486 1.777 1.357 1.00 16.37 434 ILE A O 1
ATOM 2847 N N . TRP A 1 361 ? 0.895 1.855 -0.433 1.00 16.01 435 TRP A N 1
ATOM 2848 C CA . TRP A 1 361 ? 1.642 3.025 0.040 1.00 14.04 435 TRP A CA 1
ATOM 2849 C C . TRP A 1 361 ? 1.576 4.168 -0.954 1.00 16.02 435 TRP A C 1
ATOM 2850 O O . TRP A 1 361 ? 1.888 3.998 -2.133 1.00 13.86 435 TRP A O 1
ATOM 2861 N N . ARG A 1 362 ? 1.149 5.330 -0.466 1.00 18.39 436 ARG A N 1
ATOM 2862 C CA . ARG A 1 362 ? 1.096 6.539 -1.270 1.00 13.75 436 ARG A CA 1
ATOM 2863 C C . ARG A 1 362 ? 2.218 7.524 -0.960 1.00 19.34 436 ARG A C 1
ATOM 2864 O O . ARG A 1 362 ? 2.379 7.983 0.171 1.00 20.54 436 ARG A O 1
ATOM 2872 N N . TRP A 1 363 ? 2.997 7.843 -1.984 1.00 20.55 437 TRP A N 1
ATOM 2873 C CA . TRP A 1 363 ? 4.077 8.814 -1.867 1.00 16.85 437 TRP A CA 1
ATOM 2874 C C . TRP A 1 363 ? 3.783 10.005 -2.775 1.00 18.92 437 TRP A C 1
ATOM 2875 O O . TRP A 1 363 ? 3.582 9.833 -3.978 1.00 16.66 437 TRP A O 1
ATOM 2886 N N . ASP A 1 364 ? 3.739 11.208 -2.208 1.00 21.49 438 ASP A N 1
ATOM 2887 C CA . ASP A 1 364 ? 3.472 12.401 -3.016 1.00 19.82 438 ASP A CA 1
ATOM 2888 C C . ASP A 1 364 ? 4.725 13.185 -3.379 1.00 20.39 438 ASP A C 1
ATOM 2889 O O . ASP A 1 364 ? 5.600 13.417 -2.550 1.00 23.74 438 ASP A O 1
ATOM 2894 N N . ARG A 1 365 ? 4.801 13.582 -4.642 1.00 25.83 439 ARG A N 1
ATOM 2895 C CA . ARG A 1 365 ? 5.966 14.276 -5.173 1.00 29.09 439 ARG A CA 1
ATOM 2896 C C . ARG A 1 365 ? 6.141 15.637 -4.510 1.00 34.41 439 ARG A C 1
ATOM 2897 O O . ARG A 1 365 ? 5.175 16.381 -4.355 1.00 32.16 439 ARG A O 1
ATOM 2905 N N . ALA B 2 4 ? 14.394 -23.777 -8.202 1.00 19.75 24 ALA B N 1
ATOM 2906 C CA . ALA B 2 4 ? 15.728 -23.220 -8.396 1.00 24.27 24 ALA B CA 1
ATOM 2907 C C . ALA B 2 4 ? 15.781 -21.738 -8.046 1.00 24.68 24 ALA B C 1
ATOM 2908 O O . ALA B 2 4 ? 16.864 -21.174 -7.910 1.00 31.06 24 ALA B O 1
ATOM 2910 N N . GLN B 2 5 ? 14.617 -21.106 -7.905 1.00 20.16 25 GLN B N 1
ATOM 2911 C CA . GLN B 2 5 ? 14.575 -19.689 -7.541 1.00 22.72 25 GLN B CA 1
ATOM 2912 C C . GLN B 2 5 ? 13.254 -19.286 -6.862 1.00 20.79 25 GLN B C 1
ATOM 2913 O O . GLN B 2 5 ? 12.172 -19.538 -7.385 1.00 22.55 25 GLN B O 1
ATOM 2919 N N . ARG B 2 6 ? 13.361 -18.657 -5.696 1.00 14.74 26 ARG B N 1
ATOM 2920 C CA . ARG B 2 6 ? 12.207 -18.307 -4.869 1.00 14.19 26 ARG B CA 1
ATOM 2921 C C . ARG B 2 6 ? 11.482 -17.047 -5.330 1.00 13.45 26 ARG B C 1
ATOM 2922 O O . ARG B 2 6 ? 12.108 -16.101 -5.811 1.00 15.97 26 ARG B O 1
ATOM 2942 N N . PHE B 2 8 ? 9.088 -15.684 -3.094 1.00 15.15 28 PHE B N 1
ATOM 2943 C CA . PHE B 2 8 ? 8.761 -14.985 -1.851 1.00 17.68 28 PHE B CA 1
ATOM 2944 C C . PHE B 2 8 ? 9.922 -14.940 -0.856 1.00 20.42 28 PHE B C 1
ATOM 2945 O O . PHE B 2 8 ? 10.739 -15.860 -0.790 1.00 21.17 28 PHE B O 1
ATOM 2953 N N . ALA B 2 9 ? 9.979 -13.875 -0.066 1.00 17.76 29 ALA B N 1
ATOM 2954 C CA . ALA B 2 9 ? 11.004 -13.765 0.969 1.00 21.27 29 ALA B CA 1
ATOM 2955 C C . ALA B 2 9 ? 10.387 -13.871 2.363 1.00 25.05 29 ALA B C 1
ATOM 2956 O O . ALA B 2 9 ? 11.106 -13.898 3.365 1.00 24.20 29 ALA B O 1
ATOM 2958 N N . GLN B 2 10 ? 9.055 -13.942 2.400 1.00 27.62 30 GLN B N 1
ATOM 2959 C CA . GLN B 2 10 ? 8.275 -13.978 3.635 1.00 28.54 30 GLN B CA 1
ATOM 2960 C C . GLN B 2 10 ? 7.480 -15.263 3.752 1.00 33.28 30 GLN B C 1
ATOM 2961 O O . GLN B 2 10 ? 7.272 -15.963 2.762 1.00 32.02 30 GLN B O 1
ATOM 2967 N N . SER B 2 11 ? 7.020 -15.562 4.966 1.00 34.29 31 SER B N 1
ATOM 2968 C CA . SER B 2 11 ? 6.156 -16.718 5.203 1.00 40.14 31 SER B CA 1
ATOM 2969 C C . SER B 2 11 ? 4.758 -16.476 4.640 1.00 45.62 31 SER B C 1
ATOM 2970 O O . SER B 2 11 ? 4.177 -15.404 4.841 1.00 40.27 31 SER B O 1
#